Protein AF-A0A937ZEI8-F1 (afdb_monomer_lite)

Secondary structure (DSSP, 8-state):
----------------------------------------------PPPP-PPPPP--------------PPPP---------------------PPPEEEEEEE---GGGHHHHTTSS--TTEEEEEEE-S-HHHHHHHHHHH--SSEEEEEHHHHHHHHHTT---EEEEEEEEEE---GGGEEEETTT-SSGGGGTT-EEEES-TT-HHHHHHHHHHHHHH---GGG-EEEE--SSSSS-SS---PPPPSS---EEE--SSS-HHHHHHHTS-SEEESSS--TTBTTBTTEEES-TTHHHHHHHHHHHH----EEEEEEEEHHHHHH-THHHHHHHHHHHHHHHHHHHHHH--SS-SSS-TTHHHHHHHHHHHHTT-SS--SSGGGHHHHHHHHHHHHHTTSSSSPPPGGGGS----

Structure (mmCIF, N/CA/C/O backbone):
data_AF-A0A937ZEI8-F1
#
_entry.id   AF-A0A937ZEI8-F1
#
loop_
_atom_site.group_PDB
_atom_site.id
_atom_site.type_symbol
_atom_site.label_atom_id
_atom_site.label_alt_id
_atom_site.label_comp_id
_atom_site.label_asym_id
_atom_site.label_entity_id
_atom_site.label_seq_id
_atom_site.pdbx_PDB_ins_code
_atom_site.Cartn_x
_atom_site.Cartn_y
_atom_site.Cartn_z
_atom_site.occupancy
_atom_site.B_iso_or_equiv
_atom_site.auth_seq_id
_atom_site.auth_comp_id
_atom_site.auth_asym_id
_atom_site.auth_atom_id
_atom_site.pdbx_PDB_model_num
ATOM 1 N N . MET A 1 1 ? -4.455 58.123 -0.048 1.00 31.91 1 MET A N 1
ATOM 2 C CA . MET A 1 1 ? -3.630 59.027 0.788 1.00 31.91 1 MET A CA 1
ATOM 3 C C . MET A 1 1 ? -2.942 58.145 1.825 1.00 31.91 1 MET A C 1
ATOM 5 O O . MET A 1 1 ? -3.679 57.440 2.491 1.00 31.91 1 MET A O 1
ATOM 9 N N . ALA A 1 2 ? -1.627 58.003 1.996 1.00 32.69 2 ALA A N 1
ATOM 10 C CA . ALA A 1 2 ? -0.386 58.555 1.428 1.00 32.69 2 ALA A CA 1
ATOM 11 C C . ALA A 1 2 ? 0.718 57.465 1.645 1.00 32.69 2 ALA A C 1
ATOM 13 O O . ALA A 1 2 ? 0.642 56.756 2.642 1.00 32.69 2 ALA A O 1
ATOM 14 N N . ALA A 1 3 ? 1.508 57.059 0.634 1.00 26.91 3 ALA A N 1
ATOM 15 C CA . ALA A 1 3 ? 2.932 57.403 0.365 1.00 26.91 3 ALA A CA 1
ATOM 16 C C . ALA A 1 3 ? 3.917 57.150 1.552 1.00 26.91 3 ALA A C 1
ATOM 18 O O . ALA A 1 3 ? 3.820 57.869 2.536 1.00 26.91 3 ALA A O 1
ATOM 19 N N . LEU A 1 4 ? 4.729 56.061 1.570 1.00 27.50 4 LEU A N 1
ATOM 20 C CA . LEU A 1 4 ? 6.114 55.838 1.019 1.00 27.50 4 LEU A CA 1
ATOM 21 C C . LEU A 1 4 ? 7.260 56.350 1.958 1.00 27.50 4 LEU A C 1
ATOM 23 O O . LEU A 1 4 ? 6.934 57.225 2.754 1.00 27.50 4 LEU A O 1
ATOM 27 N N . PRO A 1 5 ? 8.577 55.953 1.871 1.00 45.44 5 PRO A N 1
ATOM 28 C CA . PRO A 1 5 ? 9.288 55.021 0.943 1.00 45.44 5 PRO A CA 1
ATOM 29 C C . PRO A 1 5 ? 10.537 54.213 1.502 1.00 45.44 5 PRO A C 1
ATOM 31 O O . PRO A 1 5 ? 10.882 54.317 2.673 1.00 45.44 5 PRO A O 1
ATOM 34 N N . VAL A 1 6 ? 11.268 53.528 0.578 1.00 28.88 6 VAL A N 1
ATOM 35 C CA . VAL A 1 6 ? 12.741 53.186 0.529 1.00 28.88 6 VAL A CA 1
ATOM 36 C C . VAL A 1 6 ? 13.222 51.904 1.284 1.00 28.88 6 VAL A C 1
ATOM 38 O O . VAL A 1 6 ? 12.784 51.682 2.398 1.00 28.88 6 VAL A O 1
ATOM 41 N N . GLN A 1 7 ? 14.092 50.973 0.819 1.00 28.67 7 GLN A N 1
ATOM 42 C CA . GLN A 1 7 ? 15.131 50.897 -0.239 1.00 28.67 7 GLN A CA 1
ATOM 43 C C . GLN A 1 7 ? 15.356 49.446 -0.737 1.00 28.67 7 GLN A C 1
ATOM 45 O O . GLN A 1 7 ? 15.232 48.490 0.024 1.00 28.67 7 GLN A O 1
ATOM 50 N N . ALA A 1 8 ? 15.789 49.313 -1.994 1.00 25.16 8 ALA A N 1
ATOM 51 C CA . ALA A 1 8 ? 16.307 48.097 -2.621 1.00 25.16 8 ALA A CA 1
ATOM 52 C C . ALA A 1 8 ? 17.836 47.973 -2.455 1.00 25.16 8 ALA A C 1
ATOM 54 O O . ALA A 1 8 ? 18.527 48.991 -2.452 1.00 25.16 8 ALA A O 1
ATOM 55 N N . LEU A 1 9 ? 18.369 46.743 -2.435 1.00 25.36 9 LEU A N 1
ATOM 56 C CA . LEU A 1 9 ? 19.765 46.469 -2.793 1.00 25.36 9 LEU A CA 1
ATOM 57 C C . LEU A 1 9 ? 19.856 45.184 -3.634 1.00 25.36 9 LEU A C 1
ATOM 59 O O . LEU A 1 9 ? 19.542 44.090 -3.168 1.00 25.36 9 LEU A O 1
ATOM 63 N N . LEU A 1 10 ? 20.271 45.359 -4.888 1.00 24.27 10 LEU A N 1
ATOM 64 C CA . LEU A 1 10 ? 20.768 44.328 -5.795 1.00 24.27 10 LEU A CA 1
ATOM 65 C C . LEU A 1 10 ? 22.222 43.994 -5.436 1.00 24.27 10 LEU A C 1
ATOM 67 O O . LEU A 1 10 ? 23.012 44.911 -5.225 1.00 24.27 10 LEU A O 1
ATOM 71 N N . VAL A 1 11 ? 22.600 42.716 -5.508 1.00 25.97 11 VAL A N 1
ATOM 72 C CA . VAL A 1 11 ? 23.982 42.306 -5.804 1.00 25.97 11 VAL A CA 1
ATOM 73 C C . VAL A 1 11 ? 23.939 41.181 -6.837 1.00 25.97 11 VAL A C 1
ATOM 75 O O . VAL A 1 11 ? 23.353 40.125 -6.610 1.00 25.97 11 VAL A O 1
ATOM 78 N N . GLN A 1 12 ? 24.540 41.460 -7.993 1.00 25.39 12 GLN A N 1
ATOM 79 C CA . GLN A 1 12 ? 24.873 40.517 -9.056 1.00 25.39 12 GLN A CA 1
ATOM 80 C C . GLN A 1 12 ? 26.098 39.687 -8.651 1.00 25.39 12 GLN A C 1
ATOM 82 O O . GLN A 1 12 ? 27.022 40.222 -8.043 1.00 25.39 12 GLN A O 1
ATOM 87 N N . HIS A 1 13 ? 26.166 38.429 -9.087 1.00 25.70 13 HIS A N 1
ATOM 88 C CA . HIS A 1 13 ? 27.448 37.809 -9.414 1.00 25.70 13 HIS A CA 1
ATOM 89 C C . HIS A 1 13 ? 27.272 36.807 -10.561 1.00 25.70 13 HIS A C 1
ATOM 91 O O . HIS A 1 13 ? 26.658 35.753 -10.408 1.00 25.70 13 HIS A O 1
ATOM 97 N N . GLU A 1 14 ? 27.814 37.177 -11.720 1.00 25.36 14 GLU A N 1
ATOM 98 C CA . GLU A 1 14 ? 28.182 36.263 -12.797 1.00 25.36 14 GLU A CA 1
ATOM 99 C C . GLU A 1 14 ? 29.393 35.420 -12.366 1.00 25.36 14 GLU A C 1
ATOM 101 O O . GLU A 1 14 ? 30.309 35.926 -11.713 1.00 25.36 14 GLU A O 1
ATOM 106 N N . ALA A 1 15 ? 29.438 34.156 -12.791 1.00 25.23 15 ALA A N 1
ATOM 107 C CA . ALA A 1 15 ? 30.688 33.426 -12.969 1.00 25.23 15 ALA A CA 1
ATOM 108 C C . ALA A 1 15 ? 30.541 32.417 -14.116 1.00 25.23 15 ALA A C 1
ATOM 110 O O . ALA A 1 15 ? 29.671 31.547 -14.115 1.00 25.23 15 ALA A O 1
ATOM 111 N N . HIS A 1 16 ? 31.403 32.601 -15.112 1.00 25.52 16 HIS A N 1
ATOM 112 C CA . HIS A 1 16 ? 31.524 31.836 -16.341 1.00 25.52 16 HIS A CA 1
ATOM 113 C C . HIS A 1 16 ? 32.037 30.399 -16.139 1.00 25.52 16 HIS A C 1
ATOM 115 O O . HIS A 1 16 ? 32.730 30.081 -15.175 1.00 25.52 16 HIS A O 1
ATOM 121 N N . LEU A 1 17 ? 31.722 29.575 -17.147 1.00 25.53 17 LEU A N 1
ATOM 122 C CA . LEU A 1 17 ? 32.315 28.285 -17.511 1.00 25.53 17 LEU A CA 1
ATOM 123 C C . LEU A 1 17 ? 33.804 28.127 -17.167 1.00 25.53 17 LEU A C 1
ATOM 125 O O . LEU A 1 17 ? 34.598 29.002 -17.497 1.00 25.53 17 LEU A O 1
ATOM 129 N N . LEU A 1 18 ? 34.194 26.912 -16.756 1.00 24.92 18 LEU A N 1
ATOM 130 C CA . LEU A 1 18 ? 35.382 26.248 -17.304 1.00 24.92 18 LEU A CA 1
ATOM 131 C C . LEU A 1 18 ? 35.314 24.721 -17.141 1.00 24.92 18 LEU A C 1
ATOM 133 O O . LEU A 1 18 ? 35.164 24.165 -16.057 1.00 24.92 18 LEU A O 1
ATOM 137 N N . CYS A 1 19 ? 35.423 24.071 -18.293 1.00 25.36 19 CYS A N 1
ATOM 138 C CA . CYS A 1 19 ? 35.645 22.652 -18.509 1.00 25.36 19 CYS A CA 1
ATOM 139 C C . CYS A 1 19 ? 37.050 22.274 -18.000 1.00 25.36 19 CYS A C 1
ATOM 141 O O . CYS A 1 19 ? 38.007 22.976 -18.321 1.00 25.36 19 CYS A O 1
ATOM 143 N N . ALA A 1 20 ? 37.206 21.170 -17.262 1.00 27.30 20 ALA A N 1
ATOM 144 C CA . ALA A 1 20 ? 38.527 20.655 -16.891 1.00 27.30 20 ALA A CA 1
ATOM 145 C C . ALA A 1 20 ? 38.612 19.128 -17.038 1.00 27.30 20 ALA A C 1
ATOM 147 O O . ALA A 1 20 ? 38.151 18.346 -16.211 1.00 27.30 20 ALA A O 1
ATOM 148 N N . ALA A 1 21 ? 39.188 18.773 -18.184 1.00 28.23 21 ALA A N 1
ATOM 149 C CA . ALA A 1 21 ? 40.047 17.649 -18.522 1.00 28.23 21 ALA A CA 1
ATOM 150 C C . ALA A 1 21 ? 40.317 16.534 -17.489 1.00 28.23 21 ALA A C 1
ATOM 152 O O . ALA A 1 21 ? 40.771 16.736 -16.366 1.00 28.23 21 ALA A O 1
ATOM 153 N N . ARG A 1 22 ? 40.208 15.312 -18.026 1.00 30.19 22 ARG A N 1
ATOM 154 C CA . ARG A 1 22 ? 40.883 14.088 -17.590 1.00 30.19 22 ARG A CA 1
ATOM 155 C C . ARG A 1 22 ? 42.382 14.331 -17.373 1.00 30.19 22 ARG A C 1
ATOM 157 O O . ARG A 1 22 ? 43.069 14.695 -18.324 1.00 30.19 22 ARG A O 1
ATOM 164 N N . HIS A 1 23 ? 42.903 13.959 -16.207 1.00 28.00 23 HIS A N 1
ATOM 165 C CA . HIS A 1 23 ? 44.308 13.582 -16.080 1.00 28.00 23 HIS A CA 1
ATOM 166 C C . HIS A 1 23 ? 44.472 12.251 -15.348 1.00 28.00 23 HIS A C 1
ATOM 168 O O . HIS A 1 23 ? 44.029 12.047 -14.221 1.00 28.00 23 HIS A O 1
ATOM 174 N N . VAL A 1 24 ? 45.112 11.342 -16.077 1.00 25.80 24 VAL A N 1
ATOM 175 C CA . VAL A 1 24 ? 45.690 10.075 -15.645 1.00 25.80 24 VAL A CA 1
ATOM 176 C C . VAL A 1 24 ? 46.821 10.379 -14.663 1.00 25.80 24 VAL A C 1
ATOM 178 O O . VAL A 1 24 ? 47.752 11.101 -15.012 1.00 25.80 24 VAL A O 1
ATOM 181 N N . VAL A 1 25 ? 46.763 9.818 -13.455 1.00 23.83 25 VAL A N 1
ATOM 182 C CA . VAL A 1 25 ? 47.894 9.833 -12.519 1.00 23.83 25 VAL A CA 1
ATOM 183 C C . VAL A 1 25 ? 48.774 8.621 -12.814 1.00 23.83 25 VAL A C 1
ATOM 185 O O . VAL A 1 25 ? 48.388 7.478 -12.573 1.00 23.83 25 VAL A O 1
ATOM 188 N N . VAL A 1 26 ? 49.960 8.887 -13.356 1.00 25.09 26 VAL A N 1
ATOM 189 C CA . VAL A 1 26 ? 51.071 7.935 -13.444 1.00 25.09 26 VAL A CA 1
ATOM 190 C C . VAL A 1 26 ? 51.798 7.948 -12.098 1.00 25.09 26 VAL A C 1
ATOM 192 O O . VAL A 1 26 ? 52.254 8.995 -11.647 1.00 25.09 26 VAL A O 1
ATOM 195 N N . ILE A 1 27 ? 51.889 6.790 -11.441 1.00 23.89 27 ILE A N 1
ATOM 196 C CA . ILE A 1 27 ? 52.639 6.613 -10.192 1.00 23.89 27 ILE A CA 1
ATOM 197 C C . ILE A 1 27 ? 54.084 6.251 -10.549 1.00 23.89 27 ILE A C 1
ATOM 199 O O . ILE A 1 27 ? 54.361 5.116 -10.934 1.00 23.89 27 ILE A O 1
ATOM 203 N N . GLU A 1 28 ? 55.014 7.190 -10.376 1.00 24.42 28 GLU A N 1
ATOM 204 C CA . GLU A 1 28 ? 56.453 6.908 -10.371 1.00 24.42 28 GLU A CA 1
ATOM 205 C C . GLU A 1 28 ? 56.980 6.789 -8.933 1.00 24.42 28 GLU A C 1
ATOM 207 O O . GLU A 1 28 ? 56.833 7.684 -8.102 1.00 24.42 28 GLU A O 1
ATOM 212 N N . ARG A 1 29 ? 57.622 5.653 -8.637 1.00 25.19 29 ARG A N 1
ATOM 213 C CA . ARG A 1 29 ? 58.385 5.418 -7.405 1.00 25.19 29 ARG A CA 1
ATOM 214 C C . ARG A 1 29 ? 59.758 6.085 -7.508 1.00 25.19 29 ARG A C 1
ATOM 216 O O . ARG A 1 29 ? 60.525 5.735 -8.400 1.00 25.19 29 ARG A O 1
ATOM 223 N N . LYS A 1 30 ? 60.153 6.862 -6.496 1.00 26.12 30 LYS A N 1
ATOM 224 C CA . LYS A 1 30 ? 61.571 7.047 -6.141 1.00 26.12 30 LYS A CA 1
ATOM 225 C C . LYS A 1 30 ? 61.794 6.835 -4.643 1.00 26.12 30 LYS A C 1
ATOM 227 O O . LYS A 1 30 ? 61.099 7.395 -3.805 1.00 26.12 30 LYS A O 1
ATOM 232 N N . ARG A 1 31 ? 62.759 5.960 -4.341 1.00 27.72 31 ARG A N 1
ATOM 233 C CA . ARG A 1 31 ? 63.366 5.726 -3.022 1.00 27.72 31 ARG A CA 1
ATOM 234 C C . ARG A 1 31 ? 64.565 6.661 -2.841 1.00 27.72 31 ARG A C 1
ATOM 236 O O . ARG A 1 31 ? 65.238 6.936 -3.824 1.00 27.72 31 ARG A O 1
ATOM 243 N N . HIS A 1 32 ? 64.842 6.963 -1.569 1.00 31.25 32 HIS A N 1
ATOM 244 C CA . HIS A 1 32 ? 66.083 7.383 -0.873 1.00 31.25 32 HIS A CA 1
ATOM 245 C C . HIS A 1 32 ? 65.653 8.488 0.109 1.00 31.25 32 HIS A C 1
ATOM 247 O O . HIS A 1 32 ? 64.979 9.419 -0.300 1.00 31.25 32 HIS A O 1
ATOM 253 N N . GLY A 1 33 ? 65.854 8.427 1.422 1.00 26.28 33 GLY A N 1
ATOM 254 C CA . GLY A 1 33 ? 66.897 7.793 2.218 1.00 26.28 33 GLY A CA 1
ATOM 255 C C . GLY A 1 33 ? 67.508 8.907 3.072 1.00 26.28 33 GLY A C 1
ATOM 256 O O . GLY A 1 33 ? 68.048 9.836 2.494 1.00 26.28 33 GLY A O 1
ATOM 257 N N . HIS A 1 34 ? 67.335 8.841 4.396 1.00 28.89 34 HIS A N 1
ATOM 258 C CA . HIS A 1 34 ? 68.230 9.303 5.474 1.00 28.89 34 HIS A CA 1
ATOM 259 C C . HIS A 1 34 ? 67.469 9.720 6.738 1.00 28.89 34 HIS A C 1
ATOM 261 O O . HIS A 1 34 ? 66.416 10.349 6.705 1.00 28.89 34 HIS A O 1
ATOM 267 N N . ALA A 1 35 ? 68.034 9.260 7.850 1.00 26.77 35 ALA A N 1
ATOM 268 C CA . ALA A 1 35 ? 67.543 9.325 9.211 1.00 26.77 35 ALA A CA 1
ATOM 269 C C . ALA A 1 35 ? 67.800 10.687 9.865 1.00 26.77 35 ALA A C 1
ATOM 271 O O . ALA A 1 35 ? 68.809 11.318 9.572 1.00 26.77 35 ALA A O 1
ATOM 272 N N . PHE A 1 36 ? 66.970 11.045 10.847 1.00 25.58 36 PHE A N 1
ATOM 273 C CA . PHE A 1 36 ? 67.413 11.794 12.020 1.00 25.58 36 PHE A CA 1
ATOM 274 C C . PHE A 1 36 ? 66.658 11.315 13.263 1.00 25.58 36 PHE A C 1
ATOM 276 O O . PHE A 1 36 ? 65.460 11.046 13.229 1.00 25.58 36 PHE A O 1
ATOM 283 N N . SER A 1 37 ? 67.427 11.153 14.334 1.00 24.75 37 SER A N 1
ATOM 284 C CA . SER A 1 37 ? 67.029 10.691 15.659 1.00 24.75 37 SER A CA 1
ATOM 285 C C . SER A 1 3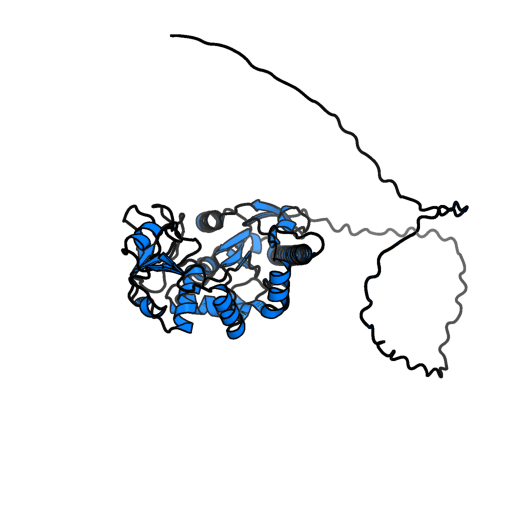7 ? 66.569 11.875 16.510 1.00 24.75 37 SER A C 1
ATOM 287 O O . SER A 1 37 ? 67.258 12.894 16.526 1.00 24.75 37 SER A O 1
ATOM 289 N N . SER A 1 38 ? 65.531 11.692 17.323 1.00 26.67 38 SER A N 1
ATOM 290 C CA . SER A 1 38 ? 65.506 12.256 18.674 1.00 26.67 38 SER A CA 1
ATOM 291 C C . SER A 1 38 ? 64.578 11.461 19.593 1.00 26.67 38 SER A C 1
ATOM 293 O O . SER A 1 38 ? 63.477 11.041 19.246 1.00 26.67 38 SER A O 1
ATOM 295 N N . THR A 1 39 ? 65.121 11.204 20.772 1.00 24.64 39 THR A N 1
ATOM 296 C CA . THR A 1 39 ? 64.605 10.477 21.925 1.00 24.64 39 THR A CA 1
ATOM 297 C C . THR A 1 39 ? 63.597 11.325 22.701 1.00 24.64 39 THR A C 1
ATOM 299 O O . THR A 1 39 ? 63.886 12.481 22.992 1.00 24.64 39 THR A O 1
ATOM 302 N N . VAL A 1 40 ? 62.487 10.729 23.149 1.00 26.61 40 VAL A N 1
ATOM 303 C CA . VAL A 1 40 ? 61.786 11.138 24.380 1.00 26.61 40 VAL A CA 1
ATOM 304 C C . VAL A 1 40 ? 61.383 9.877 25.143 1.00 26.61 40 VAL A C 1
ATOM 306 O O . VAL A 1 40 ? 60.800 8.946 24.591 1.00 26.61 40 VAL A O 1
ATOM 309 N N . THR A 1 41 ? 61.771 9.846 26.412 1.00 25.34 41 THR A N 1
ATOM 310 C CA . THR A 1 41 ? 61.619 8.763 27.382 1.00 25.34 41 THR A CA 1
ATOM 311 C C . THR A 1 41 ? 60.398 8.942 28.285 1.00 25.34 41 THR A C 1
ATOM 313 O O . THR A 1 41 ? 60.085 10.052 28.708 1.00 25.34 41 THR A O 1
ATOM 316 N N . SER A 1 42 ? 59.862 7.787 28.711 1.00 25.42 42 SER A N 1
ATOM 317 C CA . SER A 1 42 ? 59.014 7.527 29.895 1.00 25.42 42 SER A CA 1
ATOM 318 C C . SER A 1 42 ? 57.552 7.996 29.796 1.00 25.42 42 SER A C 1
ATOM 320 O O . SER A 1 42 ? 57.269 9.030 29.218 1.00 25.42 42 SER A O 1
ATOM 322 N N . SER A 1 43 ? 56.538 7.328 30.343 1.00 26.03 43 SER A N 1
ATOM 323 C CA . SER A 1 43 ? 56.392 6.106 31.146 1.00 26.03 43 SER A CA 1
ATOM 324 C C . SER A 1 43 ? 54.891 5.759 31.140 1.00 26.03 43 SER A C 1
ATOM 326 O O . SER A 1 43 ? 54.066 6.657 30.997 1.00 26.03 43 SER A O 1
ATOM 328 N N . GLY A 1 44 ? 54.511 4.485 31.280 1.00 26.55 44 GLY A N 1
ATOM 329 C CA . GLY A 1 44 ? 53.092 4.118 31.365 1.00 26.55 44 GLY A CA 1
ATOM 330 C C . GLY A 1 44 ? 52.806 2.653 31.060 1.00 26.55 44 GLY A C 1
ATOM 331 O O . GLY A 1 44 ? 52.391 2.302 29.962 1.00 26.55 44 GLY A O 1
ATOM 332 N N . THR A 1 45 ? 53.046 1.796 32.047 1.00 26.92 45 THR A N 1
ATOM 333 C CA . THR A 1 45 ? 52.600 0.399 32.131 1.00 26.92 45 THR A CA 1
ATOM 334 C C . THR A 1 45 ? 51.084 0.269 31.981 1.00 26.92 45 THR A C 1
ATOM 336 O O . THR A 1 45 ? 50.354 0.763 32.835 1.00 26.92 45 THR A O 1
ATOM 339 N N . ILE A 1 46 ? 50.621 -0.480 30.974 1.00 29.45 46 ILE A N 1
ATOM 340 C CA . ILE A 1 46 ? 49.309 -1.143 30.984 1.00 29.45 46 ILE A CA 1
ATOM 341 C C . ILE A 1 46 ? 49.484 -2.588 30.502 1.00 29.45 46 ILE A C 1
ATOM 343 O O . ILE A 1 46 ? 50.195 -2.888 29.544 1.00 29.45 46 ILE A O 1
ATOM 347 N N . SER A 1 47 ? 48.860 -3.470 31.269 1.00 28.30 47 SER A N 1
ATOM 348 C CA . SER A 1 47 ? 48.834 -4.924 31.233 1.00 28.30 47 SER A CA 1
ATOM 349 C C . SER A 1 47 ? 48.314 -5.513 29.916 1.00 28.30 47 SER A C 1
ATOM 351 O O . SER A 1 47 ? 47.345 -5.046 29.324 1.00 28.30 47 SER A O 1
ATOM 353 N N . ARG A 1 48 ? 48.968 -6.601 29.493 1.00 29.08 48 ARG A N 1
ATOM 354 C CA . ARG A 1 48 ? 48.544 -7.513 28.422 1.00 29.08 48 ARG A CA 1
ATOM 355 C C . ARG A 1 48 ? 47.324 -8.336 28.858 1.00 29.08 48 ARG A C 1
ATOM 357 O O . ARG A 1 48 ? 47.314 -8.787 30.001 1.00 29.08 48 ARG A O 1
ATOM 364 N N . PRO A 1 49 ? 46.403 -8.669 27.942 1.00 31.89 49 PRO A N 1
ATOM 365 C CA . PRO A 1 49 ? 45.666 -9.918 28.001 1.00 31.89 49 PRO A CA 1
ATOM 366 C C . PRO A 1 49 ? 46.244 -10.941 27.013 1.00 31.89 49 PRO A C 1
ATOM 368 O O . PRO A 1 49 ? 46.701 -10.611 25.915 1.00 31.89 49 PRO A O 1
ATOM 371 N N . ASP A 1 50 ? 46.233 -12.190 27.458 1.00 26.69 50 ASP A N 1
ATOM 372 C CA . ASP A 1 50 ? 46.718 -13.381 26.775 1.00 26.69 50 ASP A CA 1
ATOM 373 C C . ASP A 1 50 ? 46.019 -13.632 25.430 1.00 26.69 50 ASP A C 1
ATOM 375 O O . ASP A 1 50 ? 44.796 -13.737 25.350 1.00 26.69 50 ASP A O 1
ATOM 379 N N . PHE A 1 51 ? 46.815 -13.813 24.372 1.00 27.38 51 PHE A N 1
ATOM 380 C CA . PHE A 1 51 ? 46.372 -14.423 23.119 1.00 27.38 51 PHE A CA 1
ATOM 381 C C . PHE A 1 51 ? 46.918 -15.850 23.041 1.00 27.38 51 PHE A C 1
ATOM 383 O O . PHE A 1 51 ? 48.115 -16.069 22.845 1.00 27.38 51 PHE A O 1
ATOM 390 N N . ALA A 1 52 ? 46.024 -16.829 23.175 1.00 30.19 52 ALA A N 1
ATOM 391 C CA . ALA A 1 52 ? 46.293 -18.220 22.837 1.00 30.19 52 ALA A CA 1
ATOM 392 C C . ALA A 1 52 ? 46.348 -18.387 21.300 1.00 30.19 52 ALA A C 1
ATOM 394 O O . ALA A 1 52 ? 45.489 -17.843 20.600 1.00 30.19 52 ALA A O 1
ATOM 395 N N . PRO A 1 53 ? 47.321 -19.128 20.737 1.00 31.77 53 PRO A N 1
ATOM 396 C CA . PRO A 1 53 ? 47.461 -19.244 19.291 1.00 31.77 53 PRO A CA 1
ATOM 397 C C . PRO A 1 53 ? 46.502 -20.289 18.700 1.00 31.77 53 PRO A C 1
ATOM 399 O O . PRO A 1 53 ? 46.499 -21.462 19.082 1.00 31.77 53 PRO A O 1
ATOM 402 N N . LEU A 1 54 ? 45.730 -19.857 17.700 1.00 27.84 54 LEU A N 1
ATOM 403 C CA . LEU A 1 54 ? 44.992 -20.714 16.774 1.00 27.84 54 LEU A CA 1
ATOM 404 C C . LEU A 1 54 ? 45.972 -21.598 15.988 1.00 27.84 54 LEU A C 1
ATOM 406 O O . LEU A 1 54 ? 46.863 -21.112 15.289 1.00 27.84 54 LEU A O 1
ATOM 410 N N . ARG A 1 55 ? 45.798 -22.918 16.105 1.00 27.17 55 ARG A N 1
ATOM 411 C CA . ARG A 1 55 ? 46.552 -23.921 15.348 1.00 27.17 55 ARG A CA 1
ATOM 412 C C . ARG A 1 55 ? 46.180 -23.874 13.867 1.00 27.17 55 ARG A C 1
ATOM 414 O O . ARG A 1 55 ? 45.023 -24.042 13.493 1.00 27.17 55 ARG A O 1
ATOM 421 N N . ALA A 1 56 ? 47.210 -23.715 13.043 1.00 27.31 56 ALA A N 1
ATOM 422 C CA . ALA A 1 56 ? 47.180 -23.861 11.599 1.00 27.31 56 ALA A CA 1
ATOM 423 C C . ALA A 1 56 ? 46.790 -25.289 11.177 1.00 27.31 56 ALA A C 1
ATOM 425 O O . ALA A 1 56 ? 47.375 -26.269 11.640 1.00 27.31 56 ALA A O 1
ATOM 426 N N . TRP A 1 57 ? 45.850 -25.393 10.239 1.00 27.59 57 TRP A N 1
ATOM 427 C CA . TRP A 1 57 ? 45.661 -26.581 9.413 1.00 27.59 57 TRP A CA 1
ATOM 428 C C . TRP A 1 57 ? 46.389 -26.352 8.089 1.00 27.59 57 TRP A C 1
ATOM 430 O O . TRP A 1 57 ? 45.919 -25.623 7.222 1.00 27.59 57 TRP A O 1
ATOM 440 N N . TYR A 1 58 ? 47.558 -26.974 7.948 1.00 23.25 58 TYR A N 1
ATOM 441 C CA . TYR A 1 58 ? 48.268 -27.110 6.681 1.00 23.25 58 TYR A CA 1
ATOM 442 C C . TYR A 1 58 ? 48.628 -28.588 6.513 1.00 23.25 58 TYR A C 1
ATOM 444 O O . TYR A 1 58 ? 49.341 -29.158 7.338 1.00 23.25 58 TYR A O 1
ATOM 452 N N . LYS A 1 59 ? 48.125 -29.223 5.452 1.00 27.94 59 LYS A N 1
ATOM 453 C CA . LYS A 1 59 ? 48.622 -30.511 4.952 1.00 27.94 59 LYS A CA 1
ATOM 454 C C . LYS A 1 59 ? 48.968 -30.346 3.469 1.00 27.94 59 LYS A C 1
ATOM 456 O O . LYS A 1 59 ? 48.072 -30.017 2.695 1.00 27.94 59 LYS A O 1
ATOM 461 N N . PRO A 1 60 ? 50.227 -30.576 3.059 1.00 30.41 60 PRO A N 1
ATOM 462 C CA . PRO A 1 60 ? 50.618 -30.590 1.659 1.00 30.41 60 PRO A CA 1
ATOM 463 C C . PRO A 1 60 ? 50.634 -32.016 1.085 1.00 30.41 60 PRO A C 1
ATOM 465 O O . PRO A 1 60 ? 50.961 -32.978 1.778 1.00 30.41 60 PRO A O 1
ATOM 468 N N . GLY A 1 61 ? 50.389 -32.115 -0.224 1.00 25.77 61 GLY A N 1
ATOM 469 C CA . GLY A 1 61 ? 50.965 -33.162 -1.072 1.00 25.77 61 GLY A CA 1
ATOM 470 C C . GLY A 1 61 ? 49.990 -34.184 -1.661 1.00 25.77 61 GLY A C 1
ATOM 471 O O . GLY A 1 61 ? 49.495 -35.057 -0.958 1.00 25.77 61 GLY A O 1
ATOM 472 N N . ARG A 1 62 ? 49.837 -34.148 -2.992 1.00 27.02 62 ARG A N 1
ATOM 473 C CA . ARG A 1 62 ? 50.332 -35.199 -3.909 1.00 27.02 62 ARG A CA 1
ATOM 474 C C . ARG A 1 62 ? 50.190 -34.742 -5.371 1.00 27.02 62 ARG A C 1
ATOM 476 O O . ARG A 1 62 ? 49.091 -34.533 -5.868 1.00 27.02 62 ARG A O 1
ATOM 483 N N . ARG A 1 63 ? 51.337 -34.579 -6.040 1.00 27.20 63 ARG A N 1
ATOM 484 C CA . ARG A 1 63 ? 51.500 -34.646 -7.505 1.00 27.20 63 ARG A CA 1
ATOM 485 C C . ARG A 1 63 ? 51.681 -36.109 -7.917 1.00 27.20 63 ARG A C 1
ATOM 487 O O . ARG A 1 63 ? 52.191 -36.868 -7.100 1.00 27.20 63 ARG A O 1
ATOM 494 N N . LEU A 1 64 ? 51.353 -36.408 -9.179 1.00 26.83 64 LEU A N 1
ATOM 495 C CA . LEU A 1 64 ? 51.781 -37.496 -10.098 1.00 26.83 64 LEU A CA 1
ATOM 496 C C . LEU A 1 64 ? 50.511 -37.917 -10.867 1.00 26.83 64 LEU A C 1
ATOM 498 O O . LEU A 1 64 ? 49.486 -38.105 -10.230 1.00 26.83 64 LEU A O 1
ATOM 502 N N . LEU A 1 65 ? 50.416 -38.093 -12.182 1.00 26.91 65 LEU A N 1
ATOM 503 C CA . LEU A 1 65 ? 51.277 -38.015 -13.363 1.00 26.91 65 LEU A CA 1
ATOM 504 C C . LEU A 1 65 ? 50.297 -37.929 -14.551 1.00 26.91 65 LEU A C 1
ATOM 506 O O . LEU A 1 65 ? 49.264 -38.593 -14.536 1.00 26.91 65 LEU A O 1
ATOM 510 N N . ALA A 1 66 ? 50.628 -37.149 -15.578 1.00 27.77 66 ALA A N 1
ATOM 511 C CA . ALA A 1 66 ? 50.111 -37.368 -16.933 1.00 27.77 66 ALA A CA 1
ATOM 512 C C . ALA A 1 66 ? 50.881 -38.556 -17.561 1.00 27.77 66 ALA A C 1
ATOM 514 O O . ALA A 1 66 ? 51.954 -38.884 -17.038 1.00 27.77 66 ALA A O 1
ATOM 515 N N . PRO A 1 67 ? 50.439 -39.168 -18.683 1.00 37.00 67 PRO A N 1
ATOM 516 C CA . PRO A 1 67 ? 50.767 -38.527 -19.967 1.00 37.00 67 PRO A CA 1
ATOM 517 C C . PRO A 1 67 ? 49.856 -38.868 -21.180 1.00 37.00 67 PRO A C 1
ATOM 519 O O . PRO A 1 67 ? 48.991 -39.734 -21.115 1.00 37.00 67 PRO A O 1
ATOM 522 N N . LEU A 1 68 ? 50.199 -38.216 -22.308 1.00 27.08 68 LEU A N 1
ATOM 523 C CA . LEU A 1 68 ? 49.911 -38.532 -23.726 1.00 27.08 68 LEU A CA 1
ATOM 524 C C . LEU A 1 68 ? 48.490 -38.245 -24.247 1.00 27.08 68 LEU A C 1
ATOM 526 O O . LEU A 1 68 ? 47.505 -38.540 -23.597 1.00 27.08 68 LEU A O 1
ATOM 530 N N . SER A 1 69 ? 48.260 -37.821 -25.489 1.00 26.64 69 SER A N 1
ATOM 531 C CA . SER A 1 69 ? 48.967 -36.996 -26.482 1.00 26.64 69 SER A CA 1
ATOM 532 C C . SER A 1 69 ? 47.965 -36.825 -27.636 1.00 26.64 69 SER A C 1
ATOM 534 O O . SER A 1 69 ? 47.346 -37.805 -28.040 1.00 26.64 69 SER A O 1
ATOM 536 N N . ALA A 1 70 ? 47.796 -35.624 -28.187 1.00 29.84 70 ALA A N 1
ATOM 537 C CA . ALA A 1 70 ? 47.145 -35.441 -29.484 1.00 29.84 70 ALA A CA 1
ATOM 538 C C . ALA A 1 70 ? 47.747 -34.216 -30.176 1.00 29.84 70 ALA A C 1
ATOM 540 O O . ALA A 1 70 ? 47.965 -33.171 -29.570 1.00 29.84 70 ALA A O 1
ATOM 541 N N . ARG A 1 71 ? 48.119 -34.439 -31.431 1.00 27.98 71 ARG A N 1
ATOM 542 C CA . ARG A 1 71 ? 49.056 -33.672 -32.250 1.00 27.98 71 ARG A CA 1
ATOM 543 C C . ARG A 1 71 ? 48.394 -32.414 -32.820 1.00 27.98 71 ARG A C 1
ATOM 545 O O . ARG A 1 71 ? 47.332 -32.518 -33.421 1.00 27.98 71 ARG A O 1
ATOM 552 N N . CYS A 1 72 ? 49.072 -31.271 -32.734 1.00 25.73 72 CYS A N 1
ATOM 553 C CA . CYS A 1 72 ? 48.847 -30.129 -33.623 1.00 25.73 72 CYS A CA 1
ATOM 554 C C . CYS A 1 72 ? 49.974 -30.093 -34.661 1.00 25.73 72 CYS A C 1
ATOM 556 O O . CYS A 1 72 ? 51.146 -29.990 -34.299 1.00 25.73 72 CYS A O 1
ATOM 558 N N . SER A 1 73 ? 49.621 -30.194 -35.942 1.00 27.47 73 SER A N 1
ATOM 559 C CA . SER A 1 73 ? 50.538 -29.960 -37.063 1.00 27.47 73 SER A CA 1
ATOM 560 C C . SER A 1 73 ? 50.777 -28.455 -37.257 1.00 27.47 73 SER A C 1
ATOM 562 O O . SER A 1 73 ? 49.847 -27.670 -37.058 1.00 27.47 73 SER A O 1
ATOM 564 N N . PRO A 1 74 ? 51.979 -28.024 -37.680 1.00 30.22 74 PRO A N 1
ATOM 565 C CA . PRO A 1 74 ? 52.247 -26.625 -37.973 1.00 30.22 74 PRO A CA 1
ATOM 566 C C . PRO A 1 74 ? 51.717 -26.282 -39.372 1.00 30.22 74 PRO A C 1
ATOM 568 O O . PRO A 1 74 ? 52.105 -26.908 -40.356 1.00 30.22 74 PRO A O 1
ATOM 571 N N . VAL A 1 75 ? 50.841 -25.281 -39.474 1.00 29.59 75 VAL A N 1
ATOM 572 C CA . VAL A 1 75 ? 50.510 -24.655 -40.761 1.00 29.59 75 VAL A CA 1
ATOM 573 C C . VAL A 1 75 ? 51.378 -23.414 -40.912 1.00 29.59 75 VAL A C 1
ATOM 575 O O . VAL A 1 75 ? 51.256 -22.442 -40.169 1.00 29.59 75 VAL A O 1
ATOM 578 N N . THR A 1 76 ? 52.283 -23.488 -41.879 1.00 27.25 76 THR A N 1
ATOM 579 C CA . THR A 1 76 ? 53.147 -22.413 -42.360 1.00 27.25 76 THR A CA 1
ATOM 580 C C . THR A 1 76 ? 52.306 -21.223 -42.829 1.00 27.25 76 THR A C 1
ATOM 582 O O . THR A 1 76 ? 51.486 -21.355 -43.737 1.00 27.25 76 THR A O 1
ATOM 585 N N . LEU A 1 77 ? 52.509 -20.049 -42.227 1.00 26.81 77 LEU A N 1
ATOM 586 C CA . LEU A 1 77 ? 51.838 -18.810 -42.621 1.00 26.81 77 LEU A CA 1
ATOM 587 C C . LEU A 1 77 ? 52.551 -18.208 -43.847 1.00 26.81 77 LEU A C 1
ATOM 589 O O . LEU A 1 77 ? 53.561 -17.520 -43.717 1.00 26.81 77 LEU A O 1
ATOM 593 N N . ALA A 1 78 ? 52.040 -18.476 -45.049 1.00 27.91 78 ALA A N 1
ATOM 594 C CA . ALA A 1 78 ? 52.447 -17.770 -46.260 1.00 27.91 78 ALA A CA 1
ATOM 595 C C . ALA A 1 78 ? 51.676 -16.442 -46.358 1.00 27.91 78 ALA A C 1
ATOM 597 O O . ALA A 1 78 ? 50.459 -16.422 -46.540 1.00 27.91 78 ALA A O 1
ATOM 598 N N . VAL A 1 79 ? 52.381 -15.316 -46.226 1.00 29.56 79 VAL A N 1
ATOM 599 C CA . VAL A 1 79 ? 51.811 -13.977 -46.426 1.00 29.56 79 VAL A CA 1
ATOM 600 C C . VAL A 1 79 ? 51.717 -13.702 -47.926 1.00 29.56 79 VAL A C 1
ATOM 602 O O . VAL A 1 79 ? 52.696 -13.316 -48.560 1.00 29.56 79 VAL A O 1
ATOM 605 N N . VAL A 1 80 ? 50.524 -13.871 -48.493 1.00 30.48 80 VAL A N 1
ATOM 606 C CA . VAL A 1 80 ? 50.179 -13.367 -49.829 1.00 30.48 80 VAL A CA 1
ATOM 607 C C . VAL A 1 80 ? 49.396 -12.066 -49.656 1.00 30.48 80 VAL A C 1
ATOM 609 O O . VAL A 1 80 ? 48.300 -12.047 -49.099 1.00 30.48 80 VAL A O 1
ATOM 612 N N . ARG A 1 81 ? 49.965 -10.950 -50.126 1.00 35.69 81 ARG A N 1
ATOM 613 C CA . ARG A 1 81 ? 49.273 -9.656 -50.220 1.00 35.69 81 ARG A CA 1
ATOM 614 C C . ARG A 1 81 ? 48.219 -9.722 -51.331 1.00 35.69 81 ARG A C 1
ATOM 616 O O . ARG A 1 81 ? 48.517 -9.426 -52.481 1.00 35.69 81 ARG A O 1
ATOM 623 N N . GLY A 1 82 ? 46.986 -10.070 -50.972 1.00 30.34 82 GLY A N 1
ATOM 624 C CA . GLY A 1 82 ? 45.804 -9.932 -51.825 1.00 30.34 82 GLY A CA 1
ATOM 625 C C . GLY A 1 82 ? 44.820 -8.938 -51.214 1.00 30.34 82 GLY A C 1
ATOM 626 O O . GLY A 1 82 ? 44.337 -9.143 -50.104 1.00 30.34 82 GLY A O 1
ATOM 627 N N . ARG A 1 83 ? 44.524 -7.840 -51.920 1.00 35.81 83 ARG A N 1
ATOM 628 C CA . ARG A 1 83 ? 43.458 -6.898 -51.544 1.00 35.81 83 ARG A CA 1
ATOM 629 C C . ARG A 1 83 ? 42.100 -7.574 -51.744 1.00 35.81 83 ARG A C 1
ATOM 631 O O . ARG A 1 83 ? 41.597 -7.619 -52.860 1.00 35.81 83 ARG A O 1
ATOM 638 N N . THR A 1 84 ? 41.485 -8.054 -50.671 1.00 32.91 84 THR A N 1
ATOM 639 C CA . THR A 1 84 ? 40.062 -8.411 -50.660 1.00 32.91 84 THR A CA 1
ATOM 640 C C . THR A 1 84 ? 39.246 -7.188 -50.250 1.00 32.91 84 THR A C 1
ATOM 642 O O . THR A 1 84 ? 39.246 -6.801 -49.080 1.00 32.91 84 THR A O 1
ATOM 645 N N . PHE A 1 85 ? 38.534 -6.573 -51.198 1.00 35.94 85 PHE A N 1
ATOM 646 C CA . PHE A 1 85 ? 37.438 -5.654 -50.883 1.00 35.94 85 PHE A CA 1
ATOM 647 C C . PHE A 1 85 ? 36.261 -6.479 -50.347 1.00 35.94 85 PHE A C 1
ATOM 649 O O . PHE A 1 85 ? 35.369 -6.890 -51.081 1.00 35.94 85 PHE A O 1
ATOM 656 N N . GLY A 1 86 ? 36.285 -6.765 -49.046 1.00 32.81 86 GLY A N 1
ATOM 657 C CA . GLY A 1 86 ? 35.123 -7.279 -48.334 1.00 32.81 86 GLY A CA 1
ATOM 658 C C . GLY A 1 86 ? 34.143 -6.135 -48.107 1.00 32.81 86 GLY A C 1
ATOM 659 O O . GLY A 1 86 ? 34.295 -5.377 -47.148 1.00 32.81 86 GLY A O 1
ATOM 660 N N . ALA A 1 87 ? 33.146 -6.000 -48.980 1.00 39.12 87 ALA A N 1
ATOM 661 C CA . ALA A 1 87 ? 31.976 -5.181 -48.704 1.00 39.12 87 ALA A CA 1
ATOM 662 C C . ALA A 1 87 ? 31.245 -5.792 -47.499 1.00 39.12 87 ALA A C 1
ATOM 664 O O . ALA A 1 87 ? 30.445 -6.716 -47.631 1.00 39.12 87 ALA A O 1
ATOM 665 N N . ARG A 1 88 ? 31.552 -5.304 -46.291 1.00 34.94 88 ARG A N 1
ATOM 666 C CA . ARG A 1 88 ? 30.703 -5.549 -45.126 1.00 34.94 88 ARG A CA 1
ATOM 667 C C . ARG A 1 88 ? 29.403 -4.810 -45.387 1.00 34.94 88 ARG A C 1
ATOM 669 O O . ARG A 1 88 ? 29.331 -3.597 -45.201 1.00 34.94 88 ARG A O 1
ATOM 676 N N . CYS A 1 89 ? 28.387 -5.547 -45.813 1.00 31.73 89 CYS A N 1
ATOM 677 C CA . CYS A 1 89 ? 27.014 -5.104 -45.681 1.00 31.73 89 CYS A CA 1
ATOM 678 C C . CYS A 1 89 ? 26.772 -4.936 -44.172 1.00 31.73 89 CYS A C 1
ATOM 680 O O . CYS A 1 89 ? 26.531 -5.907 -43.457 1.00 31.73 89 CYS A O 1
ATOM 682 N N . ARG A 1 90 ? 26.952 -3.715 -43.646 1.00 39.31 90 ARG A N 1
ATOM 683 C CA . ARG A 1 90 ? 26.383 -3.360 -42.349 1.00 39.31 90 ARG A CA 1
ATOM 684 C C . ARG A 1 90 ? 24.884 -3.420 -42.575 1.00 39.31 90 ARG A C 1
ATOM 686 O O . ARG A 1 90 ? 24.315 -2.497 -43.148 1.00 39.31 90 ARG A O 1
ATOM 693 N N . VAL A 1 91 ? 24.265 -4.518 -42.155 1.00 43.03 91 VAL A N 1
ATOM 694 C CA . VAL A 1 91 ? 22.849 -4.494 -41.818 1.00 43.03 91 VAL A CA 1
ATOM 695 C C . VAL A 1 91 ? 22.756 -3.451 -40.713 1.00 43.03 91 VAL A C 1
ATOM 697 O O . VAL A 1 91 ? 23.138 -3.705 -39.573 1.00 43.03 91 VAL A O 1
ATOM 700 N N . GLY A 1 92 ? 22.408 -2.222 -41.088 1.00 37.03 92 GLY A N 1
ATOM 701 C CA . GLY A 1 92 ? 22.044 -1.206 -40.126 1.00 37.03 92 GLY A CA 1
ATOM 702 C C . GLY A 1 92 ? 20.823 -1.750 -39.414 1.00 37.03 92 GLY A C 1
ATOM 703 O O . GLY A 1 92 ? 19.738 -1.768 -39.993 1.00 37.03 92 GLY A O 1
ATOM 704 N N . VAL A 1 93 ? 21.007 -2.247 -38.192 1.00 46.97 93 VAL A N 1
ATOM 705 C CA . VAL A 1 93 ? 19.905 -2.299 -37.241 1.00 46.97 93 VAL A CA 1
ATOM 706 C C . VAL A 1 93 ? 19.435 -0.854 -37.181 1.00 46.97 93 VAL A C 1
ATOM 708 O O . VAL A 1 93 ? 20.181 0.024 -36.754 1.00 46.97 93 VAL A O 1
ATOM 711 N N . ARG A 1 94 ? 18.274 -0.566 -37.774 1.00 44.53 94 ARG A N 1
ATOM 712 C CA . ARG A 1 94 ? 17.626 0.720 -37.549 1.00 44.53 94 ARG A CA 1
ATOM 713 C C . ARG A 1 94 ? 17.381 0.758 -36.050 1.00 44.53 94 ARG A C 1
ATOM 715 O O . ARG A 1 94 ? 16.564 -0.029 -35.577 1.00 44.53 94 ARG A O 1
ATOM 722 N N . ASP A 1 95 ? 18.103 1.615 -35.333 1.00 63.62 95 ASP A N 1
ATOM 723 C CA . ASP A 1 95 ? 17.713 2.008 -33.984 1.00 63.62 95 ASP A CA 1
ATOM 724 C C . ASP A 1 95 ? 16.291 2.548 -34.116 1.00 63.62 95 ASP A C 1
ATOM 726 O O . ASP A 1 95 ? 16.061 3.620 -34.685 1.00 63.62 95 ASP A O 1
ATOM 730 N N . MET A 1 96 ? 15.309 1.732 -33.727 1.00 65.12 96 MET A N 1
ATOM 731 C CA . MET A 1 96 ? 13.942 2.211 -33.653 1.00 65.12 96 MET A CA 1
ATOM 732 C C . MET A 1 96 ? 13.927 3.299 -32.585 1.00 65.12 96 MET A C 1
ATOM 734 O O . MET A 1 96 ? 14.507 3.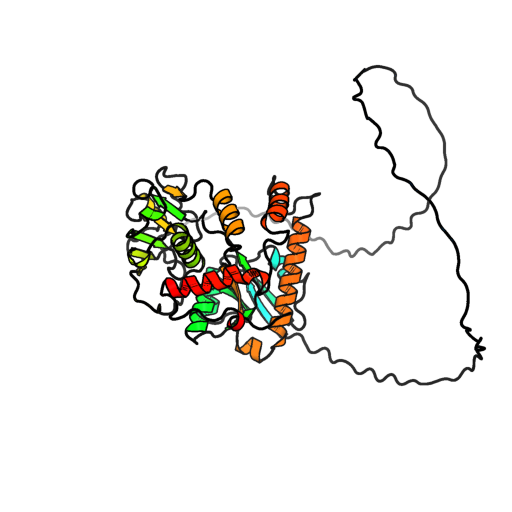094 -31.517 1.00 65.12 96 MET A O 1
ATOM 738 N N . PRO A 1 97 ? 13.306 4.456 -32.856 1.00 83.94 97 PRO A N 1
ATOM 739 C CA . PRO A 1 97 ? 13.218 5.499 -31.852 1.00 83.94 97 PRO A CA 1
ATOM 740 C C . PRO A 1 97 ? 12.504 4.938 -30.621 1.00 83.94 97 PRO A C 1
ATOM 742 O O . PRO A 1 97 ? 11.483 4.256 -30.748 1.00 83.94 97 PRO A O 1
ATOM 745 N N . ASN A 1 98 ? 13.059 5.219 -29.442 1.00 91.94 98 ASN A N 1
ATOM 746 C CA . ASN A 1 98 ? 12.440 4.853 -28.175 1.00 91.94 98 ASN A CA 1
ATOM 747 C C . ASN A 1 98 ? 11.007 5.397 -28.108 1.00 91.94 98 ASN A C 1
ATOM 749 O O . ASN A 1 98 ? 10.735 6.519 -28.544 1.00 91.94 98 ASN A O 1
ATOM 753 N N . VAL A 1 99 ? 10.091 4.612 -27.543 1.00 96.50 99 VAL A N 1
ATOM 754 C CA . VAL A 1 99 ? 8.698 5.042 -27.378 1.00 96.50 99 VAL A CA 1
ATOM 755 C C . VAL A 1 99 ? 8.588 6.005 -26.191 1.00 96.50 99 VAL A C 1
ATOM 757 O O . VAL A 1 99 ? 9.111 5.687 -25.121 1.00 96.50 99 VAL A O 1
ATOM 760 N N . PRO A 1 100 ? 7.921 7.165 -26.319 1.00 97.50 100 PRO A N 1
ATOM 761 C CA . PRO A 1 100 ? 7.635 8.009 -25.163 1.00 97.50 100 PRO A CA 1
ATOM 762 C C . PRO A 1 100 ? 6.760 7.249 -24.160 1.00 97.50 100 PRO A C 1
ATOM 764 O O . PRO A 1 100 ? 5.742 6.676 -24.552 1.00 97.50 100 PRO A O 1
ATOM 767 N N . LEU A 1 101 ? 7.140 7.246 -22.882 1.00 98.31 101 LEU A N 1
ATOM 768 C CA . LEU A 1 101 ? 6.406 6.537 -21.833 1.00 98.31 101 LEU A CA 1
ATOM 769 C C . LEU A 1 101 ? 6.345 7.371 -20.552 1.00 98.31 101 LEU A C 1
ATOM 771 O O . LEU A 1 101 ? 7.372 7.666 -19.943 1.00 98.31 101 LEU A O 1
ATOM 775 N N . THR A 1 102 ? 5.144 7.727 -20.102 1.00 98.75 102 THR A N 1
ATOM 776 C CA . THR A 1 102 ? 4.948 8.355 -18.788 1.00 98.75 102 THR A CA 1
ATOM 777 C C . THR A 1 102 ? 4.770 7.308 -17.690 1.00 98.75 102 THR A C 1
ATOM 779 O O . THR A 1 102 ? 3.966 6.389 -17.829 1.00 98.75 102 THR A O 1
ATOM 782 N N . PHE A 1 103 ? 5.491 7.459 -16.575 1.00 98.75 103 PHE A N 1
ATOM 783 C CA . PHE A 1 103 ? 5.337 6.605 -15.394 1.00 98.75 103 PHE A CA 1
ATOM 784 C C . PHE A 1 103 ? 5.150 7.447 -14.133 1.00 98.75 103 PHE A C 1
ATOM 786 O O . PHE A 1 103 ? 6.067 8.166 -13.742 1.00 98.75 103 PHE A O 1
ATOM 793 N N . ALA A 1 104 ? 3.974 7.372 -13.506 1.00 98.69 104 ALA A N 1
ATOM 794 C CA . ALA A 1 104 ? 3.684 8.084 -12.260 1.00 98.69 104 ALA A CA 1
ATOM 795 C C . ALA A 1 104 ? 3.852 7.182 -11.032 1.00 98.69 104 ALA A C 1
ATOM 797 O O . ALA A 1 104 ? 3.205 6.139 -10.928 1.00 98.69 104 ALA A O 1
ATOM 798 N N . CYS A 1 105 ? 4.703 7.586 -10.092 1.00 98.50 105 CYS A N 1
ATOM 799 C CA . CYS A 1 105 ? 4.950 6.844 -8.858 1.00 98.50 105 CYS A CA 1
ATOM 800 C C . CYS A 1 105 ? 5.521 7.767 -7.775 1.00 98.50 105 CYS A C 1
ATOM 802 O O . CYS A 1 105 ? 6.219 8.735 -8.090 1.00 98.50 105 CYS A O 1
ATOM 804 N N . GLY A 1 106 ? 5.276 7.443 -6.503 1.00 97.62 106 GLY A N 1
ATOM 805 C CA . GLY A 1 106 ? 6.034 8.023 -5.398 1.00 97.62 106 GLY A CA 1
ATOM 806 C C . GLY A 1 106 ? 7.535 7.780 -5.562 1.00 97.62 106 GLY A C 1
ATOM 807 O O . GLY A 1 106 ? 7.957 6.729 -6.068 1.00 97.62 106 GLY A O 1
ATOM 808 N N . LEU A 1 107 ? 8.359 8.742 -5.136 1.00 97.00 107 LEU A N 1
ATOM 809 C CA . LEU A 1 107 ? 9.813 8.669 -5.306 1.00 97.00 107 LEU A CA 1
ATOM 810 C C . LEU A 1 107 ? 10.461 7.835 -4.193 1.00 97.00 107 LEU A C 1
ATOM 812 O O . LEU A 1 107 ? 11.255 8.310 -3.382 1.00 97.00 107 LEU A O 1
ATOM 816 N N . TYR A 1 108 ? 10.105 6.553 -4.153 1.00 96.31 108 TYR A N 1
ATOM 817 C CA . TYR A 1 108 ? 10.722 5.586 -3.254 1.00 96.31 108 TYR A CA 1
ATOM 818 C C . TYR A 1 108 ? 12.180 5.321 -3.656 1.00 96.31 108 TYR A C 1
ATOM 820 O O . TYR A 1 108 ? 12.564 5.458 -4.818 1.00 96.31 108 TYR A O 1
ATOM 828 N N . ASP A 1 109 ? 12.987 4.861 -2.705 1.00 95.31 109 ASP A N 1
ATOM 829 C CA . ASP A 1 109 ? 14.384 4.469 -2.923 1.00 95.31 109 ASP A CA 1
ATOM 830 C C . ASP A 1 109 ? 14.574 3.510 -4.114 1.00 95.31 109 ASP A C 1
ATOM 832 O O . ASP A 1 109 ? 15.407 3.758 -4.984 1.00 95.31 109 ASP A O 1
ATOM 836 N N . ARG A 1 110 ? 13.730 2.478 -4.208 1.00 96.38 110 ARG A N 1
ATOM 837 C CA . ARG A 1 110 ? 13.683 1.479 -5.291 1.00 96.38 110 ARG A CA 1
ATOM 838 C C . ARG A 1 110 ? 13.239 2.030 -6.648 1.00 96.38 110 ARG A C 1
ATOM 840 O O . ARG A 1 110 ? 13.349 1.324 -7.642 1.00 96.38 110 ARG A O 1
ATOM 847 N N . MET A 1 111 ? 12.736 3.263 -6.700 1.00 97.75 111 MET A N 1
ATOM 848 C CA . MET A 1 111 ? 12.348 3.952 -7.939 1.00 97.75 111 MET A CA 1
ATOM 849 C C . MET A 1 111 ? 13.349 5.039 -8.340 1.00 97.75 111 MET A C 1
ATOM 851 O O . MET A 1 111 ? 13.327 5.508 -9.478 1.00 97.75 111 MET A O 1
ATOM 855 N N . LEU A 1 112 ? 14.259 5.422 -7.438 1.00 97.56 112 LEU A N 1
ATOM 856 C CA . LEU A 1 112 ? 15.173 6.542 -7.644 1.00 97.56 112 LEU A CA 1
ATOM 857 C C . LEU A 1 112 ? 16.048 6.362 -8.889 1.00 97.56 112 LEU A C 1
ATOM 859 O O . LEU A 1 112 ? 16.250 7.322 -9.623 1.00 97.56 112 LEU A O 1
ATOM 863 N N . ALA A 1 113 ? 16.530 5.145 -9.153 1.00 98.31 113 ALA A N 1
ATOM 864 C CA . ALA A 1 113 ? 17.391 4.882 -10.305 1.00 98.31 113 ALA A CA 1
ATOM 865 C C . ALA A 1 113 ? 16.650 4.973 -11.657 1.00 98.31 113 ALA A C 1
ATOM 867 O O . ALA A 1 113 ? 17.287 5.278 -12.663 1.00 98.31 113 ALA A O 1
ATOM 868 N N . LEU A 1 114 ? 15.322 4.769 -11.686 1.00 98.19 114 LEU A N 1
ATOM 869 C CA . LEU A 1 114 ? 14.502 5.073 -12.870 1.00 98.19 114 LEU A CA 1
ATOM 870 C C . LEU A 1 114 ? 14.375 6.586 -13.040 1.00 98.19 114 LEU A C 1
ATOM 872 O O . LEU A 1 114 ? 14.576 7.104 -14.132 1.00 98.19 114 LEU A O 1
ATOM 876 N N . TYR A 1 115 ? 14.058 7.294 -11.952 1.00 98.19 115 TYR A N 1
ATOM 877 C CA . TYR A 1 115 ? 13.877 8.745 -11.970 1.00 98.19 115 TYR A CA 1
ATOM 878 C C . TYR A 1 115 ? 15.145 9.494 -12.413 1.00 98.19 115 TYR A C 1
ATOM 880 O O . TYR A 1 115 ? 15.061 10.431 -13.201 1.00 98.19 115 TYR A O 1
ATOM 888 N N . THR A 1 116 ? 16.325 9.082 -11.937 1.00 97.88 116 THR A N 1
ATOM 889 C CA . THR A 1 116 ? 17.604 9.717 -12.300 1.00 97.88 116 THR A CA 1
ATOM 890 C C . THR A 1 116 ? 18.142 9.288 -13.664 1.00 97.88 116 THR A C 1
ATOM 892 O O . THR A 1 116 ? 19.116 9.874 -14.134 1.00 97.88 116 THR A O 1
ATOM 895 N N . GLY A 1 117 ? 17.561 8.256 -14.283 1.00 97.19 117 GLY A N 1
ATOM 896 C CA . GLY A 1 117 ? 18.076 7.648 -15.509 1.00 97.19 117 GLY A CA 1
ATOM 897 C C . GLY A 1 117 ? 19.318 6.768 -15.314 1.00 97.19 117 GLY A C 1
ATOM 898 O O . GLY A 1 117 ? 19.913 6.344 -16.302 1.00 97.19 117 GLY A O 1
ATOM 899 N N . GLU A 1 118 ? 19.715 6.460 -14.070 1.00 98.19 118 GLU A N 1
ATOM 900 C CA . GLU A 1 118 ? 20.777 5.478 -13.774 1.00 98.19 118 GLU A CA 1
ATOM 901 C C . GLU A 1 118 ? 20.415 4.087 -14.325 1.00 98.19 118 GLU A C 1
ATOM 903 O O . GLU A 1 118 ? 21.290 3.343 -14.769 1.00 98.19 118 GLU A O 1
ATOM 908 N N . VAL A 1 119 ? 19.118 3.760 -14.343 1.00 98.44 119 VAL A N 1
ATOM 909 C CA . VAL A 1 119 ? 18.563 2.565 -14.981 1.00 98.44 119 VAL A CA 1
ATOM 910 C C . VAL A 1 119 ? 17.565 2.990 -16.063 1.00 98.44 119 VAL A C 1
ATOM 912 O O . VAL A 1 119 ? 16.454 3.408 -15.729 1.00 98.44 119 VAL A O 1
ATOM 915 N N . PRO A 1 120 ? 17.924 2.887 -17.356 1.00 97.50 120 PRO A N 1
ATOM 916 C CA . PRO A 1 120 ? 16.995 3.173 -18.442 1.00 97.50 120 PRO A CA 1
ATOM 917 C C . PRO A 1 120 ? 15.963 2.049 -18.609 1.00 97.50 120 PRO A C 1
ATOM 919 O O . PRO A 1 120 ? 16.233 0.883 -18.316 1.00 97.50 120 PRO A O 1
ATOM 922 N N . VAL A 1 121 ? 14.794 2.393 -19.153 1.00 98.12 121 VAL A N 1
ATOM 923 C CA . VAL A 1 121 ? 13.801 1.411 -19.613 1.00 98.12 121 VAL A CA 1
ATOM 924 C C . VAL A 1 121 ? 14.094 1.091 -21.075 1.00 98.12 121 VAL A C 1
ATOM 926 O O . VAL A 1 121 ? 13.970 1.949 -21.944 1.00 98.12 121 VAL A O 1
ATOM 929 N N . GLU A 1 122 ? 14.509 -0.143 -21.356 1.00 97.38 122 GLU A N 1
ATOM 930 C CA . GLU A 1 122 ? 14.904 -0.557 -22.706 1.00 97.38 122 GLU A CA 1
ATOM 931 C C . GLU A 1 122 ? 13.775 -0.324 -23.725 1.00 97.38 122 GLU A C 1
ATOM 933 O O . GLU A 1 122 ? 12.652 -0.808 -23.551 1.00 97.38 122 GLU A O 1
ATOM 938 N N . GLY A 1 123 ? 14.089 0.419 -24.791 1.00 96.75 123 GLY A N 1
ATOM 939 C CA . GLY A 1 123 ? 13.160 0.756 -25.871 1.00 96.75 123 GLY A CA 1
ATOM 940 C C . GLY A 1 123 ? 12.171 1.884 -25.556 1.00 96.75 123 GLY A C 1
ATOM 941 O O . GLY A 1 123 ? 11.321 2.175 -26.398 1.00 96.75 123 GLY A O 1
ATOM 942 N N . ALA A 1 124 ? 12.258 2.527 -24.386 1.00 97.69 124 ALA A N 1
ATOM 943 C CA . ALA A 1 124 ? 11.369 3.617 -23.986 1.00 97.69 124 ALA A CA 1
ATOM 944 C C . ALA A 1 124 ? 12.136 4.864 -23.520 1.00 97.69 124 ALA A C 1
ATOM 946 O O . ALA A 1 124 ? 13.175 4.779 -22.869 1.00 97.69 124 ALA A O 1
ATOM 947 N N . ASP A 1 125 ? 11.597 6.035 -23.849 1.00 97.56 125 ASP A N 1
ATOM 948 C CA . ASP A 1 125 ? 12.000 7.315 -23.277 1.00 97.56 125 ASP A CA 1
ATOM 949 C C . ASP A 1 125 ? 11.089 7.593 -22.077 1.00 97.56 125 ASP A C 1
ATOM 951 O O . ASP A 1 125 ? 9.937 8.020 -22.222 1.00 97.56 125 ASP A O 1
ATOM 955 N N . LEU A 1 126 ? 11.571 7.215 -20.889 1.00 98.25 126 LEU A N 1
ATOM 956 C CA . LEU A 1 126 ? 10.784 7.245 -19.663 1.00 98.25 126 LEU A CA 1
ATOM 957 C C . LEU A 1 126 ? 10.721 8.665 -19.090 1.00 98.25 126 LEU A C 1
ATOM 959 O O . LEU A 1 126 ? 11.695 9.177 -18.541 1.00 98.25 126 LEU A O 1
ATOM 963 N N . LYS A 1 127 ? 9.525 9.251 -19.086 1.00 98.50 127 LYS A N 1
ATOM 964 C CA . LYS A 1 127 ? 9.208 10.431 -18.282 1.00 98.50 127 LYS A CA 1
ATOM 965 C C . LYS A 1 127 ? 8.630 9.999 -16.935 1.00 98.50 127 LYS A C 1
ATOM 967 O O . LYS A 1 127 ? 7.429 9.739 -16.818 1.00 98.50 127 LYS A O 1
ATOM 972 N N . PHE A 1 128 ? 9.479 9.957 -15.912 1.00 98.62 128 PHE A N 1
ATOM 973 C CA . PHE A 1 128 ? 9.053 9.683 -14.539 1.00 98.62 128 PHE A CA 1
ATOM 974 C C . PHE A 1 128 ? 8.349 10.910 -13.935 1.00 98.62 128 PHE A C 1
ATOM 976 O O . PHE A 1 128 ? 8.892 12.015 -13.931 1.00 98.62 128 PHE A O 1
ATOM 983 N N . ILE A 1 129 ? 7.136 10.724 -13.420 1.00 98.56 129 ILE A N 1
ATOM 984 C CA . ILE A 1 129 ? 6.315 11.762 -12.795 1.00 98.56 129 ILE A CA 1
ATOM 985 C C . ILE A 1 129 ? 6.244 11.463 -11.301 1.00 98.56 129 ILE A C 1
ATOM 987 O O . ILE A 1 129 ? 5.601 10.504 -10.880 1.00 98.56 129 ILE A O 1
ATOM 991 N N . VAL A 1 130 ? 6.916 12.298 -10.512 1.00 98.31 130 VAL A N 1
ATOM 992 C CA . VAL A 1 130 ? 6.932 12.173 -9.053 1.00 98.31 130 VAL A CA 1
ATOM 993 C C . VAL A 1 130 ? 5.625 12.702 -8.475 1.00 98.31 130 VAL A C 1
ATOM 995 O O . VAL A 1 130 ? 5.258 13.854 -8.705 1.00 98.31 130 VAL A O 1
ATOM 998 N N . GLU A 1 131 ? 4.945 11.858 -7.710 1.00 97.31 131 GLU A N 1
ATOM 999 C CA . GLU A 1 131 ? 3.807 12.225 -6.870 1.00 97.31 131 GLU A CA 1
ATOM 1000 C C . GLU A 1 131 ? 3.839 11.340 -5.620 1.00 97.31 131 GLU A C 1
ATOM 1002 O O . GLU A 1 131 ? 3.545 10.150 -5.674 1.00 97.31 131 GLU A O 1
ATOM 1007 N N . ASP A 1 132 ? 4.249 11.914 -4.490 1.00 94.94 132 ASP A N 1
ATOM 1008 C CA . ASP A 1 132 ? 4.459 11.158 -3.251 1.00 94.94 132 ASP A CA 1
ATOM 1009 C C . ASP A 1 132 ? 3.154 10.820 -2.525 1.00 94.94 132 ASP A C 1
ATOM 1011 O O . ASP A 1 132 ? 3.151 9.954 -1.645 1.00 94.94 132 ASP A O 1
ATOM 1015 N N . ASN A 1 133 ? 2.039 11.470 -2.882 1.00 93.69 133 ASN A N 1
ATOM 1016 C CA . ASN A 1 133 ? 0.724 11.052 -2.428 1.00 93.69 133 ASN A CA 1
ATOM 1017 C C . ASN A 1 133 ? 0.109 10.054 -3.428 1.00 93.69 133 ASN A C 1
ATOM 1019 O O . ASN A 1 133 ? -0.527 10.466 -4.405 1.00 93.69 133 ASN A O 1
ATOM 1023 N N . PRO A 1 134 ? 0.181 8.737 -3.159 1.00 94.12 134 PRO A N 1
ATOM 1024 C CA . PRO A 1 134 ? -0.287 7.719 -4.095 1.00 94.12 134 PRO A CA 1
ATOM 1025 C C . PRO A 1 134 ? -1.782 7.853 -4.421 1.00 94.12 134 PRO A C 1
ATOM 1027 O O . PRO A 1 134 ? -2.205 7.523 -5.526 1.00 94.12 134 PRO A O 1
ATOM 1030 N N . ARG A 1 135 ? -2.601 8.410 -3.512 1.00 94.00 135 ARG A N 1
ATOM 1031 C CA . ARG A 1 135 ? -4.034 8.629 -3.769 1.00 94.00 135 ARG A CA 1
ATOM 1032 C C . ARG A 1 135 ? -4.268 9.569 -4.954 1.00 94.00 135 ARG A C 1
ATOM 1034 O O . ARG A 1 135 ? -5.185 9.324 -5.733 1.00 94.00 135 ARG A O 1
ATOM 1041 N N . HIS A 1 136 ? -3.429 10.594 -5.132 1.00 95.88 136 HIS A N 1
ATOM 1042 C CA . HIS A 1 136 ? -3.520 11.493 -6.287 1.00 95.88 136 HIS A CA 1
ATOM 1043 C C . HIS A 1 136 ? -3.244 10.752 -7.600 1.00 95.88 136 HIS A C 1
ATOM 1045 O O . HIS A 1 136 ? -3.944 10.976 -8.589 1.00 95.88 136 HIS A O 1
ATOM 1051 N N . ILE A 1 137 ? -2.258 9.847 -7.606 1.00 97.94 137 ILE A N 1
ATOM 1052 C CA . ILE A 1 137 ? -1.953 8.999 -8.765 1.00 97.94 137 ILE A CA 1
ATOM 1053 C C . ILE A 1 137 ? -3.151 8.109 -9.070 1.00 97.94 137 ILE A C 1
ATOM 1055 O O . ILE A 1 137 ? -3.622 8.081 -10.204 1.00 97.94 137 ILE A O 1
ATOM 1059 N N . PHE A 1 138 ? -3.675 7.419 -8.057 1.00 96.88 138 PHE A N 1
ATOM 1060 C CA . PHE A 1 138 ? -4.762 6.463 -8.228 1.00 96.88 138 PHE A CA 1
ATOM 1061 C C . PHE A 1 138 ? -6.035 7.132 -8.743 1.00 96.88 138 PHE A C 1
ATOM 1063 O O . PHE A 1 138 ? -6.645 6.625 -9.679 1.00 96.88 138 PHE A O 1
ATOM 1070 N N . ASP A 1 139 ? -6.414 8.286 -8.186 1.00 95.88 139 ASP A N 1
ATOM 1071 C CA . ASP A 1 139 ? -7.617 9.014 -8.604 1.00 95.88 139 ASP A CA 1
ATOM 1072 C C . ASP A 1 139 ? -7.509 9.465 -10.063 1.00 95.88 139 ASP A C 1
ATOM 1074 O O . ASP A 1 139 ? -8.438 9.268 -10.845 1.00 95.88 139 ASP A O 1
ATOM 1078 N N . ARG A 1 140 ? -6.349 9.992 -10.473 1.00 96.94 140 ARG A N 1
ATOM 1079 C CA . ARG A 1 140 ? -6.105 10.407 -11.863 1.00 96.94 140 ARG A CA 1
ATOM 1080 C C . ARG A 1 140 ? -6.017 9.221 -12.819 1.00 96.94 140 ARG A C 1
ATOM 1082 O O . ARG A 1 140 ? -6.539 9.283 -13.930 1.00 96.94 140 ARG A O 1
ATOM 1089 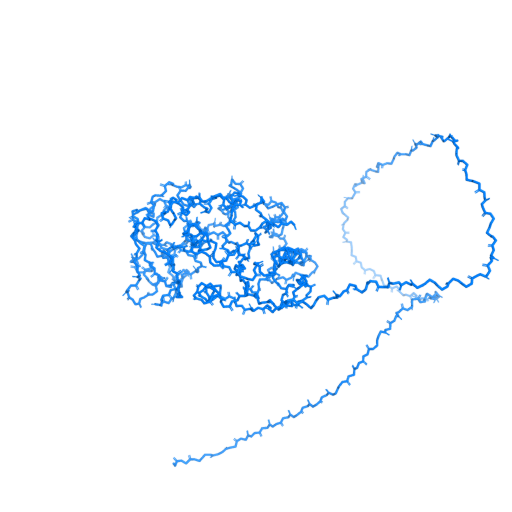N N . MET A 1 141 ? -5.371 8.139 -12.399 1.00 97.25 141 MET A N 1
ATOM 1090 C CA . MET A 1 141 ? -5.237 6.933 -13.206 1.00 97.25 141 MET A CA 1
ATOM 1091 C C . MET A 1 141 ? -6.606 6.276 -13.420 1.00 97.25 141 MET A C 1
ATOM 1093 O O . MET A 1 141 ? -6.974 5.994 -14.556 1.00 97.25 141 MET A O 1
ATOM 1097 N N . ALA A 1 142 ? -7.400 6.115 -12.359 1.00 95.38 142 ALA A N 1
ATOM 1098 C CA . ALA A 1 142 ? -8.727 5.507 -12.413 1.00 95.38 142 ALA A CA 1
ATOM 1099 C C . ALA A 1 142 ? -9.753 6.355 -13.178 1.00 95.38 142 ALA A C 1
ATOM 1101 O O . ALA A 1 142 ? -10.553 5.797 -13.926 1.00 95.38 142 ALA A O 1
ATOM 1102 N N . ALA A 1 143 ? -9.745 7.679 -12.989 1.00 94.06 143 ALA A N 1
ATOM 1103 C CA . ALA A 1 143 ? -10.749 8.562 -13.579 1.00 94.06 143 ALA A CA 1
ATOM 1104 C C . ALA A 1 143 ? -10.474 8.894 -15.051 1.00 94.06 143 ALA A C 1
ATOM 1106 O O . ALA A 1 143 ? -11.413 9.004 -15.836 1.00 94.06 143 ALA A O 1
ATOM 1107 N N . SER A 1 144 ? -9.206 9.084 -15.434 1.00 95.12 144 SER A N 1
ATOM 1108 C CA . SER A 1 144 ? -8.860 9.611 -16.761 1.00 95.12 144 SER A CA 1
ATOM 1109 C C . SER A 1 144 ? -7.669 8.938 -17.435 1.00 95.12 144 SER A C 1
ATOM 1111 O O . SER A 1 144 ? -7.243 9.409 -18.487 1.00 95.12 144 SER A O 1
ATOM 1113 N N . GLN A 1 145 ? -7.139 7.842 -16.873 1.00 97.31 145 GLN A N 1
ATOM 1114 C CA . GLN A 1 145 ? -5.980 7.123 -17.422 1.00 97.31 145 GLN A CA 1
ATOM 1115 C C . GLN A 1 145 ? -4.807 8.077 -17.706 1.00 97.31 145 GLN A C 1
ATOM 1117 O O . GLN A 1 145 ? -4.185 8.036 -18.765 1.00 97.31 145 GLN A O 1
ATOM 1122 N N . ALA A 1 146 ? -4.543 8.984 -16.758 1.00 97.69 146 ALA A N 1
ATOM 1123 C CA . ALA A 1 146 ? -3.682 10.152 -16.952 1.00 97.69 146 ALA A CA 1
ATOM 1124 C C . ALA A 1 146 ? -2.209 9.850 -17.302 1.00 97.69 146 ALA A C 1
ATOM 1126 O O . ALA A 1 146 ? -1.474 10.779 -17.641 1.00 97.69 146 ALA A O 1
ATOM 1127 N N . TYR A 1 147 ? -1.779 8.591 -17.190 1.00 98.56 147 TYR A N 1
ATOM 1128 C CA . TYR A 1 147 ? -0.401 8.141 -17.376 1.00 98.56 147 TYR A CA 1
ATOM 1129 C C . TYR A 1 147 ? -0.371 6.822 -18.151 1.00 98.56 147 TYR A C 1
ATOM 1131 O O . TYR A 1 147 ? -1.303 6.026 -18.052 1.00 98.56 147 TYR A O 1
ATOM 1139 N N . ASP A 1 148 ? 0.708 6.567 -18.890 1.00 98.75 148 ASP A N 1
ATOM 1140 C CA . ASP A 1 148 ? 0.897 5.316 -19.639 1.00 98.75 148 ASP A CA 1
ATOM 1141 C C . ASP A 1 148 ? 1.117 4.126 -18.702 1.00 98.75 148 ASP A C 1
ATOM 1143 O O . ASP A 1 148 ? 0.545 3.052 -18.905 1.00 98.75 148 ASP A O 1
ATOM 1147 N N . ALA A 1 149 ? 1.890 4.346 -17.640 1.00 98.81 149 ALA A N 1
ATOM 1148 C CA . ALA A 1 149 ? 2.040 3.450 -16.508 1.00 98.81 149 ALA A CA 1
ATOM 1149 C C . ALA A 1 149 ? 1.951 4.231 -15.190 1.00 98.81 149 ALA A C 1
ATOM 1151 O O . ALA A 1 149 ? 2.267 5.421 -15.124 1.00 98.81 149 ALA A O 1
ATOM 1152 N N . ALA A 1 150 ? 1.552 3.562 -14.115 1.00 98.75 150 ALA A N 1
ATOM 1153 C CA . ALA A 1 150 ? 1.512 4.165 -12.790 1.00 98.75 150 ALA A CA 1
ATOM 1154 C C . ALA A 1 150 ? 1.608 3.113 -11.684 1.00 98.75 150 ALA A C 1
ATOM 1156 O O . ALA A 1 150 ? 1.250 1.953 -11.892 1.00 98.75 150 ALA A O 1
ATOM 1157 N N . GLU A 1 151 ? 2.038 3.512 -10.488 1.00 98.19 151 GLU A N 1
ATOM 1158 C CA . GLU A 1 151 ? 1.666 2.741 -9.303 1.00 98.19 151 GLU A CA 1
ATOM 1159 C C . GLU A 1 151 ? 0.150 2.828 -9.064 1.00 98.19 151 GLU A C 1
ATOM 1161 O O . GLU A 1 151 ? -0.486 3.851 -9.326 1.00 98.19 151 GLU A O 1
ATOM 1166 N N . PHE A 1 152 ? -0.446 1.745 -8.570 1.00 98.38 152 PHE A N 1
ATOM 1167 C CA . PHE A 1 152 ? -1.887 1.650 -8.367 1.00 98.38 152 PHE A CA 1
ATOM 1168 C C . PHE A 1 152 ? -2.247 0.765 -7.173 1.00 98.38 152 PHE A C 1
ATOM 1170 O O . PHE A 1 152 ? -1.545 -0.201 -6.867 1.00 98.38 152 PHE A O 1
ATOM 1177 N N . SER A 1 153 ? -3.357 1.077 -6.498 1.00 97.88 153 SER A N 1
ATOM 1178 C CA . SER A 1 153 ? -3.871 0.277 -5.380 1.00 97.88 153 SER A CA 1
ATOM 1179 C C . SER A 1 153 ? -4.172 -1.155 -5.835 1.00 97.88 153 SER A C 1
ATOM 1181 O O . SER A 1 153 ? -4.943 -1.369 -6.77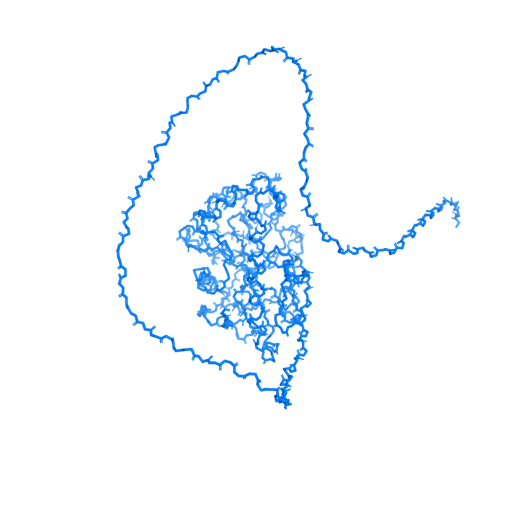3 1.00 97.88 153 SER A O 1
ATOM 1183 N N . SER A 1 1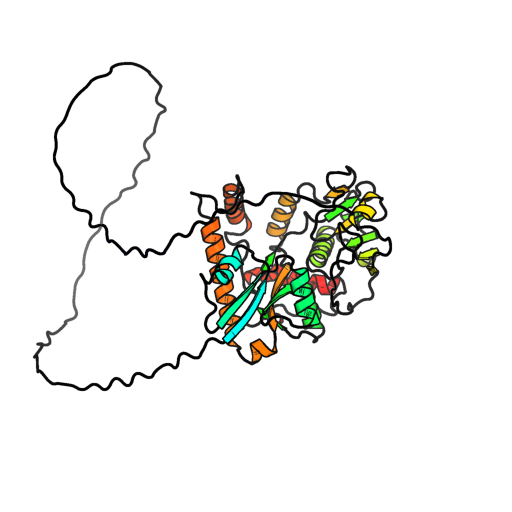54 ? -3.596 -2.145 -5.148 1.00 98.31 154 SER A N 1
ATOM 1184 C CA . SER A 1 154 ? -3.739 -3.559 -5.529 1.00 98.31 154 SER A CA 1
ATOM 1185 C C . SER A 1 154 ? -5.188 -4.038 -5.417 1.00 98.31 154 SER A C 1
ATOM 1187 O O . SER A 1 154 ? -5.670 -4.758 -6.288 1.00 98.31 154 SER A O 1
ATOM 1189 N N . SER A 1 155 ? -5.917 -3.599 -4.385 1.00 97.62 155 SER A N 1
ATOM 1190 C CA . SER A 1 155 ? -7.338 -3.917 -4.226 1.00 97.62 155 SER A CA 1
ATOM 1191 C C . SER A 1 155 ? -8.202 -3.316 -5.334 1.00 97.62 155 SER A C 1
ATOM 1193 O O . SER A 1 155 ? -9.099 -3.992 -5.833 1.00 97.62 155 SER A O 1
ATOM 1195 N N . GLU A 1 156 ? -7.929 -2.077 -5.756 1.00 97.06 156 GLU A N 1
ATOM 1196 C CA . GLU A 1 156 ? -8.677 -1.423 -6.837 1.00 97.06 156 GLU A CA 1
ATOM 1197 C C . GLU A 1 156 ? -8.375 -2.070 -8.188 1.00 97.06 156 GLU A C 1
ATOM 1199 O O . GLU A 1 156 ? -9.299 -2.292 -8.969 1.00 97.06 156 GLU A O 1
ATOM 1204 N N . TYR A 1 157 ? -7.111 -2.431 -8.442 1.00 98.06 157 TYR A N 1
ATOM 1205 C CA . TYR A 1 157 ? -6.726 -3.186 -9.632 1.00 98.06 157 TYR A CA 1
ATOM 1206 C C . TYR A 1 157 ? -7.489 -4.514 -9.720 1.00 98.06 157 TYR A C 1
ATOM 1208 O O . TYR A 1 157 ? -8.178 -4.765 -10.709 1.00 98.06 157 TYR A O 1
ATOM 1216 N N . ILE A 1 158 ? -7.424 -5.337 -8.668 1.00 98.31 158 ILE A N 1
ATOM 1217 C CA . ILE A 1 158 ? -8.064 -6.660 -8.649 1.00 98.31 158 ILE A CA 1
ATOM 1218 C C . ILE A 1 158 ? -9.587 -6.532 -8.742 1.00 98.31 158 ILE A C 1
ATOM 1220 O O . ILE A 1 158 ? -10.221 -7.294 -9.467 1.00 98.31 158 ILE A O 1
ATOM 1224 N N . SER A 1 159 ? -10.188 -5.553 -8.058 1.00 97.38 159 SER A N 1
ATOM 1225 C CA . SER A 1 159 ? -11.639 -5.333 -8.123 1.00 97.38 159 SER A CA 1
ATOM 1226 C C . SER A 1 159 ? -12.092 -5.008 -9.547 1.00 97.38 159 SER A C 1
ATOM 1228 O O . SER A 1 159 ? -13.051 -5.598 -10.037 1.00 97.38 159 SER A O 1
ATOM 1230 N N . ARG A 1 160 ? -11.360 -4.130 -10.246 1.00 96.69 160 ARG A N 1
ATOM 1231 C CA . ARG A 1 160 ? -11.623 -3.793 -11.654 1.00 96.69 160 ARG A CA 1
ATOM 1232 C C . ARG A 1 160 ? -11.387 -4.971 -12.585 1.00 96.69 160 ARG A C 1
ATOM 1234 O O . ARG A 1 160 ? -12.163 -5.172 -13.515 1.00 96.69 160 ARG A O 1
ATOM 1241 N N . TYR A 1 161 ? -10.334 -5.746 -12.336 1.00 97.12 161 TYR A N 1
ATOM 1242 C CA . TYR A 1 161 ? -10.029 -6.950 -13.100 1.00 97.12 161 TYR A CA 1
ATOM 1243 C C . TYR A 1 161 ? -11.187 -7.954 -13.021 1.00 97.12 161 TYR A C 1
ATOM 1245 O O . TYR A 1 161 ? -11.696 -8.388 -14.049 1.00 97.12 161 TYR A O 1
ATOM 1253 N N . VAL A 1 162 ? -11.664 -8.259 -11.810 1.00 96.81 162 VAL A N 1
ATOM 1254 C CA . VAL A 1 162 ? -12.761 -9.218 -11.591 1.00 96.81 162 VAL A CA 1
ATOM 1255 C C . VAL A 1 162 ? -14.092 -8.708 -12.144 1.00 96.81 162 VAL A C 1
ATOM 1257 O O . VAL A 1 162 ? -14.878 -9.502 -12.655 1.00 96.81 162 VAL A O 1
ATOM 1260 N N . ALA A 1 163 ? -14.337 -7.398 -12.084 1.00 95.00 163 ALA A N 1
ATOM 1261 C CA . ALA A 1 163 ? -15.513 -6.777 -12.690 1.00 95.00 163 ALA A CA 1
ATOM 1262 C C . ALA A 1 163 ? -15.465 -6.739 -14.230 1.00 95.00 163 ALA A C 1
ATOM 1264 O O . ALA A 1 163 ? -16.449 -6.358 -14.852 1.00 95.00 163 ALA A O 1
ATOM 1265 N N . ASN A 1 164 ? -14.343 -7.128 -14.854 1.00 94.88 164 ASN A N 1
ATOM 1266 C CA . ASN A 1 164 ? -14.092 -6.963 -16.288 1.00 94.88 164 ASN A CA 1
ATOM 1267 C C . ASN A 1 164 ? -14.193 -5.489 -16.753 1.00 94.88 164 ASN A C 1
ATOM 1269 O O . ASN A 1 164 ? -14.542 -5.195 -17.893 1.00 94.88 164 ASN A O 1
ATOM 1273 N N . GLU A 1 165 ? -13.846 -4.562 -15.856 1.00 94.81 165 GLU A N 1
ATOM 1274 C CA . GLU A 1 165 ? -13.857 -3.104 -16.051 1.00 94.81 165 GLU A CA 1
ATOM 1275 C C . GLU A 1 165 ? -12.450 -2.506 -15.844 1.00 94.81 165 GLU A C 1
ATOM 1277 O O . GLU A 1 165 ? -12.285 -1.356 -15.424 1.00 94.81 165 GLU A O 1
ATOM 1282 N N . CYS A 1 166 ? -11.400 -3.301 -16.083 1.00 95.50 166 CYS A N 1
ATOM 1283 C CA . CYS A 1 166 ? -10.016 -2.865 -15.918 1.00 95.50 166 CYS A CA 1
ATOM 1284 C C . CYS A 1 166 ? -9.423 -2.361 -17.243 1.00 95.50 166 CYS A C 1
ATOM 1286 O O . CYS A 1 166 ? -9.167 -3.171 -18.137 1.00 95.50 166 CYS A O 1
ATOM 1288 N N . PRO A 1 167 ? -9.128 -1.054 -17.378 1.00 96.88 167 PRO A N 1
ATOM 1289 C CA . PRO A 1 167 ? -8.448 -0.511 -18.554 1.00 96.88 167 PRO A CA 1
ATOM 1290 C C . PRO A 1 167 ? -6.921 -0.713 -18.504 1.00 96.88 167 PRO A C 1
ATOM 1292 O O . PRO A 1 167 ? -6.186 -0.106 -19.285 1.00 96.88 167 PRO A O 1
ATOM 1295 N N . PHE A 1 168 ? -6.425 -1.546 -17.585 1.00 98.25 168 PHE A N 1
ATOM 1296 C CA . PHE A 1 168 ? -5.002 -1.744 -17.340 1.00 98.25 168 PHE A CA 1
ATOM 1297 C C . PHE A 1 168 ? -4.619 -3.222 -17.353 1.00 98.25 168 PHE A C 1
ATOM 1299 O O . PHE A 1 168 ? -5.409 -4.096 -16.994 1.00 98.25 168 PHE A O 1
ATOM 1306 N N . VAL A 1 169 ? -3.358 -3.479 -17.676 1.00 98.50 169 VAL A N 1
ATOM 1307 C CA . VAL A 1 169 ? -2.656 -4.712 -17.311 1.00 98.50 169 VAL A CA 1
ATOM 1308 C C . VAL A 1 169 ? -1.699 -4.405 -16.158 1.00 98.50 169 VAL A C 1
ATOM 1310 O O . VAL A 1 169 ? -1.230 -3.275 -16.044 1.00 98.50 169 VAL A O 1
ATOM 1313 N N . ALA A 1 170 ? -1.402 -5.373 -15.294 1.00 98.62 170 ALA A N 1
ATOM 1314 C CA . ALA A 1 170 ? -0.434 -5.191 -14.212 1.00 98.62 170 ALA A CA 1
ATOM 1315 C C . ALA A 1 170 ? 0.841 -5.995 -14.466 1.00 98.62 170 ALA A C 1
ATOM 1317 O O . ALA A 1 170 ? 0.803 -7.076 -15.055 1.00 98.62 170 ALA A O 1
ATOM 1318 N N . ILE A 1 171 ? 1.968 -5.483 -13.981 1.00 98.75 171 ILE A N 1
ATOM 1319 C CA . ILE A 1 171 ? 3.219 -6.237 -13.862 1.00 98.75 171 ILE A CA 1
ATOM 1320 C C . ILE A 1 171 ? 3.494 -6.508 -12.378 1.00 98.75 171 ILE A C 1
ATOM 1322 O O . ILE A 1 171 ? 3.124 -5.688 -11.535 1.00 98.75 171 ILE A O 1
ATOM 1326 N N . PRO A 1 172 ? 4.158 -7.620 -12.016 1.00 98.19 172 PRO A N 1
ATOM 1327 C CA . PRO A 1 172 ? 4.396 -7.998 -10.623 1.00 98.19 172 PRO A CA 1
ATOM 1328 C C . PRO A 1 172 ? 5.558 -7.201 -9.995 1.00 98.19 172 PRO A C 1
ATOM 1330 O O . PRO A 1 172 ? 6.477 -7.758 -9.397 1.00 98.19 172 PRO A O 1
ATOM 1333 N N . VAL A 1 173 ? 5.509 -5.876 -10.151 1.00 98.50 173 VAL A N 1
ATOM 1334 C CA . VAL A 1 173 ? 6.339 -4.885 -9.467 1.00 98.50 173 VAL A CA 1
ATOM 1335 C C . VAL A 1 173 ? 5.503 -4.307 -8.335 1.00 98.50 173 VAL A C 1
ATOM 1337 O O . VAL A 1 173 ? 4.454 -3.701 -8.564 1.00 98.50 173 VAL A O 1
ATOM 1340 N N . PHE A 1 174 ? 5.961 -4.494 -7.101 1.00 98.00 174 PHE A N 1
ATOM 1341 C CA . PHE A 1 174 ? 5.211 -4.112 -5.906 1.00 98.00 174 PHE A CA 1
ATOM 1342 C C . PHE A 1 174 ? 5.762 -2.816 -5.331 1.00 98.00 174 PHE A C 1
ATOM 1344 O O . PHE A 1 174 ? 6.599 -2.810 -4.425 1.00 98.00 174 PHE A O 1
ATOM 1351 N N . ALA A 1 175 ? 5.296 -1.704 -5.901 1.00 95.19 175 ALA A N 1
ATOM 1352 C CA . ALA A 1 175 ? 5.803 -0.372 -5.614 1.00 95.19 175 ALA A CA 1
ATOM 1353 C C . ALA A 1 175 ? 5.668 0.017 -4.142 1.00 95.19 175 ALA A C 1
ATOM 1355 O O . ALA A 1 175 ? 6.464 0.827 -3.705 1.00 95.19 175 ALA A O 1
ATOM 1356 N N . SER A 1 176 ? 4.752 -0.561 -3.358 1.00 96.88 176 SER A N 1
ATOM 1357 C CA . SER A 1 176 ? 4.617 -0.281 -1.921 1.00 96.88 176 SER A CA 1
ATOM 1358 C C . SER A 1 176 ? 4.195 -1.524 -1.138 1.00 96.88 176 SER A C 1
ATOM 1360 O O . SER A 1 176 ? 3.294 -2.254 -1.558 1.00 96.88 176 SER A O 1
ATOM 1362 N N . ARG A 1 177 ? 4.824 -1.742 0.021 1.00 97.12 177 ARG A N 1
ATOM 1363 C CA . ARG A 1 177 ? 4.539 -2.810 0.982 1.00 97.12 177 ARG A CA 1
ATOM 1364 C C . ARG A 1 177 ? 4.657 -2.245 2.381 1.00 97.12 177 ARG A C 1
ATOM 1366 O O . ARG A 1 177 ? 5.606 -1.525 2.676 1.00 97.12 177 ARG A O 1
ATOM 1373 N N . VAL A 1 178 ? 3.685 -2.534 3.231 1.00 96.81 178 VAL A N 1
ATOM 1374 C CA . VAL A 1 178 ? 3.667 -2.015 4.602 1.00 96.81 178 VAL A CA 1
ATOM 1375 C C . VAL A 1 178 ? 2.872 -2.979 5.463 1.00 96.81 178 VAL A C 1
ATOM 1377 O O . VAL A 1 178 ? 1.720 -3.278 5.139 1.00 96.81 178 VAL A O 1
ATOM 1380 N N . PHE A 1 179 ? 3.445 -3.444 6.570 1.00 97.75 179 PHE A N 1
ATOM 1381 C CA . PHE A 1 179 ? 2.648 -4.122 7.581 1.00 97.75 179 PHE A CA 1
ATOM 1382 C C . PHE A 1 179 ? 1.628 -3.161 8.188 1.00 97.75 179 PHE A C 1
ATOM 1384 O O . PHE A 1 179 ? 1.827 -1.947 8.226 1.00 97.75 179 PHE A O 1
ATOM 1391 N N . ARG A 1 180 ? 0.494 -3.701 8.635 1.00 97.06 180 ARG A N 1
ATOM 1392 C CA . ARG A 1 180 ? -0.630 -2.879 9.087 1.00 97.06 180 ARG A CA 1
ATOM 1393 C C . ARG A 1 180 ? -1.017 -3.060 10.550 1.00 97.06 180 ARG A C 1
ATOM 1395 O O . ARG A 1 180 ? -1.927 -2.363 10.987 1.00 97.06 180 ARG A O 1
ATOM 1402 N N . HIS A 1 181 ? -0.290 -3.868 11.325 1.00 97.88 181 HIS A N 1
ATOM 1403 C CA . HIS A 1 181 ? -0.535 -4.007 12.766 1.00 97.88 181 HIS A CA 1
ATOM 1404 C C . HIS A 1 181 ? -0.356 -2.664 13.479 1.00 97.88 181 HIS A C 1
ATOM 1406 O O . HIS A 1 181 ? -1.199 -2.261 14.282 1.00 97.88 181 HIS A O 1
ATOM 1412 N N . GLY A 1 182 ? 0.682 -1.909 13.101 1.00 97.06 182 GLY A N 1
ATOM 1413 C CA . GLY A 1 182 ? 0.907 -0.566 13.626 1.00 97.06 182 GLY A CA 1
ATOM 1414 C C . GLY A 1 182 ? -0.202 0.443 13.290 1.00 97.06 182 GLY A C 1
ATOM 1415 O O . GLY A 1 182 ? -0.312 1.456 13.971 1.00 97.06 182 GLY A O 1
ATOM 1416 N N . PHE A 1 183 ? -1.049 0.208 12.289 1.00 97.94 183 PHE A N 1
ATOM 1417 C CA . PHE A 1 183 ? -2.014 1.200 11.791 1.00 97.94 183 PHE A CA 1
ATOM 1418 C C . PHE A 1 183 ? -3.449 0.967 12.278 1.00 97.94 183 PHE A C 1
ATOM 1420 O O . PHE A 1 183 ? -4.408 1.437 11.660 1.00 97.94 183 PHE A O 1
ATOM 1427 N N . ILE A 1 184 ? -3.592 0.246 13.390 1.00 98.50 184 ILE A N 1
ATOM 1428 C CA . ILE A 1 184 ? -4.871 -0.004 14.048 1.00 98.50 184 ILE A CA 1
ATOM 1429 C C . ILE A 1 184 ? -4.876 0.773 15.358 1.00 98.50 184 ILE A C 1
ATOM 1431 O O . ILE A 1 184 ? -4.145 0.441 16.294 1.00 98.50 184 ILE A O 1
ATOM 1435 N N . PHE A 1 185 ? -5.700 1.812 15.418 1.00 98.69 185 PHE A N 1
ATOM 1436 C CA . PHE A 1 185 ? -5.844 2.660 16.596 1.00 98.69 185 PHE A CA 1
ATOM 1437 C C . PHE A 1 185 ? -7.217 2.456 17.201 1.00 98.69 185 PHE A C 1
ATOM 1439 O O . PHE A 1 185 ? -8.205 2.359 16.479 1.00 98.69 185 PHE A O 1
ATOM 1446 N N . VAL A 1 186 ? -7.284 2.394 18.523 1.00 98.75 186 VAL A N 1
ATOM 1447 C CA . VAL A 1 186 ? -8.514 2.105 19.252 1.00 98.75 186 VAL A CA 1
ATOM 1448 C C . VAL A 1 186 ? -8.696 3.088 20.391 1.00 98.75 186 VAL A C 1
ATOM 1450 O O . VAL A 1 186 ? -7.723 3.587 20.959 1.00 98.75 186 VAL A O 1
ATOM 1453 N N . ASN A 1 187 ? -9.951 3.338 20.749 1.00 98.25 187 ASN A N 1
ATOM 1454 C CA . ASN A 1 187 ? -10.268 3.978 22.011 1.00 98.25 187 ASN A CA 1
ATOM 1455 C C . ASN A 1 187 ? -10.308 2.890 23.093 1.00 98.25 187 ASN A C 1
ATOM 1457 O O . ASN A 1 187 ? -11.229 2.065 23.145 1.00 98.25 187 ASN A O 1
ATOM 1461 N N . ARG A 1 188 ? -9.299 2.880 23.972 1.00 97.69 188 ARG A N 1
ATOM 1462 C CA . ARG A 1 188 ? -9.105 1.832 24.983 1.00 97.69 188 ARG A CA 1
ATOM 1463 C C . ARG A 1 188 ? -10.246 1.739 25.988 1.00 97.69 188 ARG A C 1
ATOM 1465 O O . ARG A 1 188 ? -10.280 0.777 26.749 1.00 97.69 188 ARG A O 1
ATOM 1472 N N . LYS A 1 189 ? -11.142 2.729 26.078 1.00 96.69 189 LYS A N 1
ATOM 1473 C CA . LYS A 1 189 ? -12.338 2.645 26.933 1.00 96.69 189 LYS A CA 1
ATOM 1474 C C . LYS A 1 189 ? -13.340 1.620 26.400 1.00 96.69 189 LYS A C 1
ATOM 1476 O O . LYS A 1 189 ? -14.040 1.011 27.200 1.00 96.69 189 LYS A O 1
ATOM 1481 N N . HIS A 1 190 ? -13.342 1.374 25.089 1.00 95.81 190 HIS A N 1
ATOM 1482 C CA . HIS A 1 190 ? -14.319 0.514 24.422 1.00 95.81 190 HIS A CA 1
ATOM 1483 C C . HIS A 1 190 ? -13.738 -0.771 23.824 1.00 95.81 190 HIS A C 1
ATOM 1485 O O . HIS A 1 190 ? -14.485 -1.727 23.625 1.00 95.81 190 HIS A O 1
ATOM 1491 N N . VAL A 1 191 ? -12.437 -0.790 23.522 1.00 97.69 191 VAL A N 1
ATOM 1492 C CA . VAL A 1 191 ? -11.738 -1.928 22.905 1.00 97.69 191 VAL A CA 1
ATOM 1493 C C . VAL A 1 191 ? -10.515 -2.262 23.754 1.00 97.69 191 VAL A C 1
ATOM 1495 O O . VAL A 1 191 ? -9.640 -1.416 23.944 1.00 97.69 191 VAL A O 1
ATOM 1498 N N . LYS A 1 192 ? -10.464 -3.480 24.300 1.00 93.62 192 LYS A N 1
ATOM 1499 C CA . LYS A 1 192 ? -9.353 -3.987 25.125 1.00 93.62 192 LYS A CA 1
ATOM 1500 C C . LYS A 1 192 ? -8.552 -5.062 24.404 1.00 93.62 192 LYS A C 1
ATOM 1502 O O . LYS A 1 192 ? -7.364 -5.214 24.668 1.00 93.62 192 LYS A O 1
ATOM 1507 N N . SER A 1 193 ? -9.202 -5.793 23.507 1.00 94.75 193 SER A N 1
ATOM 1508 C CA . SER A 1 193 ? -8.625 -6.870 22.715 1.00 94.75 193 SER A CA 1
ATOM 1509 C C . SER A 1 193 ? -9.094 -6.785 21.259 1.00 94.75 193 SER A C 1
ATOM 1511 O O . SER A 1 193 ? -10.121 -6.156 20.984 1.00 94.75 193 SER A O 1
ATOM 1513 N N . PRO A 1 194 ? -8.400 -7.443 20.312 1.00 95.69 194 PRO A N 1
ATOM 1514 C CA . PRO A 1 194 ? -8.836 -7.491 18.918 1.00 95.69 194 PRO A CA 1
ATOM 1515 C C . PRO A 1 194 ? -10.286 -7.959 18.749 1.00 95.69 194 PRO A C 1
ATOM 1517 O O . PRO A 1 194 ? -11.023 -7.396 17.942 1.00 95.69 194 PRO A O 1
ATOM 1520 N N . LYS A 1 195 ? -10.732 -8.942 19.545 1.00 96.12 195 LYS A N 1
ATOM 1521 C CA . LYS A 1 195 ? -12.083 -9.511 19.435 1.00 96.12 195 LYS A CA 1
ATOM 1522 C C . LYS A 1 195 ? -13.188 -8.494 19.727 1.00 96.12 195 LYS A C 1
ATOM 1524 O O . LYS A 1 195 ? -14.266 -8.592 19.144 1.00 96.12 195 LYS A O 1
ATOM 1529 N N . ASP A 1 196 ? -12.900 -7.482 20.545 1.00 96.88 196 ASP A N 1
ATOM 1530 C CA . ASP A 1 196 ? -13.862 -6.435 20.899 1.00 96.88 196 ASP A CA 1
ATOM 1531 C C . ASP A 1 196 ? -14.228 -5.534 19.713 1.00 96.88 196 ASP A C 1
ATOM 1533 O O . ASP A 1 196 ? -15.161 -4.747 19.833 1.00 96.88 196 ASP A O 1
ATOM 1537 N N . LEU A 1 197 ? -13.517 -5.623 18.580 1.00 97.38 197 LEU A N 1
ATOM 1538 C CA . LEU A 1 197 ? -13.855 -4.907 17.346 1.00 97.38 197 LEU A CA 1
ATOM 1539 C C . LEU A 1 197 ? -15.137 -5.429 16.685 1.00 97.38 197 LEU A C 1
ATOM 1541 O O . LEU A 1 197 ? -15.768 -4.699 15.917 1.00 97.38 197 LEU A O 1
ATOM 1545 N N . GLN A 1 198 ? -15.532 -6.672 16.968 1.00 96.00 198 GLN A N 1
ATOM 1546 C CA . GLN A 1 198 ? -16.725 -7.273 16.385 1.00 96.00 198 GLN A CA 1
ATOM 1547 C C . GLN A 1 198 ? -17.980 -6.476 16.770 1.00 96.00 198 GLN A C 1
ATOM 1549 O O . GLN A 1 198 ? -18.209 -6.164 17.938 1.00 96.00 198 GLN A O 1
ATOM 1554 N N . GLY A 1 199 ? -18.795 -6.124 15.772 1.00 95.31 199 GLY A N 1
ATOM 1555 C CA . GLY A 1 199 ? -20.013 -5.336 15.982 1.00 95.31 199 GLY A CA 1
ATOM 1556 C C . GLY A 1 199 ? -19.773 -3.863 16.334 1.00 95.31 199 GLY A C 1
ATOM 1557 O O . GLY A 1 199 ? -20.711 -3.160 16.704 1.00 95.31 199 GLY A O 1
ATOM 1558 N N . LYS A 1 200 ? -18.528 -3.372 16.264 1.00 97.44 200 LYS A N 1
ATOM 1559 C CA . LYS A 1 200 ? -18.211 -1.971 16.558 1.00 97.44 200 LYS A CA 1
ATOM 1560 C C . LYS A 1 200 ? -18.346 -1.071 15.343 1.00 97.44 200 LYS A C 1
ATOM 1562 O O . LYS A 1 200 ? -18.277 -1.496 14.192 1.00 97.44 200 LYS A O 1
ATOM 1567 N N . ARG A 1 201 ? -18.455 0.217 15.652 1.00 98.12 201 ARG A N 1
ATOM 1568 C CA . ARG A 1 201 ? -18.332 1.324 14.709 1.00 98.12 201 ARG A CA 1
ATOM 1569 C C . ARG A 1 201 ? -16.863 1.685 14.472 1.00 98.12 201 ARG A C 1
ATOM 1571 O O . ARG A 1 201 ? -16.169 2.041 15.432 1.00 98.12 201 ARG A O 1
ATOM 1578 N N . ILE A 1 202 ? -16.394 1.553 13.232 1.00 98.62 202 ILE A N 1
ATOM 1579 C CA . ILE A 1 202 ? -14.974 1.630 12.855 1.00 98.62 202 ILE A CA 1
ATOM 1580 C C . ILE A 1 202 ? -14.776 2.660 11.738 1.00 98.62 202 ILE A C 1
ATOM 1582 O O . ILE A 1 202 ? -15.450 2.627 10.709 1.00 98.62 202 ILE A O 1
ATOM 1586 N N . GLY A 1 203 ? -13.818 3.565 11.937 1.00 98.50 203 GLY A N 1
ATOM 1587 C CA . GLY A 1 203 ? -13.380 4.521 10.926 1.00 98.50 203 GLY A CA 1
ATOM 1588 C C . GLY A 1 203 ? -12.387 3.909 9.945 1.00 98.50 203 GLY A C 1
ATOM 1589 O O . GLY A 1 203 ? -11.469 3.186 10.338 1.00 98.50 203 GLY A O 1
ATOM 1590 N N . VAL A 1 204 ? -12.533 4.238 8.668 1.00 98.19 204 VAL A N 1
ATOM 1591 C CA . VAL A 1 204 ? -11.620 3.824 7.596 1.00 98.19 204 VAL A CA 1
ATOM 1592 C C . VAL A 1 204 ? -11.565 4.924 6.536 1.00 98.19 204 VAL A C 1
ATOM 1594 O O . VAL A 1 204 ? -12.588 5.552 6.305 1.00 98.19 204 VAL A O 1
ATOM 1597 N N . PRO A 1 205 ? -10.440 5.210 5.858 1.00 96.81 205 PRO A N 1
ATOM 1598 C CA . PRO A 1 205 ? -10.480 6.278 4.858 1.00 96.81 205 PRO A CA 1
ATOM 1599 C C . PRO A 1 20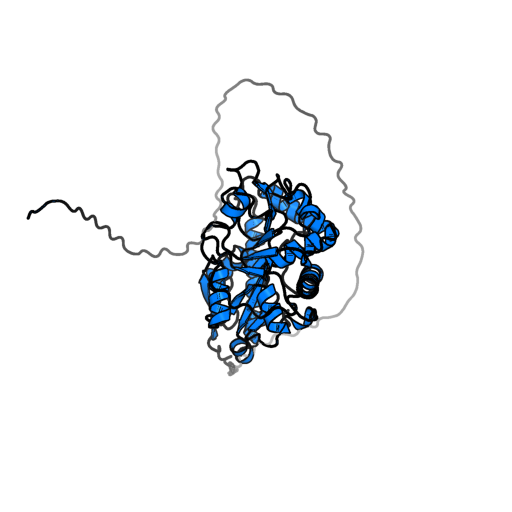5 ? -11.284 5.927 3.602 1.00 96.81 205 PRO A C 1
ATOM 1601 O O . PRO A 1 205 ? -12.050 6.747 3.111 1.00 96.81 205 PRO A O 1
ATOM 1604 N N . VAL A 1 206 ? -11.146 4.689 3.129 1.00 95.56 206 VAL A N 1
ATOM 1605 C CA . VAL A 1 206 ? -11.921 4.068 2.051 1.00 95.56 206 VAL A CA 1
ATOM 1606 C C . VAL A 1 206 ? -12.009 2.585 2.386 1.00 95.56 206 VAL A C 1
ATOM 1608 O O . VAL A 1 206 ? -10.987 1.935 2.599 1.00 95.56 206 VAL A O 1
ATOM 1611 N N . TYR A 1 207 ? -13.210 2.031 2.440 1.00 95.94 207 TYR A N 1
ATOM 1612 C CA . TYR A 1 207 ? -13.490 0.673 2.883 1.00 95.94 207 TYR A CA 1
ATOM 1613 C C . TYR A 1 207 ? -12.733 -0.374 2.062 1.00 95.94 207 TYR A C 1
ATOM 1615 O O . TYR A 1 207 ? -12.186 -1.331 2.618 1.00 95.94 207 TYR A O 1
ATOM 1623 N N . THR A 1 208 ? -12.667 -0.168 0.747 1.00 95.56 208 THR A N 1
ATOM 1624 C CA . THR A 1 208 ? -12.027 -1.064 -0.222 1.00 95.56 208 THR A CA 1
ATOM 1625 C C . THR A 1 208 ? -10.524 -0.825 -0.376 1.00 95.56 208 THR A C 1
ATOM 1627 O O . THR A 1 208 ? -9.890 -1.505 -1.184 1.00 95.56 208 THR A O 1
ATOM 1630 N N . MET A 1 209 ? -9.912 0.098 0.380 1.00 96.06 209 MET A N 1
ATOM 1631 C CA . MET A 1 209 ? -8.470 0.334 0.270 1.00 96.06 209 MET A CA 1
ATOM 1632 C C . MET A 1 209 ? -7.665 -0.909 0.655 1.00 96.06 209 MET A C 1
ATOM 1634 O O . MET A 1 209 ? -7.990 -1.600 1.622 1.00 96.06 209 MET A O 1
ATOM 1638 N N . THR A 1 210 ? -6.547 -1.133 -0.034 1.00 98.06 210 THR A N 1
ATOM 1639 C CA . THR A 1 210 ? -5.702 -2.316 0.180 1.00 98.06 210 THR A CA 1
ATOM 1640 C C . THR A 1 210 ? -5.282 -2.492 1.647 1.00 98.06 210 THR A C 1
ATOM 1642 O O . THR A 1 210 ? -5.353 -3.597 2.180 1.00 98.06 210 THR A O 1
ATOM 1645 N N . ALA A 1 211 ? -4.928 -1.408 2.349 1.00 97.88 211 ALA A N 1
ATOM 1646 C CA . ALA A 1 211 ? -4.555 -1.473 3.764 1.00 97.88 211 ALA A CA 1
ATOM 1647 C C . ALA A 1 211 ? -5.684 -2.017 4.657 1.00 97.88 211 ALA A C 1
ATOM 1649 O O . ALA A 1 211 ? -5.439 -2.883 5.493 1.00 97.88 211 ALA A O 1
ATOM 1650 N N . ALA A 1 212 ? -6.919 -1.553 4.457 1.00 97.75 212 ALA A N 1
ATOM 1651 C CA . ALA A 1 212 ? -8.075 -1.978 5.240 1.00 97.75 212 ALA A CA 1
ATOM 1652 C C . ALA A 1 212 ? -8.473 -3.430 4.934 1.00 97.75 212 ALA A C 1
ATOM 1654 O O . ALA A 1 212 ? -8.864 -4.154 5.848 1.00 97.75 212 ALA A O 1
ATOM 1655 N N . ILE A 1 213 ? -8.302 -3.876 3.682 1.00 98.44 213 ILE A N 1
ATOM 1656 C CA . ILE A 1 213 ? -8.492 -5.281 3.291 1.00 98.44 213 ILE A CA 1
ATOM 1657 C C . ILE A 1 213 ? -7.542 -6.187 4.073 1.00 98.44 213 ILE A C 1
ATOM 1659 O O . ILE A 1 213 ? -7.997 -7.152 4.685 1.00 98.44 213 ILE A O 1
ATOM 1663 N N . PHE A 1 214 ? -6.247 -5.856 4.109 1.00 98.62 214 PHE A N 1
ATOM 1664 C CA . PHE A 1 214 ? -5.266 -6.636 4.866 1.00 98.62 214 PHE A CA 1
ATOM 1665 C C . PHE A 1 214 ? -5.508 -6.585 6.375 1.00 98.62 214 PHE A C 1
ATOM 1667 O O . PHE A 1 214 ? -5.397 -7.620 7.020 1.00 98.62 214 PHE A O 1
ATOM 1674 N N . ILE A 1 215 ? -5.865 -5.423 6.939 1.00 98.44 215 ILE A N 1
ATOM 1675 C CA . ILE A 1 215 ? -6.178 -5.305 8.373 1.00 98.44 215 ILE A CA 1
ATOM 1676 C C . ILE A 1 215 ? -7.363 -6.192 8.752 1.00 98.44 215 ILE A C 1
ATOM 1678 O O . ILE A 1 215 ? -7.306 -6.900 9.749 1.00 98.44 215 ILE A O 1
ATOM 1682 N N . ARG A 1 216 ? -8.449 -6.176 7.978 1.00 98.12 216 ARG A N 1
ATOM 1683 C CA . ARG A 1 216 ? -9.587 -7.050 8.279 1.00 98.12 216 ARG A CA 1
ATOM 1684 C C . ARG A 1 216 ? -9.230 -8.516 8.076 1.00 98.12 216 ARG A C 1
ATOM 1686 O O . ARG A 1 216 ? -9.545 -9.321 8.936 1.00 98.12 216 ARG A O 1
ATOM 1693 N N . GLY A 1 217 ? -8.520 -8.839 6.996 1.00 98.12 217 GLY A N 1
ATOM 1694 C CA . GLY A 1 217 ? -8.082 -10.202 6.705 1.00 98.12 217 GLY A CA 1
ATOM 1695 C C . GLY A 1 217 ? -7.226 -10.800 7.821 1.00 98.12 217 GLY A C 1
ATOM 1696 O O . GLY A 1 217 ? -7.570 -11.852 8.345 1.00 98.12 217 GLY A O 1
ATOM 1697 N N . LEU A 1 218 ? -6.178 -10.088 8.258 1.00 97.25 218 LEU A N 1
ATOM 1698 C CA . LEU A 1 218 ? -5.310 -10.561 9.344 1.00 97.25 218 LEU A CA 1
ATOM 1699 C C . LEU A 1 218 ? -6.087 -10.725 10.657 1.00 97.25 218 LEU A C 1
ATOM 1701 O O . LEU A 1 218 ? -5.928 -11.722 11.350 1.00 97.25 218 LEU A O 1
ATOM 1705 N N . LEU A 1 219 ? -6.970 -9.778 10.990 1.00 97.75 219 LEU A N 1
ATOM 1706 C CA . LEU A 1 219 ? -7.737 -9.820 12.235 1.00 97.75 219 LEU A CA 1
ATOM 1707 C C . LEU A 1 219 ? -8.785 -10.945 12.221 1.00 97.75 219 LEU A C 1
ATOM 1709 O O . LEU A 1 219 ? -9.039 -11.572 13.252 1.00 97.75 219 LEU A O 1
ATOM 1713 N N . SER A 1 220 ? -9.382 -11.219 11.061 1.00 97.50 220 SER A N 1
ATOM 1714 C CA . SER A 1 220 ? -10.275 -12.359 10.869 1.00 97.50 220 SER A CA 1
ATOM 1715 C C . SER A 1 220 ? -9.524 -13.686 10.978 1.00 97.50 220 SER A C 1
ATOM 1717 O O . SER A 1 220 ? -9.979 -14.551 11.720 1.00 97.50 220 SER A O 1
ATOM 1719 N N . ASP A 1 221 ? -8.371 -13.831 10.327 1.00 97.38 221 ASP A N 1
ATOM 1720 C CA . ASP A 1 221 ? -7.576 -15.064 10.375 1.00 97.38 221 ASP A CA 1
ATOM 1721 C C . ASP A 1 221 ? -7.026 -15.349 11.788 1.00 97.38 221 ASP A C 1
ATOM 1723 O O . ASP A 1 221 ? -7.055 -16.492 12.241 1.00 97.38 221 ASP A O 1
ATOM 1727 N N . GLU A 1 222 ? -6.553 -14.329 12.515 1.00 95.62 222 GLU A N 1
ATOM 1728 C CA . GLU A 1 222 ? -5.930 -14.517 13.836 1.00 95.62 222 GLU A CA 1
ATOM 1729 C C . GLU A 1 222 ? -6.930 -14.634 14.993 1.00 95.62 222 GLU A C 1
ATOM 1731 O O . GLU A 1 222 ? -6.679 -15.361 15.955 1.00 95.62 222 GLU A O 1
ATOM 1736 N N . PHE A 1 223 ? -8.063 -13.925 14.927 1.00 96.31 223 PHE A N 1
ATOM 1737 C CA . PHE A 1 223 ? -9.004 -13.812 16.053 1.00 96.31 223 PHE A CA 1
ATOM 1738 C C . PHE A 1 223 ? -10.438 -14.241 15.705 1.00 96.31 223 PHE A C 1
ATOM 1740 O O . PHE A 1 223 ? -11.358 -14.109 16.527 1.00 96.31 223 PHE A O 1
ATOM 1747 N N . GLY A 1 224 ? -10.670 -14.734 14.485 1.00 95.94 224 GLY A N 1
ATOM 1748 C CA . GLY A 1 224 ? -11.991 -15.147 14.011 1.00 95.94 224 GLY A CA 1
ATOM 1749 C C . GLY A 1 224 ? -13.013 -14.009 14.051 1.00 95.94 224 GLY A C 1
ATOM 1750 O O . GLY A 1 224 ? -14.167 -14.237 14.417 1.00 95.94 224 GLY A O 1
ATOM 1751 N N . ILE A 1 225 ? -12.586 -12.761 13.833 1.00 95.75 225 ILE A N 1
ATOM 1752 C CA . ILE A 1 225 ? -13.469 -11.588 13.901 1.00 95.75 225 ILE A CA 1
ATOM 1753 C C . ILE A 1 225 ? -14.367 -11.555 12.667 1.00 95.75 225 ILE A C 1
ATOM 1755 O O . ILE A 1 225 ? -13.880 -11.544 11.535 1.00 95.75 225 ILE A O 1
ATOM 1759 N N . ASP A 1 226 ? -15.677 -11.485 12.900 1.00 93.81 226 ASP A N 1
ATOM 1760 C CA . ASP A 1 226 ? -16.664 -11.242 11.854 1.00 93.81 226 ASP A CA 1
ATOM 1761 C C . ASP A 1 226 ? -16.931 -9.736 11.708 1.00 93.81 226 ASP A C 1
ATOM 1763 O O . ASP A 1 226 ? -17.640 -9.119 12.506 1.00 93.81 226 ASP A O 1
ATOM 1767 N N . PHE A 1 227 ? -16.361 -9.142 10.659 1.00 95.19 227 PHE A N 1
ATOM 1768 C CA . PHE A 1 227 ? -16.532 -7.723 10.340 1.00 95.19 227 PHE A CA 1
ATOM 1769 C C . PHE A 1 227 ? -17.855 -7.393 9.634 1.00 95.19 227 PHE A C 1
ATOM 1771 O O . PHE A 1 227 ? -18.136 -6.210 9.426 1.00 95.19 227 PHE A O 1
ATOM 1778 N N . SER A 1 228 ? -18.676 -8.388 9.272 1.00 90.44 228 SER A N 1
ATOM 1779 C CA . SER A 1 228 ? -19.980 -8.146 8.632 1.00 90.44 228 SER A CA 1
ATOM 1780 C C . SER A 1 228 ? -20.968 -7.427 9.556 1.00 90.44 228 SER A C 1
ATOM 1782 O O . SER A 1 228 ? -21.866 -6.738 9.078 1.00 90.44 228 SER A O 1
ATOM 1784 N N . GLN A 1 229 ? -20.763 -7.546 10.871 1.00 89.06 229 GLN A N 1
ATOM 1785 C CA . GLN A 1 229 ? -21.576 -6.908 11.908 1.00 89.06 229 GLN A CA 1
ATOM 1786 C C . GLN A 1 229 ? -21.102 -5.489 12.262 1.00 89.06 229 GLN A C 1
ATOM 1788 O O . GLN A 1 229 ? -21.754 -4.803 13.045 1.00 89.06 229 GLN A O 1
ATOM 1793 N N . CYS A 1 230 ? -19.956 -5.044 11.741 1.00 96.31 230 CYS A N 1
ATOM 1794 C CA . CYS A 1 230 ? -19.422 -3.715 12.028 1.00 96.31 230 CYS A CA 1
ATOM 1795 C C . CYS A 1 230 ? -20.125 -2.633 11.199 1.00 96.31 230 CYS A C 1
ATOM 1797 O O . CYS A 1 230 ? -20.493 -2.846 10.043 1.00 96.31 230 CYS A O 1
ATOM 1799 N N . GLU A 1 231 ? -20.231 -1.437 11.775 1.00 96.81 231 GLU A N 1
ATOM 1800 C CA . GLU A 1 231 ? -20.620 -0.226 11.051 1.00 96.81 231 GLU A CA 1
ATOM 1801 C C . GLU A 1 231 ? -19.355 0.517 10.609 1.00 96.81 231 GLU A C 1
ATOM 1803 O O . GLU A 1 231 ? -18.496 0.846 11.431 1.00 96.81 231 GLU A O 1
ATOM 1808 N N . TRP A 1 232 ? -19.236 0.790 9.313 1.00 97.75 232 TRP A N 1
ATOM 1809 C CA . TRP A 1 232 ? -18.056 1.424 8.734 1.00 97.75 232 TRP A CA 1
ATOM 1810 C C . TRP A 1 232 ? -18.316 2.882 8.388 1.00 97.75 232 TRP A C 1
ATOM 1812 O O . TRP A 1 232 ? -19.280 3.208 7.693 1.00 97.75 232 TRP A O 1
ATOM 1822 N N . VAL A 1 233 ? -17.410 3.748 8.836 1.00 98.06 233 VAL A N 1
ATOM 1823 C CA . VAL A 1 233 ? -17.472 5.192 8.605 1.00 98.06 233 VAL A CA 1
ATOM 1824 C C . VAL A 1 233 ? -16.284 5.623 7.750 1.00 98.06 233 VAL A C 1
ATOM 1826 O O . VAL A 1 233 ? -15.138 5.560 8.198 1.00 98.06 233 VAL A O 1
ATOM 1829 N N . GLU A 1 234 ? -16.561 6.066 6.524 1.00 97.50 234 GLU A N 1
ATOM 1830 C CA . GLU A 1 234 ? -15.544 6.512 5.568 1.00 97.50 234 GLU A CA 1
ATOM 1831 C C . GLU A 1 234 ? -15.201 7.998 5.715 1.00 97.50 234 GLU A C 1
ATOM 1833 O O . GLU A 1 234 ? -16.091 8.847 5.683 1.00 97.50 234 GLU A O 1
ATOM 1838 N N . GLY A 1 235 ? -13.919 8.346 5.831 1.00 96.81 235 GLY A N 1
ATOM 1839 C CA . GLY A 1 235 ? -13.485 9.747 5.878 1.00 96.81 235 GLY A CA 1
ATOM 1840 C C . GLY A 1 235 ? -11.992 9.926 6.122 1.00 96.81 235 GLY A C 1
ATOM 1841 O O . GLY A 1 235 ? -11.282 8.981 6.448 1.00 96.81 235 GLY A O 1
ATOM 1842 N N . ASP A 1 236 ? -11.479 11.144 5.979 1.00 96.75 236 ASP A N 1
ATOM 1843 C CA . ASP A 1 236 ? -10.063 11.380 6.242 1.00 96.75 236 ASP A CA 1
ATOM 1844 C C . ASP A 1 236 ? -9.706 11.239 7.736 1.00 96.75 236 ASP A C 1
ATOM 1846 O O . ASP A 1 236 ? -10.486 11.568 8.638 1.00 96.75 236 ASP A O 1
ATOM 1850 N N . ILE A 1 237 ? -8.499 10.730 8.011 1.00 97.56 237 ILE A N 1
ATOM 1851 C CA . ILE A 1 237 ? -8.068 10.425 9.382 1.00 97.56 237 ILE A CA 1
ATOM 1852 C C . ILE A 1 237 ? -7.956 11.703 10.213 1.00 97.56 237 ILE A C 1
ATOM 1854 O O . ILE A 1 237 ? -8.385 11.712 11.364 1.00 97.56 237 ILE A O 1
ATOM 1858 N N . ASN A 1 238 ? -7.398 12.772 9.641 1.00 97.69 238 ASN A N 1
ATOM 1859 C CA . ASN A 1 238 ? -6.986 13.962 10.391 1.00 97.69 238 ASN A CA 1
ATOM 1860 C C . ASN A 1 238 ? -7.635 15.261 9.900 1.00 97.69 238 ASN A C 1
ATOM 1862 O O . ASN A 1 238 ? -7.381 16.322 10.463 1.00 97.69 238 ASN A O 1
ATOM 1866 N N . SER A 1 239 ? -8.500 15.193 8.892 1.00 96.81 239 SER A N 1
ATOM 1867 C CA . SER A 1 239 ? -9.303 16.317 8.419 1.00 96.81 239 SER A CA 1
ATOM 1868 C C . SER A 1 239 ? -10.774 15.927 8.283 1.00 96.81 239 SER A C 1
ATOM 1870 O O . SER A 1 239 ? -11.121 14.756 8.208 1.00 96.81 239 SER A O 1
ATOM 1872 N N . ALA A 1 240 ? -11.659 16.920 8.241 1.00 95.50 240 ALA A N 1
ATOM 1873 C CA . ALA A 1 240 ? -13.093 16.711 8.024 1.00 95.50 240 ALA A CA 1
ATOM 1874 C C . ALA A 1 240 ? -13.461 16.397 6.559 1.00 95.50 240 ALA A C 1
ATOM 1876 O O . ALA A 1 240 ? -14.640 16.335 6.214 1.00 95.50 240 ALA A O 1
ATOM 1877 N N . LYS A 1 241 ? -12.466 16.274 5.673 1.00 93.62 241 LYS A N 1
ATOM 1878 C CA . LYS A 1 241 ? -12.673 16.063 4.240 1.00 93.62 241 LYS A CA 1
ATOM 1879 C C . LYS A 1 241 ? -12.854 14.569 3.926 1.00 93.62 241 LYS A C 1
ATOM 1881 O O . LYS A 1 241 ? -12.443 13.716 4.716 1.00 93.62 241 LYS A O 1
ATOM 1886 N N . PRO A 1 242 ? -13.425 14.229 2.759 1.00 91.44 242 PRO A N 1
ATOM 1887 C CA . PRO A 1 242 ? -13.303 12.887 2.201 1.00 91.44 242 PRO A CA 1
ATOM 1888 C C . PRO A 1 242 ? -11.837 12.511 1.948 1.00 91.44 242 PRO A C 1
ATOM 1890 O O . PRO A 1 242 ? -10.982 13.380 1.748 1.00 91.44 242 PRO A O 1
ATOM 1893 N N . HIS A 1 243 ? -11.551 11.210 1.914 1.00 90.31 243 HIS A N 1
ATOM 1894 C CA . HIS A 1 243 ? -10.222 10.704 1.582 1.00 90.31 243 HIS A CA 1
ATOM 1895 C C . HIS A 1 243 ? -10.016 10.637 0.059 1.00 90.31 243 HIS A C 1
ATOM 1897 O O . HIS A 1 243 ? -10.159 9.583 -0.561 1.00 90.31 243 HIS A O 1
ATOM 1903 N N . GLY A 1 244 ? -9.681 11.781 -0.540 1.00 89.38 244 GLY A N 1
ATOM 1904 C CA . GLY A 1 244 ? -9.540 11.909 -1.994 1.00 89.38 244 GLY A CA 1
ATOM 1905 C C . GLY A 1 244 ? -10.881 11.813 -2.728 1.00 89.38 244 GLY A C 1
ATOM 1906 O O . GLY A 1 244 ? -11.938 12.014 -2.130 1.00 89.38 244 GLY A O 1
ATOM 1907 N N . ASN A 1 245 ? -10.823 11.502 -4.024 1.00 90.25 245 ASN A N 1
ATOM 1908 C CA . ASN A 1 245 ? -11.989 11.361 -4.901 1.00 90.25 245 ASN A CA 1
ATOM 1909 C C . ASN A 1 245 ? -11.988 9.979 -5.579 1.00 90.25 245 ASN A C 1
ATOM 1911 O O . ASN A 1 245 ? -11.861 9.885 -6.806 1.00 90.25 245 ASN A O 1
ATOM 1915 N N . PRO A 1 246 ? -12.091 8.886 -4.804 1.00 87.38 246 PRO A N 1
ATOM 1916 C CA . PRO A 1 246 ? -11.909 7.552 -5.344 1.00 87.38 246 PRO A CA 1
ATOM 1917 C C . PRO A 1 246 ? -13.076 7.155 -6.259 1.00 87.38 246 PRO A C 1
ATOM 1919 O O . PRO A 1 246 ? -14.248 7.313 -5.918 1.00 87.38 246 PRO A O 1
ATOM 1922 N N . THR A 1 247 ? -12.758 6.574 -7.417 1.00 88.25 247 THR A N 1
ATOM 1923 C CA . THR A 1 247 ? -13.757 5.958 -8.308 1.00 88.25 247 THR A CA 1
ATOM 1924 C C . THR A 1 247 ? -13.911 4.487 -7.923 1.00 88.25 247 THR A C 1
ATOM 1926 O O . THR A 1 247 ? -13.233 3.619 -8.475 1.00 88.25 247 THR A O 1
ATOM 1929 N N . ILE A 1 248 ? -14.741 4.212 -6.917 1.00 84.19 248 ILE A N 1
ATOM 1930 C CA . ILE A 1 248 ? -14.934 2.864 -6.363 1.00 84.19 248 ILE A CA 1
ATOM 1931 C C . ILE A 1 248 ? -16.012 2.108 -7.141 1.00 84.19 248 ILE A C 1
ATOM 1933 O O . ILE A 1 248 ? -17.086 2.644 -7.407 1.00 84.19 248 ILE A O 1
ATOM 1937 N N . LEU A 1 249 ? -15.726 0.852 -7.491 1.00 90.19 249 LEU A N 1
ATOM 1938 C CA . LEU A 1 249 ? -16.722 -0.053 -8.063 1.00 90.19 249 LEU A CA 1
ATOM 1939 C C . LEU A 1 249 ? -17.692 -0.555 -6.982 1.00 90.19 249 LEU A C 1
ATOM 1941 O O . LEU A 1 249 ? -17.278 -0.712 -5.829 1.00 90.19 249 LEU A O 1
ATOM 1945 N N . PRO A 1 250 ? -18.955 -0.857 -7.330 1.00 89.19 250 PRO A N 1
ATOM 1946 C CA . PRO A 1 250 ? -19.880 -1.501 -6.405 1.00 89.19 250 PRO A CA 1
ATOM 1947 C C . PRO A 1 250 ? -19.293 -2.791 -5.823 1.00 89.19 250 PRO A C 1
ATOM 1949 O O . PRO A 1 250 ? -18.689 -3.594 -6.534 1.00 89.19 250 PRO A O 1
ATOM 1952 N N . THR A 1 251 ? -19.489 -3.005 -4.524 1.00 92.62 251 THR A N 1
ATOM 1953 C CA . THR A 1 251 ? -19.077 -4.241 -3.854 1.00 92.62 251 THR A CA 1
ATOM 1954 C C . THR A 1 251 ? -20.016 -5.390 -4.210 1.00 92.62 251 THR A C 1
ATOM 1956 O O . THR A 1 251 ? -21.213 -5.192 -4.419 1.00 92.62 251 THR A O 1
ATOM 1959 N N . ALA A 1 252 ? -19.494 -6.618 -4.234 1.00 92.69 252 ALA A N 1
ATOM 1960 C CA . ALA A 1 252 ? -20.286 -7.810 -4.546 1.00 92.69 252 ALA A CA 1
ATOM 1961 C C . ALA A 1 252 ? -21.395 -8.109 -3.518 1.00 92.69 252 ALA A C 1
ATOM 1963 O O . ALA A 1 252 ? -22.407 -8.721 -3.856 1.00 92.69 252 ALA A O 1
ATOM 1964 N N . LYS A 1 253 ? -21.217 -7.687 -2.260 1.00 91.12 253 LYS A N 1
ATOM 1965 C CA . LYS A 1 253 ? -22.244 -7.753 -1.209 1.00 91.12 253 LYS A CA 1
ATOM 1966 C C . LYS A 1 253 ? -22.673 -6.349 -0.792 1.00 91.12 253 LYS A C 1
ATOM 1968 O O . LYS A 1 253 ? -21.902 -5.398 -0.899 1.00 91.12 253 LYS A O 1
ATOM 1973 N N . LYS A 1 254 ? -23.892 -6.228 -0.258 1.00 87.81 254 LYS A N 1
ATOM 1974 C CA . LYS A 1 254 ? -24.332 -5.012 0.439 1.00 87.81 254 LYS A CA 1
ATOM 1975 C C . LYS A 1 254 ? -23.626 -4.942 1.793 1.00 87.81 254 LYS A C 1
ATOM 1977 O O . LYS A 1 254 ? -23.767 -5.857 2.599 1.00 87.81 254 LYS A O 1
ATOM 1982 N N . LEU A 1 255 ? -22.886 -3.864 2.028 1.00 89.06 255 LEU A N 1
ATOM 1983 C CA . LEU A 1 255 ? -22.084 -3.663 3.234 1.00 89.06 255 LEU A CA 1
ATOM 1984 C C . LEU A 1 255 ? -22.614 -2.466 4.031 1.00 89.06 255 LEU A C 1
ATOM 1986 O O . LEU A 1 255 ? -23.151 -1.520 3.452 1.00 89.06 255 LEU A O 1
ATOM 1990 N N . SER A 1 256 ? -22.461 -2.503 5.357 1.00 92.75 256 SER A N 1
ATOM 1991 C CA . SER A 1 256 ? -22.805 -1.382 6.241 1.00 92.75 256 SER A CA 1
ATOM 1992 C C . SER A 1 256 ? -21.679 -0.344 6.232 1.00 92.75 256 SER A C 1
ATOM 1994 O O . SER A 1 256 ? -20.861 -0.283 7.148 1.00 92.75 256 SER A O 1
ATOM 1996 N N . VAL A 1 257 ? -21.588 0.417 5.140 1.00 94.62 257 VAL A N 1
ATOM 1997 C CA . VAL A 1 257 ? -20.561 1.444 4.916 1.00 94.62 257 VAL A CA 1
ATOM 1998 C C . VAL A 1 257 ? -21.245 2.767 4.606 1.00 94.62 257 VAL A C 1
ATOM 2000 O O . VAL A 1 257 ? -22.122 2.829 3.743 1.00 94.62 257 VAL A O 1
ATOM 2003 N N . GLY A 1 258 ? -20.854 3.829 5.306 1.00 94.19 258 GLY A N 1
ATOM 2004 C CA . GLY A 1 258 ? -21.383 5.170 5.092 1.00 94.19 258 GLY A CA 1
ATOM 2005 C C . GLY A 1 258 ? -20.300 6.239 5.157 1.00 94.19 258 GLY A C 1
ATOM 2006 O O . GLY A 1 258 ? -19.368 6.156 5.953 1.00 94.19 258 GLY A O 1
ATOM 2007 N N . ALA A 1 259 ? -20.450 7.284 4.343 1.00 95.62 259 ALA A N 1
ATOM 2008 C CA . ALA A 1 259 ? -19.599 8.463 4.430 1.00 95.62 259 ALA A CA 1
ATOM 2009 C C . ALA A 1 259 ? -19.760 9.160 5.791 1.00 95.62 259 ALA A C 1
ATOM 2011 O O . ALA A 1 259 ? -20.870 9.284 6.319 1.00 95.62 259 ALA A O 1
ATOM 2012 N N . ASN A 1 260 ? -18.658 9.668 6.332 1.00 96.81 260 ASN A N 1
ATOM 2013 C CA . ASN A 1 260 ? -18.646 10.504 7.519 1.00 96.81 260 ASN A CA 1
ATOM 2014 C C . ASN A 1 260 ? -19.359 11.838 7.239 1.00 96.81 260 ASN A C 1
ATOM 2016 O O . ASN A 1 260 ? -18.877 12.669 6.473 1.00 96.81 260 ASN A O 1
ATOM 2020 N N . LYS A 1 261 ? -20.498 12.054 7.902 1.00 96.00 261 LYS A N 1
ATOM 2021 C CA . LYS A 1 261 ? -21.316 13.277 7.787 1.00 96.00 261 LYS A CA 1
ATOM 2022 C C . LYS A 1 261 ? -21.200 14.209 8.997 1.00 96.00 261 LYS A C 1
ATOM 2024 O O . LYS A 1 261 ? -21.949 15.172 9.093 1.00 96.00 261 LYS A O 1
ATOM 2029 N N . SER A 1 262 ? -20.288 13.927 9.927 1.00 96.69 262 SER A N 1
ATOM 2030 C CA . SER A 1 262 ? -20.168 14.678 11.187 1.00 96.69 262 SER A CA 1
ATOM 2031 C C . SER A 1 262 ? -19.527 16.063 11.040 1.00 96.69 262 SER A C 1
ATOM 2033 O O . SER A 1 262 ? -19.597 16.865 11.966 1.00 96.69 262 SER A O 1
ATOM 2035 N N . GLY A 1 263 ? -18.843 16.332 9.921 1.00 96.88 263 GLY A N 1
ATOM 2036 C CA . GLY A 1 263 ? -17.988 17.515 9.775 1.00 96.88 263 GLY A CA 1
ATOM 2037 C C . GLY A 1 263 ? -16.701 17.464 10.614 1.00 96.88 263 GLY A C 1
ATOM 2038 O O . GLY A 1 263 ? -16.008 18.473 10.716 1.00 96.88 263 GLY A O 1
ATOM 2039 N N . LYS A 1 264 ? -16.363 16.309 11.205 1.00 97.94 264 LYS A N 1
ATOM 2040 C CA . LYS A 1 264 ? -15.151 16.078 12.006 1.00 97.94 264 LYS A CA 1
ATOM 2041 C C . LYS A 1 264 ? -14.230 15.057 11.337 1.00 97.94 264 LYS A C 1
ATOM 2043 O O . LYS A 1 264 ? -14.675 14.268 10.506 1.00 97.94 264 LYS A O 1
ATOM 2048 N N . SER A 1 265 ? -12.953 15.045 11.721 1.00 98.38 265 SER A N 1
ATOM 2049 C CA . SER A 1 265 ? -12.011 13.996 11.298 1.00 98.38 265 SER A CA 1
ATOM 2050 C C . SER A 1 265 ? -12.310 12.656 11.972 1.00 98.38 265 SER A C 1
ATOM 2052 O O . SER A 1 265 ? -12.878 12.641 13.069 1.00 98.38 265 SER A O 1
ATOM 2054 N N . LEU A 1 266 ? -11.882 11.533 11.381 1.00 98.69 266 LEU A N 1
ATOM 2055 C CA . LEU A 1 266 ? -12.006 10.237 12.064 1.00 98.69 266 LEU A CA 1
ATOM 2056 C C . LEU A 1 266 ? -11.255 10.238 13.404 1.00 98.69 266 LEU A C 1
ATOM 2058 O O . LEU A 1 266 ? -11.758 9.684 14.377 1.00 98.69 266 LEU A O 1
ATOM 2062 N N . SER A 1 267 ? -10.091 10.896 13.485 1.00 98.62 267 SER A N 1
ATOM 2063 C CA . SER A 1 267 ? -9.323 11.029 14.728 1.00 98.62 267 SER A CA 1
ATOM 2064 C C . SER A 1 267 ? -10.126 11.714 15.832 1.00 98.62 267 SER A C 1
ATOM 2066 O O . SER A 1 267 ? -10.051 11.289 16.981 1.00 98.62 267 SER A O 1
ATOM 2068 N N . THR A 1 268 ? -10.891 12.757 15.500 1.00 98.56 268 THR A N 1
ATOM 2069 C CA . THR A 1 268 ? -11.763 13.448 16.461 1.00 98.56 268 THR A CA 1
ATOM 2070 C C . THR A 1 268 ? -12.892 12.531 16.924 1.00 98.56 268 THR A C 1
ATOM 2072 O O . THR A 1 268 ? -13.152 12.438 18.116 1.00 98.56 268 THR A O 1
ATOM 2075 N N . LEU A 1 269 ? -13.522 11.795 16.005 1.00 98.62 269 LEU A N 1
ATOM 2076 C CA . LEU A 1 269 ? -14.590 10.860 16.366 1.00 98.62 269 LEU A CA 1
ATOM 2077 C C . LEU A 1 269 ? -14.083 9.699 17.241 1.00 98.62 269 LEU A C 1
ATOM 2079 O O . LEU A 1 269 ? -14.779 9.266 18.154 1.00 98.62 269 LEU A O 1
ATOM 2083 N N . LEU A 1 270 ? -12.865 9.205 17.001 1.00 98.69 270 LEU A N 1
ATOM 2084 C CA . LEU A 1 270 ? -12.227 8.195 17.854 1.00 98.69 270 LEU A CA 1
ATOM 2085 C C . LEU A 1 270 ? -11.937 8.738 19.259 1.00 98.69 270 LEU A C 1
ATOM 2087 O O . LEU A 1 270 ? -12.164 8.051 20.256 1.00 98.69 270 LEU A O 1
ATOM 2091 N N . GLU A 1 271 ? -11.435 9.970 19.334 1.00 98.31 271 GLU A N 1
ATOM 2092 C CA . GLU A 1 271 ? -11.156 10.671 20.587 1.00 98.31 271 GLU A CA 1
ATOM 2093 C C . GLU A 1 271 ? -12.424 10.881 21.429 1.00 98.31 271 GLU A C 1
ATOM 2095 O O . GLU A 1 271 ? -12.404 10.653 22.637 1.00 98.31 271 GLU A O 1
ATOM 2100 N N . GLU A 1 272 ? -13.529 11.253 20.785 1.00 97.88 272 GLU A N 1
ATOM 2101 C CA . GLU A 1 272 ? -14.832 11.477 21.422 1.00 97.88 272 GLU A CA 1
ATOM 2102 C C . GLU A 1 272 ? -15.568 10.172 21.786 1.00 97.88 272 GLU A C 1
ATOM 2104 O O . GLU A 1 272 ? -16.564 10.213 22.502 1.00 97.88 272 GLU A O 1
ATOM 2109 N N . GLY A 1 273 ? -15.080 9.012 21.327 1.00 97.38 273 GLY A N 1
ATOM 2110 C CA . GLY A 1 273 ? -15.717 7.706 21.550 1.00 97.38 273 GLY A CA 1
ATOM 2111 C C . GLY A 1 273 ? -16.869 7.385 20.588 1.00 97.38 273 GLY A C 1
ATOM 2112 O O . GLY A 1 273 ? -17.493 6.336 20.712 1.00 97.38 273 GLY A O 1
ATOM 2113 N N . GLU A 1 274 ? -17.119 8.247 19.599 1.00 97.88 274 GLU A N 1
ATOM 2114 C CA . GLU A 1 274 ? -18.086 8.046 18.504 1.00 97.88 274 GLU A CA 1
ATOM 2115 C C . GLU A 1 274 ? -17.634 6.957 17.512 1.00 97.88 274 GLU A C 1
ATOM 2117 O O . GLU A 1 274 ? -18.445 6.325 16.823 1.00 97.88 274 GLU A O 1
ATOM 2122 N N . LEU A 1 275 ? -16.317 6.742 17.425 1.00 98.50 275 LEU A N 1
ATOM 2123 C CA . LEU A 1 275 ? -15.692 5.574 16.811 1.00 98.50 275 LEU A CA 1
ATOM 2124 C C . LEU A 1 275 ? -14.942 4.784 17.878 1.00 98.50 275 LEU A C 1
ATOM 2126 O O . LEU A 1 275 ? -14.314 5.346 18.771 1.00 98.50 275 LEU A O 1
ATOM 2130 N N . HIS A 1 276 ? -14.945 3.463 17.739 1.00 98.50 276 HIS A N 1
ATOM 2131 C CA . HIS A 1 276 ? -14.229 2.578 18.658 1.00 98.50 276 HIS A CA 1
ATOM 2132 C C . HIS A 1 276 ? -12.817 2.255 18.163 1.00 98.50 276 HIS A C 1
ATOM 2134 O O . HIS A 1 276 ? -11.924 1.965 18.962 1.00 98.50 276 HIS A O 1
ATOM 2140 N N . ALA A 1 277 ? -12.620 2.311 16.844 1.00 98.69 277 ALA A N 1
ATOM 2141 C CA . ALA A 1 277 ? -11.345 2.071 16.193 1.00 98.69 277 ALA A CA 1
ATOM 2142 C C . ALA A 1 277 ? -11.217 2.853 14.881 1.00 98.69 277 ALA A C 1
ATOM 2144 O O . ALA A 1 277 ? -12.217 3.219 14.263 1.00 98.69 277 ALA A O 1
ATOM 2145 N N . ILE A 1 278 ? -9.976 3.055 14.444 1.00 98.69 278 ILE A N 1
ATOM 2146 C CA . ILE A 1 278 ? -9.602 3.480 13.097 1.00 98.69 278 ILE A CA 1
ATOM 2147 C C . ILE A 1 278 ? -8.648 2.435 12.522 1.00 98.69 278 ILE A C 1
ATOM 2149 O O . ILE A 1 278 ? -7.665 2.061 13.166 1.00 98.69 278 ILE A O 1
ATOM 2153 N N . VAL A 1 279 ? -8.918 2.013 11.289 1.00 98.00 279 VAL A N 1
ATOM 2154 C CA . VAL A 1 279 ? -8.018 1.183 10.480 1.00 98.00 279 VAL A CA 1
ATOM 2155 C C . VAL A 1 279 ? -7.662 1.940 9.204 1.00 98.00 279 VAL A C 1
ATOM 2157 O O . VAL A 1 279 ? -8.539 2.478 8.530 1.00 98.00 279 VAL A O 1
ATOM 2160 N N . GLY A 1 280 ? -6.380 2.026 8.851 1.00 94.25 280 GLY A N 1
ATOM 2161 C CA . GLY A 1 280 ? -5.988 2.797 7.670 1.00 94.25 280 GLY A CA 1
ATOM 2162 C C . GLY A 1 280 ? -4.487 2.893 7.444 1.00 94.25 280 GLY A C 1
ATOM 2163 O O . GLY A 1 280 ? -3.746 1.931 7.637 1.00 94.25 280 GLY A O 1
ATOM 2164 N N . THR A 1 281 ? -4.046 4.059 6.976 1.00 92.94 281 THR A N 1
ATOM 2165 C CA . THR A 1 281 ? -2.662 4.306 6.537 1.00 92.94 281 THR A CA 1
ATOM 2166 C C . THR A 1 281 ? -1.963 5.436 7.286 1.00 92.94 281 THR A C 1
ATOM 2168 O O . THR A 1 281 ? -0.759 5.602 7.122 1.00 92.94 281 THR A O 1
ATOM 2171 N N . GLY A 1 282 ? -2.690 6.199 8.103 1.00 94.25 282 GLY A N 1
ATOM 2172 C CA . GLY A 1 282 ? -2.170 7.342 8.849 1.00 94.25 282 GLY A CA 1
ATOM 2173 C C . GLY A 1 282 ? -2.288 7.160 10.357 1.00 94.25 282 GLY A C 1
ATOM 2174 O O . GLY A 1 282 ? -3.045 6.321 10.844 1.00 94.25 282 GLY A O 1
ATOM 2175 N N . VAL A 1 283 ? -1.533 7.973 11.092 1.00 97.62 283 VAL A N 1
ATOM 2176 C CA . VAL A 1 283 ? -1.616 8.061 12.553 1.00 97.62 283 VAL A CA 1
ATOM 2177 C C . VAL A 1 283 ? -2.665 9.122 12.913 1.00 97.62 283 VAL A C 1
ATOM 2179 O O . VAL A 1 283 ? -2.539 10.259 12.445 1.00 97.62 283 VAL A O 1
ATOM 2182 N N . PRO A 1 284 ? -3.697 8.794 13.712 1.00 98.25 284 PRO A N 1
ATOM 2183 C CA . PRO A 1 284 ? -4.648 9.777 14.220 1.00 98.25 284 PRO A CA 1
ATOM 2184 C C . PRO A 1 284 ? -3.936 10.853 15.044 1.00 98.25 284 PRO A C 1
ATOM 2186 O O . PRO A 1 284 ? -3.111 10.531 15.895 1.00 98.25 284 PRO A O 1
ATOM 2189 N N . SER A 1 285 ? -4.278 12.124 14.848 1.00 98.12 285 SER A N 1
ATOM 2190 C CA . SER A 1 285 ? -3.704 13.262 15.583 1.00 98.12 285 SER A CA 1
ATOM 2191 C C . SER A 1 285 ? -4.003 13.237 17.088 1.00 98.12 285 SER A C 1
ATOM 2193 O O . SER A 1 285 ? -3.359 13.938 17.870 1.00 98.12 285 SER A O 1
ATOM 2195 N N . ALA A 1 286 ? -4.980 12.433 17.515 1.00 97.88 286 ALA A N 1
ATOM 2196 C CA . ALA A 1 286 ? -5.254 12.158 18.921 1.00 97.88 286 ALA A CA 1
ATOM 2197 C C . ALA A 1 286 ? -4.245 11.184 19.557 1.00 97.88 286 ALA A C 1
ATOM 2199 O O . ALA A 1 286 ? -4.083 11.199 20.776 1.00 97.88 286 ALA A O 1
ATOM 2200 N N . PHE A 1 287 ? -3.543 10.358 18.772 1.00 98.19 287 PHE A N 1
ATOM 2201 C CA . PHE A 1 287 ? -2.552 9.421 19.303 1.00 98.19 287 PHE A CA 1
ATOM 2202 C C . PHE A 1 287 ? -1.380 10.174 19.951 1.00 98.19 287 PHE A C 1
ATOM 2204 O O . PHE A 1 287 ? -0.811 11.090 19.361 1.00 98.19 287 PHE A O 1
ATOM 2211 N N . GLY A 1 288 ? -1.031 9.802 21.185 1.00 96.44 288 GLY A N 1
ATOM 2212 C CA . GLY A 1 288 ? 0.002 10.470 21.989 1.00 96.44 288 GLY A CA 1
ATOM 2213 C C . GLY A 1 288 ? -0.466 11.746 22.701 1.00 96.44 288 GLY A C 1
ATOM 2214 O O . GLY A 1 288 ? 0.116 12.111 23.717 1.00 96.44 288 GLY A O 1
ATOM 2215 N N . ARG A 1 289 ? -1.542 12.389 22.227 1.00 97.62 289 ARG A N 1
ATOM 2216 C CA . ARG A 1 289 ? -2.185 13.532 22.896 1.00 97.62 289 ARG A CA 1
ATOM 2217 C C . ARG A 1 289 ? -3.270 13.086 23.875 1.00 97.62 289 ARG A C 1
ATOM 2219 O O . ARG A 1 289 ? -3.372 13.636 24.967 1.00 97.62 289 ARG A O 1
ATOM 2226 N N . ASN A 1 290 ? -4.069 12.096 23.487 1.00 97.75 290 ASN A N 1
ATOM 2227 C CA . ASN A 1 290 ? -5.096 11.497 24.326 1.00 97.75 290 ASN A CA 1
ATOM 2228 C C . ASN A 1 290 ? -4.629 10.106 24.807 1.00 97.75 290 ASN A C 1
ATOM 2230 O O . ASN A 1 290 ? -4.392 9.233 23.969 1.00 97.75 290 ASN A O 1
ATOM 2234 N N . PRO A 1 291 ? -4.520 9.864 26.130 1.00 97.50 291 PRO A N 1
ATOM 2235 C CA . PRO A 1 291 ? -4.045 8.588 26.675 1.00 97.50 291 PRO A CA 1
ATOM 2236 C C . PRO A 1 291 ? -5.006 7.411 26.437 1.00 97.50 291 PRO A C 1
ATOM 2238 O O . PRO A 1 291 ? -4.616 6.253 26.620 1.00 97.50 291 PRO A O 1
ATOM 2241 N N . ASP A 1 292 ? -6.252 7.684 26.041 1.00 97.94 292 ASP A N 1
ATOM 2242 C CA . ASP A 1 292 ? -7.226 6.659 25.686 1.00 97.94 292 ASP A CA 1
ATOM 2243 C C . ASP A 1 292 ? -7.108 6.186 24.234 1.00 97.94 292 ASP A C 1
ATOM 2245 O O . ASP A 1 292 ? -7.575 5.092 23.914 1.00 97.94 292 ASP A O 1
ATOM 2249 N N . VAL A 1 293 ? -6.468 6.965 23.357 1.00 98.56 293 VAL A N 1
ATOM 2250 C CA . VAL A 1 293 ? -6.228 6.577 21.963 1.00 98.56 293 VAL A CA 1
ATOM 2251 C C . VAL A 1 293 ? -4.893 5.849 21.877 1.00 98.56 293 VAL A C 1
ATOM 2253 O O . VAL A 1 293 ? -3.824 6.454 21.952 1.00 98.56 293 VAL A O 1
ATOM 2256 N N . VAL A 1 294 ? -4.956 4.532 21.702 1.00 98.25 294 VAL A N 1
ATOM 2257 C CA . VAL A 1 294 ? -3.785 3.644 21.708 1.00 98.25 294 VAL A CA 1
ATOM 2258 C C . VAL A 1 294 ? -3.718 2.817 20.430 1.00 98.25 294 VAL A C 1
ATOM 2260 O O . VAL A 1 294 ? -4.711 2.673 19.717 1.00 98.25 294 VAL A O 1
ATOM 2263 N N . ARG A 1 295 ? -2.548 2.245 20.131 1.00 97.94 295 ARG A N 1
ATOM 2264 C CA . ARG A 1 295 ? -2.448 1.189 19.114 1.00 97.94 295 ARG A CA 1
ATOM 2265 C C . ARG A 1 295 ? -3.040 -0.097 19.673 1.00 97.94 295 ARG A C 1
ATOM 2267 O O . ARG A 1 295 ? -2.810 -0.412 20.839 1.00 97.94 295 ARG A O 1
ATOM 2274 N N . LEU A 1 296 ? -3.744 -0.854 18.835 1.00 97.88 296 LEU A N 1
ATOM 2275 C CA . LEU A 1 296 ? -4.217 -2.191 19.201 1.00 97.88 296 LEU A CA 1
ATOM 2276 C C . LEU A 1 296 ? -3.044 -3.139 19.492 1.00 97.88 296 LEU A C 1
ATOM 2278 O O . LEU A 1 296 ? -3.134 -3.963 20.395 1.00 97.88 296 LEU A O 1
ATOM 2282 N N . TYR A 1 297 ? -1.939 -2.970 18.762 1.00 96.94 297 TYR A N 1
ATOM 2283 C CA . TYR A 1 297 ? -0.667 -3.651 18.991 1.00 96.94 297 TYR A CA 1
ATOM 2284 C C . TYR A 1 297 ? 0.362 -2.638 19.514 1.00 96.94 297 TYR A C 1
ATOM 2286 O O . TYR A 1 297 ? 0.932 -1.887 18.716 1.00 96.94 297 TYR A O 1
ATOM 2294 N N . PRO A 1 298 ? 0.601 -2.569 20.838 1.00 95.44 298 PRO A N 1
ATOM 2295 C CA . PRO A 1 298 ? 1.630 -1.696 21.398 1.00 95.44 298 PRO A CA 1
ATOM 2296 C C . PRO A 1 298 ? 3.027 -2.023 20.855 1.00 95.44 298 PRO A C 1
ATOM 2298 O O . PRO A 1 298 ? 3.732 -1.118 20.416 1.00 95.44 298 PRO A O 1
ATOM 2301 N N . ASP A 1 299 ? 3.377 -3.313 20.809 1.00 97.19 299 ASP A N 1
ATOM 2302 C CA . ASP A 1 299 ? 4.579 -3.829 20.146 1.00 97.19 299 ASP A CA 1
ATOM 2303 C C . ASP A 1 299 ? 4.213 -4.433 18.784 1.00 97.19 299 ASP A C 1
ATOM 2305 O O . ASP A 1 299 ? 4.142 -5.648 18.585 1.00 97.19 299 ASP A O 1
ATOM 2309 N N . TYR A 1 300 ? 3.895 -3.550 17.839 1.00 96.94 300 TYR A N 1
ATOM 2310 C CA . TYR A 1 300 ? 3.533 -3.959 16.486 1.00 96.94 300 TYR A CA 1
ATOM 2311 C C . TYR A 1 300 ? 4.708 -4.594 15.737 1.00 96.94 300 TYR A C 1
ATOM 2313 O O . TYR A 1 300 ? 4.468 -5.458 14.904 1.00 96.94 300 TYR A O 1
ATOM 2321 N N . ARG A 1 301 ? 5.964 -4.241 16.047 1.00 95.88 301 ARG A N 1
ATOM 2322 C CA . ARG A 1 301 ? 7.139 -4.819 15.378 1.00 95.88 301 ARG A CA 1
ATOM 2323 C C . ARG A 1 301 ? 7.255 -6.313 15.673 1.00 95.88 301 ARG A C 1
ATOM 2325 O O . ARG A 1 301 ? 7.371 -7.105 14.740 1.00 95.88 301 ARG A O 1
ATOM 2332 N N . ALA A 1 302 ? 7.157 -6.706 16.945 1.00 97.12 302 ALA A N 1
ATOM 2333 C CA . ALA A 1 302 ? 7.185 -8.118 17.317 1.00 97.12 302 ALA A CA 1
ATOM 2334 C C . ALA A 1 302 ? 6.023 -8.901 16.681 1.00 97.12 302 ALA A C 1
ATOM 2336 O O . ALA A 1 302 ? 6.242 -9.985 16.134 1.00 97.12 302 ALA A O 1
ATOM 2337 N N . ALA A 1 303 ? 4.811 -8.330 16.688 1.00 97.50 303 ALA A N 1
ATOM 2338 C CA . ALA A 1 303 ? 3.640 -8.932 16.048 1.00 97.50 303 ALA A CA 1
ATOM 2339 C C . ALA A 1 303 ? 3.831 -9.110 14.529 1.00 97.50 303 ALA A C 1
ATOM 2341 O O . ALA A 1 303 ? 3.525 -10.162 13.979 1.00 97.50 303 ALA A O 1
ATOM 2342 N N . GLU A 1 304 ? 4.396 -8.112 13.849 1.00 97.81 304 GLU A N 1
ATOM 2343 C CA . GLU A 1 304 ? 4.648 -8.133 12.405 1.00 97.81 304 GLU A CA 1
ATOM 2344 C C . GLU A 1 304 ? 5.697 -9.178 12.009 1.00 97.81 304 GLU A C 1
ATOM 2346 O O . GLU A 1 304 ? 5.510 -9.910 11.033 1.00 97.81 304 GLU A O 1
ATOM 2351 N N . MET A 1 305 ? 6.771 -9.298 12.792 1.00 96.88 305 MET A N 1
ATOM 2352 C CA . MET A 1 305 ? 7.800 -10.316 12.581 1.00 96.88 305 MET A CA 1
ATOM 2353 C C . MET A 1 305 ? 7.261 -11.732 12.801 1.00 96.88 305 MET A C 1
ATOM 2355 O O . MET A 1 305 ? 7.548 -12.624 12.000 1.00 96.88 305 MET A O 1
ATOM 2359 N N . ASP A 1 306 ? 6.497 -11.955 13.875 1.00 97.50 306 ASP A N 1
ATOM 2360 C CA . ASP A 1 306 ? 5.841 -13.242 14.129 1.00 97.50 306 ASP A CA 1
ATOM 2361 C C . ASP A 1 306 ? 4.877 -13.607 12.992 1.00 97.50 306 ASP A C 1
ATOM 2363 O O . ASP A 1 306 ? 4.974 -14.692 12.410 1.00 97.50 306 ASP A O 1
ATOM 2367 N N . TYR A 1 307 ? 4.020 -12.660 12.605 1.00 98.06 307 TYR A N 1
ATOM 2368 C CA . TYR A 1 307 ? 3.066 -12.833 11.519 1.00 98.06 307 TYR A CA 1
ATOM 2369 C C . TYR A 1 307 ? 3.764 -13.238 10.218 1.00 98.06 307 TYR A C 1
ATOM 2371 O O . TYR A 1 307 ? 3.381 -14.231 9.593 1.00 98.06 307 TYR A O 1
ATOM 2379 N N . TYR A 1 308 ? 4.835 -12.542 9.824 1.00 98.00 308 TYR A N 1
ATOM 2380 C CA . TYR A 1 308 ? 5.586 -12.900 8.621 1.00 98.00 308 TYR A CA 1
ATOM 2381 C C . TYR A 1 308 ? 6.275 -14.262 8.738 1.00 98.00 308 TYR A C 1
ATOM 2383 O O . TYR A 1 308 ? 6.267 -15.038 7.782 1.00 98.00 308 TYR A O 1
ATOM 2391 N N . ARG A 1 309 ? 6.848 -14.607 9.897 1.00 97.19 309 ARG A N 1
ATOM 2392 C CA . ARG A 1 309 ? 7.480 -15.921 10.101 1.00 97.19 309 ARG A CA 1
ATOM 2393 C C . ARG A 1 309 ? 6.486 -17.064 9.911 1.00 97.19 309 ARG A C 1
ATOM 2395 O O . ARG A 1 309 ? 6.842 -18.037 9.246 1.00 97.19 309 ARG A O 1
ATOM 2402 N N . ARG A 1 310 ? 5.267 -16.928 10.443 1.00 97.25 310 ARG A N 1
ATOM 2403 C CA . ARG A 1 310 ? 4.211 -17.949 10.357 1.00 97.25 310 ARG A CA 1
ATOM 2404 C C . ARG A 1 310 ? 3.546 -18.026 8.987 1.00 97.25 310 ARG A C 1
ATOM 2406 O O . ARG A 1 310 ? 3.243 -19.121 8.528 1.00 97.25 310 ARG A O 1
ATOM 2413 N N . THR A 1 311 ? 3.305 -16.884 8.346 1.00 97.75 311 THR A N 1
ATOM 2414 C CA . THR A 1 311 ? 2.425 -16.813 7.163 1.00 97.75 311 THR A CA 1
ATOM 2415 C C . THR A 1 311 ? 3.153 -16.519 5.858 1.00 97.75 311 THR A C 1
ATOM 2417 O O . THR A 1 311 ? 2.611 -16.765 4.785 1.00 97.75 311 THR A O 1
ATOM 2420 N N . LYS A 1 312 ? 4.364 -15.952 5.931 1.00 97.38 312 LYS A N 1
ATOM 2421 C CA . LYS A 1 312 ? 5.080 -15.351 4.793 1.00 97.38 312 LYS A CA 1
ATOM 2422 C C . LYS A 1 312 ? 4.285 -14.246 4.084 1.00 97.38 312 LYS A C 1
ATOM 2424 O O . LYS A 1 312 ? 4.576 -13.900 2.941 1.00 97.38 312 LYS A O 1
ATOM 2429 N N . ILE A 1 313 ? 3.304 -13.651 4.768 1.00 98.38 313 ILE A N 1
ATOM 2430 C CA . ILE A 1 313 ? 2.522 -12.530 4.251 1.00 98.38 313 ILE A CA 1
ATOM 2431 C C . ILE A 1 313 ? 3.179 -11.224 4.692 1.00 98.38 313 ILE A C 1
ATOM 2433 O O . ILE A 1 313 ? 3.145 -10.857 5.865 1.00 98.38 313 ILE A O 1
ATOM 2437 N N . PHE A 1 314 ? 3.736 -10.490 3.731 1.00 98.12 314 PHE A N 1
ATOM 2438 C CA . PHE A 1 314 ? 4.138 -9.097 3.911 1.00 98.12 314 PHE A CA 1
ATOM 2439 C C . PHE A 1 314 ? 3.283 -8.236 2.973 1.00 98.12 314 PHE A C 1
ATOM 2441 O O . PHE A 1 314 ? 3.534 -8.262 1.767 1.00 98.12 314 PHE A O 1
ATOM 2448 N N . PRO A 1 315 ? 2.261 -7.518 3.477 1.00 98.31 315 PRO A N 1
ATOM 2449 C CA . PRO A 1 315 ? 1.211 -6.933 2.646 1.00 98.31 315 PRO A CA 1
ATOM 2450 C C . PRO A 1 315 ? 1.703 -6.054 1.488 1.00 98.31 315 PRO A C 1
ATOM 2452 O O . PRO A 1 315 ? 2.440 -5.089 1.693 1.00 98.31 315 PRO A O 1
ATOM 2455 N N . ILE A 1 316 ? 1.219 -6.350 0.280 1.00 98.12 316 ILE A N 1
ATOM 2456 C CA . ILE A 1 316 ? 1.460 -5.575 -0.945 1.00 98.12 316 ILE A CA 1
ATOM 2457 C C . ILE A 1 316 ? 0.371 -4.515 -1.062 1.00 98.12 316 ILE A C 1
ATOM 2459 O O . ILE A 1 316 ? -0.796 -4.840 -1.254 1.00 98.12 316 ILE A O 1
ATOM 2463 N N . MET A 1 317 ? 0.738 -3.243 -0.934 1.00 97.12 317 MET A N 1
ATOM 2464 C CA . MET A 1 317 ? -0.207 -2.135 -1.049 1.00 97.12 317 MET A CA 1
ATOM 2465 C C . MET A 1 317 ? -0.442 -1.787 -2.514 1.00 97.12 317 MET A C 1
ATOM 2467 O O . MET A 1 317 ? -1.586 -1.760 -2.971 1.00 97.12 317 MET A O 1
ATOM 2471 N N . HIS A 1 318 ? 0.636 -1.526 -3.255 1.00 98.31 318 HIS A N 1
ATOM 2472 C CA . HIS A 1 318 ? 0.560 -1.023 -4.625 1.00 98.31 318 HIS A CA 1
ATOM 2473 C C . HIS A 1 318 ? 1.263 -1.968 -5.596 1.00 98.31 318 HIS A C 1
ATOM 2475 O O . HIS A 1 318 ? 2.309 -2.538 -5.273 1.00 98.31 318 HIS A O 1
ATOM 2481 N N . THR A 1 319 ? 0.715 -2.064 -6.801 1.00 98.44 319 THR A N 1
ATOM 2482 C CA . THR A 1 319 ? 1.327 -2.721 -7.957 1.00 98.44 319 THR A CA 1
ATOM 2483 C C . THR A 1 319 ? 1.521 -1.709 -9.084 1.00 98.44 319 THR A C 1
ATOM 2485 O O . THR A 1 319 ? 0.894 -0.650 -9.068 1.00 98.44 319 THR A O 1
ATOM 2488 N N . VAL A 1 320 ? 2.392 -1.996 -10.048 1.00 98.75 320 VAL A N 1
ATOM 2489 C CA . VAL A 1 320 ? 2.525 -1.168 -11.251 1.00 98.75 320 VAL A CA 1
ATOM 2490 C C . VAL A 1 320 ? 1.536 -1.647 -12.306 1.00 98.75 320 VAL A C 1
ATOM 2492 O O . VAL A 1 320 ? 1.536 -2.815 -12.698 1.00 98.75 320 VAL A O 1
ATOM 2495 N N . VAL A 1 321 ? 0.714 -0.719 -12.786 1.00 98.88 321 VAL A N 1
ATOM 2496 C CA . VAL A 1 321 ? -0.231 -0.935 -13.880 1.00 98.88 321 VAL A CA 1
ATOM 2497 C C . VAL A 1 321 ? 0.216 -0.177 -15.123 1.00 98.88 321 VAL A C 1
ATOM 2499 O O . VAL A 1 321 ? 0.821 0.890 -15.035 1.00 98.88 321 VAL A O 1
ATOM 2502 N N . ILE A 1 322 ? -0.101 -0.730 -16.287 1.00 98.88 322 ILE A N 1
ATOM 2503 C CA . ILE A 1 322 ? 0.156 -0.162 -17.608 1.00 98.88 322 ILE A CA 1
ATOM 2504 C C . ILE A 1 322 ? -1.190 -0.085 -18.316 1.00 98.88 322 ILE A C 1
ATOM 2506 O O . ILE A 1 322 ? -1.969 -1.042 -18.280 1.00 98.88 322 ILE A O 1
ATOM 2510 N N . ARG A 1 323 ? -1.484 1.038 -18.969 1.00 98.75 323 ARG A N 1
ATOM 2511 C CA . ARG A 1 323 ? -2.681 1.151 -19.805 1.00 98.75 323 ARG A CA 1
ATOM 2512 C C . ARG A 1 323 ? -2.715 0.039 -20.842 1.00 98.75 323 ARG A C 1
ATOM 2514 O O . ARG A 1 323 ? -1.716 -0.245 -21.506 1.00 98.75 323 ARG A O 1
ATOM 2521 N N . LYS A 1 324 ? -3.881 -0.588 -20.989 1.00 98.25 324 LYS A N 1
ATOM 2522 C CA . LYS A 1 324 ? -4.051 -1.738 -21.877 1.00 98.25 324 LYS A CA 1
ATOM 2523 C C . LYS A 1 324 ? -3.695 -1.387 -23.324 1.00 98.25 324 LYS A C 1
ATOM 2525 O O . LYS A 1 324 ? -2.956 -2.131 -23.953 1.00 98.25 324 LYS A O 1
ATOM 2530 N N . ASP A 1 325 ? -4.102 -0.211 -23.802 1.00 98.31 325 ASP A N 1
ATOM 2531 C CA . ASP A 1 325 ? -3.806 0.255 -25.162 1.00 98.31 325 ASP A CA 1
ATOM 2532 C C . ASP A 1 325 ? -2.316 0.574 -25.392 1.00 98.31 325 ASP A C 1
ATOM 2534 O O . ASP A 1 325 ? -1.828 0.495 -26.520 1.00 98.31 325 ASP A O 1
ATOM 2538 N N . VAL A 1 326 ? -1.574 0.938 -24.341 1.00 98.50 326 VAL A N 1
ATOM 2539 C CA . VAL A 1 326 ? -0.113 1.103 -24.404 1.00 98.50 326 VAL A CA 1
ATOM 2540 C C . VAL A 1 326 ? 0.556 -0.263 -24.493 1.00 98.50 326 VAL A C 1
ATOM 2542 O O . VAL A 1 326 ? 1.413 -0.464 -25.351 1.00 98.50 326 VAL A O 1
ATOM 2545 N N . HIS A 1 327 ? 0.140 -1.219 -23.659 1.00 98.31 327 HIS A N 1
ATOM 2546 C CA . HIS A 1 327 ? 0.681 -2.575 -23.688 1.00 98.31 327 HIS A CA 1
ATOM 2547 C C . HIS A 1 327 ? 0.381 -3.299 -25.009 1.00 98.31 327 HIS A C 1
ATOM 2549 O O . HIS A 1 327 ? 1.263 -3.946 -25.558 1.00 98.31 327 HIS A O 1
ATOM 2555 N N . GLU A 1 328 ? -0.823 -3.151 -25.563 1.00 98.12 328 GLU A N 1
ATOM 2556 C CA . GLU A 1 328 ? -1.195 -3.741 -26.856 1.00 98.12 328 GLU A CA 1
ATOM 2557 C C . GLU A 1 328 ? -0.358 -3.173 -28.013 1.00 98.12 328 GLU A C 1
ATOM 2559 O O . GLU A 1 328 ? 0.077 -3.922 -28.888 1.00 98.12 328 GLU A O 1
ATOM 2564 N N . ARG A 1 329 ? -0.082 -1.861 -28.006 1.00 98.06 329 ARG A N 1
ATOM 2565 C CA . ARG A 1 329 ? 0.762 -1.207 -29.022 1.00 98.06 329 ARG A CA 1
ATOM 2566 C C . ARG A 1 329 ? 2.250 -1.504 -28.843 1.00 98.06 329 ARG A C 1
ATOM 2568 O O . ARG A 1 329 ? 2.977 -1.607 -29.831 1.00 98.06 329 ARG A O 1
ATOM 2575 N N . HIS A 1 330 ? 2.704 -1.642 -27.600 1.00 97.81 330 HIS A N 1
ATOM 2576 C CA . HIS A 1 330 ? 4.109 -1.835 -27.248 1.00 97.81 330 HIS A CA 1
ATOM 2577 C C . HIS A 1 330 ? 4.281 -2.953 -26.201 1.00 97.81 330 HIS A C 1
ATOM 2579 O O . HIS A 1 330 ? 4.661 -2.676 -25.060 1.00 97.81 330 HIS A O 1
ATOM 2585 N N . PRO A 1 331 ? 4.066 -4.237 -26.564 1.00 97.25 331 PRO A N 1
ATOM 2586 C CA . PRO A 1 331 ? 4.072 -5.339 -25.593 1.00 97.25 331 PRO A CA 1
ATOM 2587 C C . PRO A 1 331 ? 5.373 -5.471 -24.795 1.00 97.25 331 PRO A C 1
ATOM 2589 O O . PRO A 1 331 ? 5.352 -5.873 -23.631 1.00 97.25 331 PRO A O 1
ATOM 2592 N N . PHE A 1 332 ? 6.503 -5.071 -25.392 1.00 97.12 332 PHE A N 1
ATOM 2593 C CA . PHE A 1 332 ? 7.821 -5.097 -24.757 1.00 97.12 332 PHE A CA 1
ATOM 2594 C C . PHE A 1 332 ? 7.908 -4.222 -23.494 1.00 97.12 332 PHE A C 1
ATOM 2596 O O . PHE A 1 332 ? 8.696 -4.535 -22.603 1.00 97.12 332 PHE A O 1
ATOM 2603 N N . VAL A 1 333 ? 7.079 -3.173 -23.375 1.00 98.12 333 VAL A N 1
ATOM 2604 C CA . VAL A 1 333 ? 7.116 -2.215 -22.255 1.00 98.12 333 VAL A CA 1
ATOM 2605 C C . VAL A 1 333 ? 6.933 -2.911 -20.909 1.00 98.12 333 VAL A C 1
ATOM 2607 O O . VAL A 1 333 ? 7.612 -2.554 -19.952 1.00 98.12 333 VAL A O 1
ATOM 2610 N N . ALA A 1 334 ? 6.081 -3.938 -20.828 1.00 98.44 334 ALA A N 1
ATOM 2611 C CA . ALA A 1 334 ? 5.863 -4.676 -19.583 1.00 98.44 334 ALA A CA 1
ATOM 2612 C C . ALA A 1 334 ? 7.155 -5.343 -19.080 1.00 98.44 334 ALA A C 1
ATOM 2614 O O . ALA A 1 334 ? 7.527 -5.202 -17.915 1.00 98.44 334 ALA A O 1
ATOM 2615 N N . GLN A 1 335 ? 7.870 -6.019 -19.980 1.00 98.38 335 GLN A N 1
ATOM 2616 C CA . GLN A 1 335 ? 9.118 -6.707 -19.669 1.00 98.38 335 GLN A CA 1
ATOM 2617 C C . GLN A 1 335 ? 10.264 -5.723 -19.387 1.00 98.38 335 GLN A C 1
ATOM 2619 O O . GLN A 1 335 ? 11.035 -5.947 -18.449 1.00 98.38 335 GLN A O 1
ATOM 2624 N N . SER A 1 336 ? 10.376 -4.644 -20.170 1.00 98.44 336 SER A N 1
ATOM 2625 C CA . SER A 1 336 ? 11.402 -3.611 -19.980 1.00 98.44 336 SER A CA 1
ATOM 2626 C C . SER A 1 336 ? 11.219 -2.865 -18.661 1.00 98.44 336 SER A C 1
ATOM 2628 O O . SER A 1 336 ? 12.187 -2.676 -17.926 1.00 98.44 336 SER A O 1
ATOM 2630 N N . LEU A 1 337 ? 9.983 -2.476 -18.326 1.00 98.56 337 LEU A N 1
ATOM 2631 C CA . LEU A 1 337 ? 9.684 -1.774 -17.079 1.00 98.56 337 LEU A CA 1
ATOM 2632 C C . LEU A 1 337 ? 9.900 -2.685 -15.866 1.00 98.56 337 LEU A C 1
ATOM 2634 O O . LEU A 1 337 ? 10.501 -2.246 -14.891 1.00 98.56 337 LEU A O 1
ATOM 2638 N N . TYR A 1 338 ? 9.503 -3.963 -15.948 1.00 98.81 338 TYR A N 1
ATOM 2639 C CA . TYR A 1 338 ? 9.788 -4.948 -14.901 1.00 98.81 338 TYR A CA 1
ATOM 2640 C C . TYR A 1 338 ? 11.291 -5.044 -14.604 1.00 98.81 338 TYR A C 1
ATOM 2642 O O . TYR A 1 338 ? 11.699 -4.865 -13.458 1.00 98.81 338 TYR A O 1
ATOM 2650 N N . ARG A 1 339 ? 12.125 -5.246 -15.636 1.00 98.62 339 ARG A N 1
ATOM 2651 C CA . ARG A 1 339 ? 13.588 -5.349 -15.479 1.00 98.62 339 ARG A CA 1
ATOM 2652 C C . ARG A 1 339 ? 14.211 -4.070 -14.938 1.00 98.62 339 ARG A C 1
ATOM 2654 O O . ARG A 1 339 ? 15.101 -4.139 -14.094 1.00 98.62 339 ARG A O 1
ATOM 2661 N N . ALA A 1 340 ? 13.752 -2.913 -15.413 1.00 98.56 340 ALA A N 1
ATOM 2662 C CA . ALA A 1 340 ? 14.237 -1.629 -14.928 1.00 98.56 340 ALA A CA 1
ATOM 2663 C C . ALA A 1 340 ? 13.914 -1.447 -13.438 1.00 98.56 340 ALA A C 1
ATOM 2665 O O . ALA A 1 340 ? 14.802 -1.117 -12.653 1.00 98.56 340 ALA A O 1
ATOM 2666 N N . CYS A 1 341 ? 12.669 -1.714 -13.030 1.00 98.62 341 CYS A N 1
ATOM 2667 C CA . CYS A 1 341 ? 12.267 -1.652 -11.628 1.00 98.62 341 CYS A CA 1
ATOM 2668 C C . CYS A 1 341 ? 13.064 -2.632 -10.762 1.00 98.62 341 CYS A C 1
ATOM 2670 O O . CYS A 1 341 ? 13.512 -2.248 -9.683 1.00 98.62 341 CYS A O 1
ATOM 2672 N N . ASP A 1 342 ? 13.242 -3.878 -11.207 1.00 98.12 342 ASP A N 1
ATOM 2673 C CA . ASP A 1 342 ? 13.981 -4.900 -10.459 1.00 98.12 342 ASP A CA 1
ATOM 2674 C C . ASP A 1 342 ? 15.447 -4.492 -10.260 1.00 98.12 342 ASP A C 1
ATOM 2676 O O . ASP A 1 342 ? 15.940 -4.434 -9.133 1.00 98.12 342 ASP A O 1
ATOM 2680 N N . ARG A 1 343 ? 16.105 -4.023 -11.329 1.00 98.44 343 ARG A N 1
ATOM 2681 C CA . ARG A 1 343 ? 17.472 -3.498 -11.239 1.00 98.44 343 ARG A CA 1
ATOM 2682 C C . ARG A 1 343 ? 17.571 -2.276 -10.323 1.00 98.44 343 ARG A C 1
ATOM 2684 O O . ARG A 1 343 ? 18.548 -2.143 -9.587 1.00 98.44 343 ARG A O 1
ATOM 2691 N N . ALA A 1 344 ? 16.595 -1.373 -10.360 1.00 98.50 344 ALA A N 1
ATOM 2692 C CA . ALA A 1 344 ? 16.582 -0.197 -9.495 1.00 98.50 344 ALA A CA 1
ATOM 2693 C C . ALA A 1 344 ? 16.389 -0.550 -8.016 1.00 98.50 344 ALA A C 1
ATOM 2695 O O . ALA A 1 344 ? 17.055 0.037 -7.160 1.00 98.50 344 ALA A O 1
ATOM 2696 N N . LYS A 1 345 ? 15.547 -1.545 -7.720 1.00 97.81 345 LYS A N 1
ATOM 2697 C CA . LYS A 1 345 ? 15.409 -2.124 -6.380 1.00 97.81 345 LYS A CA 1
ATOM 2698 C C . LYS A 1 345 ? 16.740 -2.714 -5.905 1.00 97.81 345 LYS A C 1
ATOM 2700 O O . LYS A 1 345 ? 17.162 -2.408 -4.793 1.00 97.81 345 LYS A O 1
ATOM 2705 N N . ASP A 1 346 ? 17.436 -3.478 -6.745 1.00 97.38 346 ASP A N 1
ATOM 2706 C CA . ASP A 1 346 ? 18.738 -4.056 -6.385 1.00 97.38 346 ASP A CA 1
ATOM 2707 C C . ASP A 1 346 ? 19.786 -2.981 -6.073 1.00 97.38 346 ASP A C 1
ATOM 2709 O O . ASP A 1 346 ? 20.501 -3.082 -5.078 1.00 97.38 346 ASP A O 1
ATOM 2713 N N . ILE A 1 347 ? 19.841 -1.910 -6.873 1.00 97.81 347 ILE A N 1
ATOM 2714 C CA . ILE A 1 347 ? 20.717 -0.757 -6.610 1.00 97.81 347 ILE A CA 1
ATOM 2715 C C . ILE A 1 347 ? 20.363 -0.092 -5.273 1.00 97.81 347 ILE A C 1
ATOM 2717 O O . ILE A 1 347 ? 21.260 0.302 -4.524 1.00 97.81 347 ILE A O 1
ATOM 2721 N N . ALA A 1 348 ? 19.073 0.058 -4.963 1.00 96.62 348 ALA A N 1
ATOM 2722 C CA . ALA A 1 348 ? 18.632 0.630 -3.694 1.00 96.62 348 ALA A CA 1
ATOM 2723 C C . ALA A 1 348 ? 19.072 -0.238 -2.504 1.00 96.62 348 ALA A C 1
ATOM 2725 O O . ALA A 1 348 ? 19.652 0.288 -1.552 1.00 96.62 348 ALA A O 1
ATOM 2726 N N . LEU A 1 349 ? 18.885 -1.560 -2.590 1.00 95.19 349 LEU A N 1
ATOM 2727 C CA . LEU A 1 349 ? 19.321 -2.517 -1.569 1.00 95.19 349 LEU A CA 1
ATOM 2728 C C . LEU A 1 349 ? 20.848 -2.518 -1.394 1.00 95.19 349 LEU A C 1
ATOM 2730 O O . LEU A 1 349 ? 21.333 -2.494 -0.263 1.00 95.19 349 LEU A O 1
ATOM 2734 N N . GLU A 1 350 ? 21.613 -2.490 -2.488 1.00 95.12 350 GLU A N 1
ATOM 2735 C CA . GLU A 1 350 ? 23.079 -2.406 -2.458 1.00 95.12 350 GLU A CA 1
ATOM 2736 C C . GLU A 1 350 ? 23.549 -1.129 -1.744 1.00 95.12 350 GLU A C 1
ATOM 2738 O O . GLU A 1 350 ? 24.365 -1.188 -0.820 1.00 95.12 350 GLU A O 1
ATOM 2743 N N . LYS A 1 351 ? 22.978 0.026 -2.114 1.00 94.94 351 LYS A N 1
ATOM 2744 C CA . LYS A 1 351 ? 23.293 1.323 -1.495 1.00 94.94 351 LYS A CA 1
ATOM 2745 C C . LYS A 1 351 ? 22.904 1.354 -0.015 1.00 94.94 351 LYS A C 1
ATOM 2747 O O . LYS A 1 351 ? 23.657 1.898 0.789 1.00 94.94 351 LYS A O 1
ATOM 2752 N N . MET A 1 352 ? 21.766 0.766 0.358 1.00 94.38 352 MET A N 1
ATOM 2753 C CA . MET A 1 352 ? 21.323 0.671 1.753 1.00 94.38 352 MET A CA 1
ATOM 2754 C C . MET A 1 352 ? 22.268 -0.201 2.595 1.00 94.38 352 MET A C 1
ATOM 2756 O O . MET A 1 352 ? 22.525 0.120 3.752 1.00 94.38 352 MET A O 1
ATOM 2760 N N . ARG A 1 353 ? 22.833 -1.270 2.017 1.00 94.00 353 ARG A N 1
ATOM 2761 C CA . ARG A 1 353 ? 23.747 -2.198 2.709 1.00 94.00 353 ARG A CA 1
ATOM 2762 C C . ARG A 1 353 ? 25.166 -1.664 2.912 1.00 94.00 353 ARG A C 1
ATOM 2764 O O . ARG A 1 353 ? 25.948 -2.287 3.637 1.00 94.00 353 ARG A O 1
ATOM 2771 N N . TYR A 1 354 ? 25.523 -0.524 2.320 1.00 93.12 354 TYR A N 1
ATOM 2772 C CA . TYR A 1 354 ? 26.837 0.079 2.525 1.00 93.12 354 TYR A CA 1
ATOM 2773 C C . TYR A 1 354 ? 26.997 0.608 3.963 1.00 93.12 354 TYR A C 1
ATOM 2775 O O . TYR A 1 354 ? 26.393 1.603 4.356 1.00 93.12 354 TYR A O 1
ATOM 2783 N N . ARG A 1 355 ? 27.847 -0.057 4.759 1.00 90.12 355 ARG A N 1
ATOM 2784 C CA . ARG A 1 355 ? 28.000 0.215 6.204 1.00 90.12 355 ARG A CA 1
ATOM 2785 C C . ARG A 1 355 ? 28.913 1.404 6.535 1.00 90.12 355 ARG A C 1
ATOM 2787 O O . ARG A 1 355 ? 28.854 1.915 7.646 1.00 90.12 355 ARG A O 1
ATOM 2794 N N . GLY A 1 356 ? 29.773 1.819 5.600 1.00 89.94 356 GLY A N 1
ATOM 2795 C CA . GLY A 1 356 ? 30.793 2.851 5.839 1.00 89.94 356 GLY A CA 1
ATOM 2796 C C . GLY A 1 356 ? 30.218 4.262 5.981 1.00 89.94 356 GLY A C 1
ATOM 2797 O O . GLY A 1 356 ? 30.694 5.045 6.798 1.00 89.94 356 GLY A O 1
ATOM 2798 N N . THR A 1 357 ? 29.172 4.574 5.217 1.00 91.38 357 THR A N 1
ATOM 2799 C CA . THR A 1 357 ? 28.396 5.812 5.325 1.00 91.38 357 THR A CA 1
ATOM 2800 C C . THR A 1 357 ? 26.926 5.478 5.105 1.00 91.38 357 THR A C 1
ATOM 2802 O O . THR A 1 357 ? 26.511 5.132 4.000 1.00 91.38 357 THR A O 1
ATOM 2805 N N . LEU A 1 358 ? 26.131 5.533 6.175 1.00 93.00 358 LEU A N 1
ATOM 2806 C CA . LEU A 1 358 ? 24.731 5.116 6.115 1.00 93.00 358 LEU A CA 1
ATOM 2807 C C . LEU A 1 358 ? 23.957 5.948 5.089 1.00 93.00 358 LEU A C 1
ATOM 2809 O O . LEU A 1 358 ? 23.997 7.180 5.107 1.00 93.00 358 LEU A O 1
ATOM 2813 N N . ARG A 1 359 ? 23.224 5.261 4.207 1.00 93.56 359 ARG A N 1
ATOM 2814 C CA . ARG A 1 359 ? 22.467 5.904 3.126 1.00 93.56 359 ARG A CA 1
ATOM 2815 C C . ARG A 1 359 ? 21.275 6.721 3.628 1.00 93.56 359 ARG A C 1
ATOM 2817 O O . ARG A 1 359 ? 20.910 7.709 2.997 1.00 93.56 359 ARG A O 1
ATOM 2824 N N . HIS A 1 360 ? 20.682 6.311 4.745 1.00 93.62 360 HIS A N 1
ATOM 2825 C CA . HIS A 1 360 ? 19.531 6.964 5.370 1.00 93.62 360 HIS A CA 1
ATOM 2826 C C . HIS A 1 360 ? 19.857 7.346 6.814 1.00 93.62 360 HIS A C 1
ATOM 2828 O O . HIS A 1 360 ? 20.666 6.701 7.480 1.00 93.62 360 HIS A O 1
ATOM 2834 N N . THR A 1 361 ? 19.195 8.390 7.311 1.00 95.19 361 THR A N 1
ATOM 2835 C CA . THR A 1 361 ? 19.402 8.983 8.640 1.00 95.19 361 THR A CA 1
ATOM 2836 C C . THR A 1 361 ? 18.739 8.161 9.752 1.00 95.19 361 THR A C 1
ATOM 2838 O O . THR A 1 361 ? 17.957 8.681 10.545 1.00 95.19 361 THR A O 1
ATOM 2841 N N . LEU A 1 362 ? 19.032 6.860 9.788 1.00 94.44 362 LEU A N 1
ATOM 2842 C CA . LEU A 1 362 ? 18.582 5.909 10.802 1.00 94.44 362 LEU A CA 1
ATOM 2843 C C . LEU A 1 362 ? 19.814 5.409 11.572 1.00 94.44 362 LEU A C 1
ATOM 2845 O O . LEU A 1 362 ? 20.533 4.552 11.057 1.00 94.44 362 LEU A O 1
ATOM 2849 N N . PRO A 1 363 ? 20.085 5.925 12.788 1.00 94.25 363 PRO A N 1
ATOM 2850 C CA . PRO A 1 363 ? 21.313 5.614 13.528 1.00 94.25 363 PRO A CA 1
ATOM 2851 C C . PRO A 1 363 ? 21.555 4.116 13.762 1.00 94.25 363 PRO A C 1
ATOM 2853 O O . PRO A 1 363 ? 22.700 3.676 13.806 1.00 94.25 363 PRO A O 1
ATOM 2856 N N . TRP A 1 364 ? 20.481 3.328 13.871 1.00 95.06 364 TRP A N 1
ATOM 2857 C CA . TRP A 1 364 ? 20.530 1.883 14.118 1.00 95.06 364 TRP A CA 1
ATOM 2858 C C . TRP A 1 364 ? 20.276 1.030 12.869 1.00 95.06 364 TRP A C 1
ATOM 2860 O O . TRP A 1 364 ? 20.025 -0.164 12.992 1.00 95.06 364 TRP A O 1
ATOM 2870 N N . MET A 1 365 ? 20.376 1.603 11.663 1.00 94.50 365 MET A N 1
ATOM 2871 C CA . MET A 1 365 ? 20.102 0.902 10.399 1.00 94.50 365 MET A CA 1
ATOM 2872 C C . MET A 1 365 ? 20.833 -0.436 10.255 1.00 94.50 365 MET A C 1
ATOM 2874 O O . MET A 1 365 ? 20.292 -1.360 9.665 1.00 94.50 365 MET A O 1
ATOM 2878 N N . LEU A 1 366 ? 22.054 -0.562 10.777 1.00 93.94 366 LEU A N 1
ATOM 2879 C CA . LEU A 1 366 ? 22.794 -1.821 10.680 1.00 93.94 366 LEU A CA 1
ATOM 2880 C C . LEU A 1 366 ? 22.071 -2.979 11.383 1.00 93.94 366 LEU A C 1
ATOM 2882 O O . LEU A 1 366 ? 22.032 -4.073 10.835 1.00 93.94 366 LEU A O 1
ATOM 2886 N N . ALA A 1 367 ? 21.441 -2.722 12.533 1.00 95.00 367 ALA A N 1
ATOM 2887 C CA . ALA A 1 367 ? 20.621 -3.720 13.216 1.00 95.00 367 ALA A CA 1
ATOM 2888 C C . ALA A 1 367 ? 19.357 -4.054 12.407 1.00 95.00 367 ALA A C 1
ATOM 2890 O O . ALA A 1 367 ? 18.963 -5.214 12.325 1.00 95.00 367 ALA A O 1
ATOM 2891 N N . GLU A 1 368 ? 18.766 -3.051 11.750 1.00 94.19 368 GLU A N 1
ATOM 2892 C CA . GLU A 1 368 ? 17.628 -3.245 10.841 1.00 94.19 368 GLU A CA 1
ATOM 2893 C C . GLU A 1 368 ? 18.001 -4.138 9.645 1.00 94.19 368 GLU A C 1
ATOM 2895 O O . GLU A 1 368 ? 17.231 -5.011 9.254 1.00 94.19 368 GLU A O 1
ATOM 2900 N N . LEU A 1 369 ? 19.203 -3.968 9.084 1.00 94.75 369 LEU A N 1
ATOM 2901 C CA . LEU A 1 369 ? 19.717 -4.799 7.992 1.00 94.75 369 LEU A CA 1
ATOM 2902 C C . LEU A 1 369 ? 19.969 -6.246 8.425 1.00 94.75 369 LEU A C 1
ATOM 2904 O O . LEU A 1 369 ? 19.585 -7.167 7.705 1.00 94.75 369 LEU A O 1
ATOM 2908 N N . ASP A 1 370 ? 20.587 -6.448 9.591 1.00 95.31 370 ASP A N 1
ATOM 2909 C CA . ASP A 1 370 ? 20.825 -7.791 10.127 1.00 95.31 370 ASP A CA 1
ATOM 2910 C C . ASP A 1 370 ? 19.483 -8.510 10.410 1.00 95.31 370 ASP A C 1
ATOM 2912 O O . ASP A 1 370 ? 19.347 -9.714 10.179 1.00 95.31 370 ASP A O 1
ATOM 2916 N N . GLU A 1 371 ? 18.446 -7.776 10.835 1.00 94.31 371 GLU A N 1
ATOM 2917 C CA . GLU A 1 371 ? 17.097 -8.326 11.003 1.00 94.31 371 GLU A CA 1
ATOM 2918 C C . GLU A 1 371 ? 16.409 -8.634 9.664 1.00 94.31 371 GLU A C 1
ATOM 2920 O O . GLU A 1 371 ? 15.743 -9.667 9.547 1.00 94.31 371 GLU A O 1
ATOM 2925 N N . ILE A 1 372 ? 16.610 -7.809 8.628 1.00 94.69 372 ILE A N 1
ATOM 2926 C CA . ILE A 1 372 ? 16.154 -8.118 7.263 1.00 94.69 372 ILE A CA 1
ATOM 2927 C C . ILE A 1 372 ? 16.745 -9.451 6.789 1.00 94.69 372 ILE A C 1
ATOM 2929 O O . ILE A 1 372 ? 16.019 -10.287 6.248 1.00 94.69 372 ILE A O 1
ATOM 2933 N N . ASP A 1 373 ? 18.038 -9.680 7.021 1.00 95.38 373 ASP A N 1
ATOM 2934 C CA . ASP A 1 373 ? 18.695 -10.940 6.669 1.00 95.38 373 ASP A CA 1
ATOM 2935 C C . ASP A 1 373 ? 18.080 -12.122 7.433 1.00 95.38 373 ASP A C 1
ATOM 2937 O O . ASP A 1 373 ? 17.720 -13.135 6.828 1.00 95.38 373 ASP A O 1
ATOM 2941 N N . ALA A 1 374 ? 17.867 -11.970 8.742 1.00 95.94 374 ALA A N 1
ATOM 2942 C CA . ALA A 1 374 ? 17.310 -13.020 9.591 1.00 95.94 374 ALA A CA 1
ATOM 2943 C C . ALA A 1 374 ? 15.831 -13.347 9.300 1.00 95.94 374 ALA A C 1
ATOM 2945 O O . ALA A 1 374 ? 15.416 -14.502 9.423 1.00 95.94 374 ALA A O 1
ATOM 2946 N N . VAL A 1 375 ? 15.014 -12.346 8.960 1.00 95.69 375 VAL A N 1
ATOM 2947 C CA . VAL A 1 375 ? 13.559 -12.500 8.796 1.00 95.69 375 VAL A CA 1
ATOM 2948 C C . VAL A 1 375 ? 13.179 -12.762 7.341 1.00 95.69 375 VAL A C 1
ATOM 2950 O O . VAL A 1 375 ? 12.367 -13.651 7.080 1.00 95.69 375 VAL A O 1
ATOM 2953 N N . PHE A 1 376 ? 13.766 -12.020 6.401 1.00 95.62 376 PHE A N 1
ATOM 2954 C CA . PHE A 1 376 ? 13.390 -12.028 4.983 1.00 95.62 376 PHE A CA 1
ATOM 2955 C C . PHE A 1 376 ? 14.368 -12.793 4.088 1.00 95.62 376 PHE A C 1
ATOM 2957 O O . PHE A 1 376 ? 14.105 -12.936 2.899 1.00 95.62 376 PHE A O 1
ATOM 2964 N N . GLY A 1 377 ? 15.480 -13.307 4.624 1.00 93.25 377 GLY A N 1
ATOM 2965 C CA . GLY A 1 377 ? 16.491 -13.985 3.807 1.00 93.25 377 GLY A CA 1
ATOM 2966 C C . GLY A 1 377 ? 17.242 -13.026 2.879 1.00 93.25 377 GLY A C 1
ATOM 2967 O O . GLY A 1 377 ? 17.741 -13.437 1.836 1.00 93.25 377 GLY A O 1
ATOM 2968 N N . GLY A 1 378 ? 17.299 -11.745 3.250 1.00 92.31 378 GLY A N 1
ATOM 2969 C CA . GLY A 1 378 ? 18.102 -10.718 2.592 1.00 92.31 378 GLY A CA 1
ATOM 2970 C C . GLY A 1 378 ? 17.384 -9.860 1.549 1.00 92.31 378 GLY A C 1
ATOM 2971 O O . GLY A 1 378 ? 17.860 -8.755 1.274 1.00 92.31 378 GLY A O 1
ATOM 2972 N N . ASP A 1 379 ? 16.229 -10.293 1.037 1.00 94.06 379 ASP A N 1
ATOM 2973 C CA . ASP A 1 379 ? 15.372 -9.475 0.170 1.00 94.06 379 ASP A CA 1
ATOM 2974 C C . ASP A 1 379 ? 13.975 -9.297 0.792 1.00 94.06 379 ASP A C 1
ATOM 2976 O O . ASP A 1 379 ? 13.126 -10.184 0.682 1.00 94.06 379 ASP A O 1
ATOM 2980 N N . PRO A 1 380 ? 13.701 -8.157 1.453 1.00 93.62 380 PRO A N 1
ATOM 2981 C CA . PRO A 1 380 ? 12.382 -7.872 2.009 1.00 93.62 380 PRO A CA 1
ATOM 2982 C C . PRO A 1 380 ? 11.371 -7.431 0.939 1.00 93.62 380 PRO A C 1
ATOM 2984 O O . PRO A 1 380 ? 10.198 -7.222 1.256 1.00 93.62 380 PRO A O 1
ATOM 2987 N N . TRP A 1 381 ? 11.799 -7.251 -0.317 1.00 95.56 381 TRP A N 1
ATOM 2988 C CA . TRP A 1 381 ? 10.996 -6.644 -1.374 1.00 95.56 381 TRP A CA 1
ATOM 2989 C C . TRP A 1 381 ? 11.056 -7.394 -2.713 1.00 95.56 381 TRP A C 1
ATOM 2991 O O . TRP A 1 381 ? 11.213 -6.761 -3.761 1.00 95.56 381 TRP A O 1
ATOM 3001 N N . PRO A 1 382 ? 10.884 -8.728 -2.734 1.00 96.12 382 PRO A N 1
ATOM 3002 C CA . PRO A 1 382 ? 10.994 -9.470 -3.978 1.00 96.12 382 PRO A CA 1
ATOM 3003 C C . PRO A 1 382 ? 9.905 -9.035 -4.968 1.00 96.12 382 PRO A C 1
ATOM 3005 O O . PRO A 1 382 ? 8.745 -8.819 -4.591 1.00 96.12 382 PRO A O 1
ATOM 3008 N N . TYR A 1 383 ? 10.268 -8.928 -6.244 1.00 97.44 383 TYR A N 1
ATOM 3009 C CA . TYR A 1 383 ? 9.325 -8.792 -7.353 1.00 97.44 383 TYR A CA 1
ATOM 3010 C C . TYR A 1 383 ? 8.992 -10.162 -7.954 1.00 97.44 383 TYR A C 1
ATOM 3012 O O . TYR A 1 383 ? 9.621 -11.171 -7.635 1.00 97.44 383 TYR A O 1
ATOM 3020 N N . GLY A 1 384 ? 7.950 -10.207 -8.783 1.00 97.81 384 GLY A N 1
ATOM 3021 C CA . GLY A 1 384 ? 7.449 -11.448 -9.372 1.00 97.81 384 GLY A CA 1
ATOM 3022 C C . GLY A 1 384 ? 6.348 -12.116 -8.544 1.00 97.81 384 GLY A C 1
ATOM 3023 O O . GLY A 1 384 ? 6.162 -11.835 -7.359 1.00 97.81 384 GLY A O 1
ATOM 3024 N N . VAL A 1 385 ? 5.590 -13.003 -9.191 1.00 98.12 385 VAL A N 1
ATOM 3025 C CA . VAL A 1 385 ? 4.429 -13.669 -8.578 1.00 98.12 385 VAL A CA 1
ATOM 3026 C C . VAL A 1 385 ? 4.859 -14.702 -7.539 1.00 98.12 385 VAL A C 1
ATOM 3028 O O . VAL A 1 385 ? 4.388 -14.637 -6.409 1.00 98.12 385 VAL A O 1
ATOM 3031 N N . GLU A 1 386 ? 5.778 -15.613 -7.879 1.00 97.62 386 GLU A N 1
ATOM 3032 C CA . GLU A 1 386 ? 6.108 -16.758 -7.011 1.00 97.62 386 GLU A CA 1
ATOM 3033 C C . GLU A 1 386 ? 6.611 -16.374 -5.615 1.00 97.62 386 GLU A C 1
ATOM 3035 O O . GLU A 1 386 ? 6.038 -16.859 -4.638 1.00 97.62 386 GLU A O 1
ATOM 3040 N N . PRO A 1 387 ? 7.591 -15.459 -5.453 1.00 96.88 387 PRO A N 1
ATOM 3041 C CA . PRO A 1 387 ? 8.050 -15.071 -4.117 1.00 96.88 387 PRO A CA 1
ATOM 3042 C C . PRO A 1 387 ? 6.954 -14.400 -3.276 1.00 96.88 387 PRO A C 1
ATOM 3044 O O . PRO A 1 387 ? 7.065 -14.303 -2.057 1.00 96.88 387 PRO A O 1
ATOM 3047 N N . ASN A 1 388 ? 5.895 -13.919 -3.932 1.00 98.12 388 ASN A N 1
ATOM 3048 C CA . ASN A 1 388 ? 4.809 -13.150 -3.342 1.00 98.12 388 ASN A CA 1
ATOM 3049 C C . ASN A 1 388 ? 3.484 -13.906 -3.282 1.00 98.12 388 ASN A C 1
ATOM 3051 O O . ASN A 1 388 ? 2.498 -13.354 -2.784 1.00 98.12 388 ASN A O 1
ATOM 3055 N N . ARG A 1 389 ? 3.458 -15.158 -3.747 1.00 98.31 389 ARG A N 1
ATOM 3056 C CA . ARG A 1 389 ? 2.251 -15.974 -3.872 1.00 98.31 389 ARG A CA 1
ATOM 3057 C C . ARG A 1 389 ? 1.438 -16.032 -2.572 1.00 98.31 389 ARG A C 1
ATOM 3059 O O . ARG A 1 389 ? 0.257 -15.704 -2.655 1.00 98.31 389 ARG A O 1
ATOM 3066 N N . PRO A 1 390 ? 2.026 -16.260 -1.375 1.00 98.44 390 PRO A N 1
ATOM 3067 C CA . PRO A 1 390 ? 1.255 -16.250 -0.126 1.00 98.44 390 PRO A CA 1
ATOM 3068 C C . PRO A 1 390 ? 0.518 -14.927 0.126 1.00 98.44 390 PRO A C 1
ATOM 3070 O O . PRO A 1 390 ? -0.629 -14.912 0.565 1.00 98.44 390 PRO A O 1
ATOM 3073 N N . THR A 1 391 ? 1.157 -13.795 -0.187 1.00 98.69 391 THR A N 1
ATOM 3074 C CA . THR A 1 391 ? 0.555 -12.467 0.004 1.00 98.69 391 THR A CA 1
ATOM 3075 C C . THR A 1 391 ? -0.539 -12.189 -1.029 1.00 98.69 391 THR A C 1
ATOM 3077 O O . THR A 1 391 ? -1.579 -11.627 -0.683 1.00 98.69 391 THR A O 1
ATOM 3080 N N . LEU A 1 392 ? -0.319 -12.572 -2.289 1.00 98.75 392 LEU A N 1
ATOM 3081 C CA . LEU A 1 392 ? -1.278 -12.370 -3.378 1.00 98.75 392 LEU A CA 1
ATOM 3082 C C . LEU A 1 392 ? -2.523 -13.250 -3.200 1.00 98.75 392 LEU A C 1
ATOM 3084 O O . LEU A 1 392 ? -3.639 -12.757 -3.352 1.00 98.75 392 LEU A O 1
ATOM 3088 N N . GLU A 1 393 ? -2.340 -14.515 -2.813 1.00 98.69 393 GLU A N 1
ATOM 3089 C CA . GLU A 1 393 ? -3.427 -15.450 -2.499 1.00 98.69 393 GLU A CA 1
ATOM 3090 C C . GLU A 1 393 ? -4.251 -14.970 -1.301 1.00 98.69 393 GLU A C 1
ATOM 3092 O O . GLU A 1 393 ? -5.483 -14.974 -1.356 1.00 98.69 393 GLU A O 1
ATOM 3097 N N . ALA A 1 394 ? -3.590 -14.469 -0.252 1.00 98.75 394 ALA A N 1
ATOM 3098 C CA . ALA A 1 394 ? -4.278 -13.847 0.872 1.00 98.75 394 ALA A CA 1
ATOM 3099 C C . ALA A 1 394 ? -5.102 -12.630 0.425 1.00 98.75 394 ALA A C 1
ATOM 3101 O O . ALA A 1 394 ? -6.268 -12.522 0.789 1.00 98.75 394 ALA A O 1
ATOM 3102 N N . LEU A 1 395 ? -4.550 -11.746 -0.413 1.00 98.75 395 LEU A N 1
ATOM 3103 C CA . LEU A 1 395 ? -5.269 -10.562 -0.891 1.00 98.75 395 LEU A CA 1
ATOM 3104 C C . LEU A 1 395 ? -6.532 -10.921 -1.690 1.00 98.75 395 LEU A C 1
ATOM 3106 O O . LEU A 1 395 ? -7.599 -10.375 -1.404 1.00 98.75 395 LEU A O 1
ATOM 3110 N N . VAL A 1 396 ? -6.443 -11.831 -2.668 1.00 98.69 396 VAL A N 1
ATOM 3111 C CA . VAL A 1 396 ? -7.620 -12.225 -3.471 1.00 98.69 396 VAL A CA 1
ATOM 3112 C C . VAL A 1 396 ? -8.673 -12.940 -2.628 1.00 98.69 396 VAL A C 1
ATOM 3114 O O . VAL A 1 396 ? -9.868 -12.709 -2.823 1.00 98.69 396 VAL A O 1
ATOM 3117 N N . ARG A 1 397 ? -8.245 -13.756 -1.655 1.00 98.50 397 ARG A N 1
ATOM 3118 C CA . ARG A 1 397 ? -9.138 -14.409 -0.694 1.00 98.50 397 ARG A CA 1
ATOM 3119 C C . ARG A 1 397 ? -9.848 -13.379 0.181 1.00 98.50 397 ARG A C 1
ATOM 3121 O O . ARG A 1 397 ? -11.075 -13.370 0.220 1.00 98.50 397 ARG A O 1
ATOM 3128 N N . TYR A 1 398 ? -9.101 -12.462 0.793 1.00 98.50 398 TYR A N 1
ATOM 3129 C CA . TYR A 1 398 ? -9.649 -11.409 1.646 1.00 98.50 398 TYR A CA 1
ATOM 3130 C C . TYR A 1 398 ? -10.644 -10.515 0.904 1.00 98.50 398 TYR A C 1
ATOM 3132 O O . TYR A 1 398 ? -11.694 -10.188 1.451 1.00 98.50 398 TYR A O 1
ATOM 3140 N N . LEU A 1 399 ? -10.365 -10.148 -0.351 1.00 98.25 399 LEU A N 1
ATOM 3141 C CA . LEU A 1 399 ? -11.306 -9.377 -1.171 1.00 98.25 399 LEU A CA 1
ATOM 3142 C C . LEU A 1 399 ? -12.643 -10.114 -1.359 1.00 98.25 399 LEU A C 1
ATOM 3144 O O . LEU A 1 399 ? -13.702 -9.484 -1.309 1.00 98.25 399 LEU A O 1
ATOM 3148 N N . ALA A 1 400 ? -12.608 -11.433 -1.572 1.00 97.62 400 ALA A N 1
ATOM 3149 C CA . ALA A 1 400 ? -13.808 -12.243 -1.770 1.00 97.62 400 ALA A CA 1
ATOM 3150 C C . ALA A 1 400 ? -14.581 -12.471 -0.458 1.00 97.62 400 ALA A C 1
ATOM 3152 O O . ALA A 1 400 ? -15.794 -12.256 -0.400 1.00 97.62 400 ALA A O 1
ATOM 3153 N N . GLU A 1 401 ? -13.886 -12.852 0.617 1.00 96.56 401 GLU A N 1
ATOM 3154 C CA . GLU A 1 401 ? -14.476 -13.089 1.943 1.00 96.56 401 GLU A CA 1
ATOM 3155 C C . GLU A 1 401 ? -15.174 -11.834 2.481 1.00 96.56 401 GLU A C 1
ATOM 3157 O O . GLU A 1 401 ? -16.305 -11.903 2.969 1.00 96.56 401 GLU A O 1
ATOM 3162 N N . GLN A 1 402 ? -14.547 -10.670 2.293 1.00 96.06 402 GLN A N 1
ATOM 3163 C CA . GLN A 1 402 ? -15.073 -9.373 2.725 1.00 96.06 402 GLN A CA 1
ATOM 3164 C C . GLN A 1 402 ? -16.158 -8.813 1.789 1.00 96.06 402 GLN A C 1
ATOM 3166 O O . GLN A 1 402 ? -16.659 -7.713 2.012 1.00 96.06 402 GLN A O 1
ATOM 3171 N N . GLY A 1 403 ? -16.548 -9.552 0.744 1.00 95.00 403 GLY A N 1
ATOM 3172 C CA . GLY A 1 403 ? -17.639 -9.175 -0.156 1.00 95.00 403 GLY A CA 1
ATOM 3173 C C . GLY A 1 403 ? -17.319 -8.018 -1.099 1.00 95.00 403 GLY A C 1
ATOM 3174 O O . GLY A 1 403 ? -18.248 -7.420 -1.641 1.00 95.00 403 GLY A O 1
ATOM 3175 N N . VAL A 1 404 ? -16.037 -7.698 -1.302 1.00 96.25 404 VAL A N 1
ATOM 3176 C CA . VAL A 1 404 ? -15.603 -6.670 -2.260 1.00 96.25 404 VAL A CA 1
ATOM 3177 C C . VAL A 1 404 ? -15.718 -7.204 -3.682 1.00 96.25 404 VAL A C 1
ATOM 3179 O O . VAL A 1 404 ? -16.325 -6.551 -4.525 1.00 96.25 404 VAL A O 1
ATOM 3182 N N . ILE A 1 405 ? -15.226 -8.420 -3.923 1.00 96.88 405 ILE A N 1
ATOM 3183 C CA . ILE A 1 405 ? -15.353 -9.129 -5.204 1.00 96.88 405 ILE A CA 1
ATOM 3184 C C . ILE A 1 405 ? -16.214 -10.383 -5.048 1.00 96.88 405 ILE A C 1
ATOM 3186 O O . ILE A 1 405 ? -16.285 -10.971 -3.971 1.00 96.88 405 ILE A O 1
ATOM 3190 N N . ALA A 1 406 ? -16.865 -10.814 -6.130 1.00 93.06 406 ALA A N 1
ATOM 3191 C CA . ALA A 1 406 ? -17.773 -11.964 -6.091 1.00 93.06 406 ALA A CA 1
ATOM 3192 C C . ALA A 1 406 ? -17.037 -13.306 -5.940 1.00 93.06 406 ALA A C 1
ATOM 3194 O O . ALA A 1 406 ? -17.562 -14.244 -5.342 1.00 93.06 406 ALA A O 1
ATOM 3195 N N . LYS A 1 407 ? -15.823 -13.407 -6.493 1.00 94.19 407 LYS A N 1
ATOM 3196 C CA . LYS A 1 407 ? -14.995 -14.614 -6.472 1.00 94.19 407 LYS A CA 1
ATOM 3197 C C . LYS A 1 407 ? -13.519 -14.236 -6.536 1.00 94.19 407 LYS A C 1
ATOM 3199 O O . LYS A 1 407 ? -13.159 -13.317 -7.267 1.00 94.19 407 LYS A O 1
ATOM 3204 N N . ALA A 1 408 ? -12.676 -14.970 -5.813 1.00 97.44 408 ALA A N 1
ATOM 3205 C CA . ALA A 1 408 ? -11.228 -14.833 -5.910 1.00 97.44 408 ALA A CA 1
ATOM 3206 C C . ALA A 1 408 ? -10.732 -15.317 -7.295 1.00 97.44 408 ALA A C 1
ATOM 3208 O O . ALA A 1 408 ? -10.991 -16.475 -7.651 1.00 97.44 408 ALA A O 1
ATOM 3209 N N . PRO A 1 409 ? -10.056 -14.467 -8.094 1.00 97.56 409 PRO A N 1
ATOM 3210 C CA . PRO A 1 409 ? -9.399 -14.895 -9.328 1.00 97.56 409 PRO A CA 1
ATOM 3211 C C . PRO A 1 409 ? -8.154 -15.737 -9.018 1.00 97.56 409 PRO A C 1
ATOM 3213 O O . PRO A 1 409 ? -7.634 -15.705 -7.899 1.00 97.56 409 PRO A O 1
ATOM 3216 N N . LYS A 1 410 ? -7.644 -16.472 -10.013 1.00 98.00 410 LYS A N 1
ATOM 3217 C CA . LYS A 1 410 ? -6.314 -17.082 -9.893 1.00 98.00 410 LYS A CA 1
ATOM 3218 C C . LYS A 1 410 ? -5.264 -15.981 -9.960 1.00 98.00 410 LYS A C 1
ATOM 3220 O O . LYS A 1 410 ? -5.361 -15.084 -10.792 1.00 98.00 410 LYS A O 1
ATOM 3225 N N . VAL A 1 411 ? -4.247 -16.074 -9.109 1.00 98.12 411 VAL A N 1
ATOM 3226 C CA . VAL A 1 411 ? -3.175 -15.071 -9.048 1.00 98.12 411 VAL A CA 1
ATOM 3227 C C . VAL A 1 411 ? -2.407 -14.976 -10.369 1.00 98.12 411 VAL A C 1
ATOM 3229 O O . VAL A 1 411 ? -2.061 -13.876 -10.786 1.00 98.12 411 VAL A O 1
ATOM 3232 N N . ASP A 1 412 ? -2.193 -16.100 -11.053 1.00 96.38 412 ASP A N 1
ATOM 3233 C CA . ASP A 1 412 ? -1.433 -16.140 -12.311 1.00 96.38 412 ASP A CA 1
ATOM 3234 C C . ASP A 1 412 ? -2.127 -15.375 -13.449 1.00 96.38 412 ASP A C 1
ATOM 3236 O O . ASP A 1 412 ? -1.463 -14.901 -14.367 1.00 96.38 412 ASP A O 1
ATOM 3240 N N . ASP A 1 413 ? -3.448 -15.194 -13.361 1.00 97.50 413 ASP A N 1
ATOM 3241 C CA . ASP A 1 413 ? -4.232 -14.483 -14.373 1.00 97.50 413 ASP A CA 1
ATOM 3242 C C . ASP A 1 413 ? -4.189 -12.949 -14.173 1.00 97.50 413 ASP A C 1
ATOM 3244 O O . ASP A 1 413 ? -4.622 -12.196 -15.049 1.00 97.50 413 ASP A O 1
ATOM 3248 N N . LEU A 1 414 ? -3.680 -12.472 -13.025 1.00 98.12 414 LEU A N 1
ATOM 3249 C CA . LEU A 1 414 ? -3.652 -11.052 -12.646 1.00 98.12 414 LEU A CA 1
ATOM 3250 C C . LEU A 1 414 ? -2.477 -10.269 -13.236 1.00 98.12 414 LEU A C 1
ATOM 3252 O O . LEU A 1 414 ? -2.461 -9.048 -13.134 1.00 98.12 414 LEU A O 1
ATOM 3256 N N . PHE A 1 415 ? -1.456 -10.921 -13.784 1.00 98.38 415 PHE A N 1
ATOM 3257 C CA . PHE A 1 415 ? -0.232 -10.228 -14.180 1.00 98.38 415 PHE A CA 1
ATOM 3258 C C . PHE A 1 415 ? 0.202 -10.615 -15.585 1.00 98.38 415 PHE A C 1
ATOM 3260 O O . PHE A 1 415 ? 0.070 -11.762 -16.006 1.00 98.38 415 PHE A O 1
ATOM 3267 N N . VAL A 1 416 ? 0.777 -9.652 -16.304 1.00 97.81 416 VAL A N 1
ATOM 3268 C CA . VAL A 1 416 ? 1.470 -9.932 -17.561 1.00 97.81 416 VAL A CA 1
ATOM 3269 C C . VAL A 1 416 ? 2.662 -10.848 -17.261 1.00 97.81 416 VAL A C 1
ATOM 3271 O O . VAL A 1 416 ? 3.457 -10.523 -16.372 1.00 97.81 416 VAL A O 1
ATOM 3274 N N . PRO A 1 417 ? 2.835 -11.962 -17.995 1.00 95.12 417 PRO A N 1
ATOM 3275 C CA . PRO A 1 417 ? 4.008 -12.812 -17.846 1.00 95.12 417 PRO A CA 1
ATOM 3276 C C . PRO A 1 417 ? 5.293 -12.041 -18.174 1.00 95.12 417 PRO A C 1
ATOM 3278 O O . PRO A 1 417 ? 5.485 -11.583 -19.300 1.00 95.12 417 PRO A O 1
ATOM 3281 N N . VAL A 1 418 ? 6.184 -11.924 -17.192 1.00 93.94 418 VAL A N 1
ATOM 3282 C CA . VAL A 1 418 ? 7.493 -11.262 -17.302 1.00 93.94 418 VAL A CA 1
ATOM 3283 C C . VAL A 1 418 ? 8.576 -12.144 -16.680 1.00 93.94 418 VAL A C 1
ATOM 3285 O O . VAL A 1 418 ? 8.278 -12.978 -15.823 1.00 93.94 418 VAL A O 1
ATOM 3288 N N . ARG A 1 419 ? 9.816 -12.002 -17.155 1.00 81.19 419 ARG A N 1
ATOM 3289 C CA . ARG A 1 419 ? 10.973 -12.822 -16.764 1.00 81.19 419 ARG A CA 1
ATOM 3290 C C . ARG A 1 419 ? 12.171 -12.009 -16.312 1.00 81.19 419 ARG A C 1
ATOM 3292 O O . ARG A 1 419 ? 12.496 -11.005 -16.997 1.00 81.19 419 ARG A O 1
#

pLDDT: mean 81.2, std 28.35, range [23.25, 98.88]

Foldseek 3Di:
DDDDDDDDDDDDDDDDDDDDDDDDDDDDDDDDDDDDDDDDDDDDDDDDDDDDDDDDDDDDDDDDDDDDDDDDDDDDDDDDDDDDPPPPPPPPPPPDQAAEFEEEEACDQLCVCPCVVVFDQPSHDYDYHHDNPVLVVAQCCVPPVNGQKYKYFPLQLQLCVLVVNHQWAFAQAQRDFDDFLQQKKFQCVQDVALQSQALFEEEELDCSALQNLVVVLVSCVPPVHDCQNYAYEHAAQEALHRNHDHPADDFQDDGNYDYDPPSGHVLVCRLVVVGGMYGYDDDHPCVPVPPRIDRNCNPVVVVQLVCCQVQVAGARGITMIGRPVSCVVPVCSSQSVLVSSQVSNVVSLVQCPPPPDHPDPDPCSVVVQVVCCVRVVRDPRDGDCVSNVSNQVSSLVSCCVVRRHVHRDDSVVRHDDYD

Sequence (419 aa):
MAALPVQALLVQHEAHLLCAARHVVVIERKRHGHAFSSTVTSSGTISRPDFAPLRAWYKPGRRLLAPLSARCSPVTLAVVRGRTFGARCRVGVRDMPNVPLTFACGLYDRMLALYTGEVPVEGADLKFIVEDNPRHIFDRMAASQAYDAAEFSSSEYISRYVANECPFVAIPVFASRVFRHGFIFVNRKHVKSPKDLQGKRIGVPVYTMTAAIFIRGLLSDEFGIDFSQCEWVEGDINSAKPHGNPTILPTAKKLSVGANKSGKSLSTLLEEGELHAIVGTGVPSAFGRNPDVVRLYPDYRAAEMDYYRRTKIFPIMHTVVIRKDVHERHPFVAQSLYRACDRAKDIALEKMRYRGTLRHTLPWMLAELDEIDAVFGGDPWPYGVEPNRPTLEALVRYLAEQGVIAKAPKVDDLFVPVR

Radius of gyration: 31.88 Å; chains: 1; bounding box: 93×98×84 Å